Protein AF-A0AAX3S815-F1 (afdb_monomer_lite)

Sequence (435 aa):
MSDKLKFLGLLLFIGPMVVFYQNEAEGVAQRPIFDQINQVRQPDPAPSVGRYVDDTFSCLNTYKGPITDLSGYHGYDNFNLYDAGSNRVPVESRFDARDGVWHQRKFPDAPNSLPVKISSGSVNGGSLPTPVCFAGGTFIGTNDPEMNWREAKQRPRGRAILLVSDRSIIDGARIDNVGEDGVGLFVPRRHQAVTSYNRHTVRNTWFSNIFDDAIEETQMQTMLVEDTLFDGVMQAVATDPARGSSDAYRTNVVTLNEVLIRTTPVPHPDQTRAPDGVYHGFGLKMRSATPHGWSIQKSVFAYDDREKPHGRGFASRFRDALSTTESCSNNVIAWMGDSAWPADVLVERGAIIEIENLNKKFPGCFTILEGQEARQFWAGARMNWINCHPQVGRIPENVSPRLPNGDPSSDISRCDTDAYGGGGTNISATILLAP

Foldseek 3Di:
DDDDDDDDDDDDDDDDDDDDDDDDDPDDDDDPPVVVVPPDDDDDPDPPPPDDPDCLFVLQVVFDWDEDEQADEQEQAADEAEPDDPRAQTARYEYECLRHEYEFEQPDPTSHQEREEHAHDDPVPDDAFHEYEYEAYEYFYQYDPQDFLVRLVVDPRREDYEYAGQAYEYTQYEFEQTSAEHYEYHYPPPDAADQDDARYEYALYEYANHSYEPYDYQLLAAHEYELYEYYAHQAYYANEHDPPHDPRNLRHEYEYYLYEHEYHWGQYPDCQQPVVRTAGAQRAFYDLVRRYAYAYYLYEGEYEQPDDHRHLHRLLRLLSRLQRYPYAAQYEYQYQYPDDDPCVSNVVNCVVVSVVVNCVVYPHRYDYHHHPRSVVLSVLLVLLLQQLNQSRDWFPAPRHPNCNRTDDHHNVVSRDLVGRSNPSPVPPPPPPPDD

Secondary structure (DSSP, 8-state):
-------------------------------TTGGGT-S-PPPPPPP----------THHHH--SPEEE--EEEET--EEEESSTT----TTEEEEEEEEEEEEB-SSS-SBS-SEEEE-S-TTSSS----EEEEEEEEEE---TT--HHHHHSSS--EEEEEESSSEEEES-EEE--SSEEEEEE--TTPPP--SS-SEEEES-EEES-SSEEEE-TT---EEEES-EEEEESEEEE-PPPTT--GGGTT-EEEEES-EEEE--EE-S-TTT-TTSEE---SEE--TT---EEEEES-EEEE-SS-----HHHHHHHHHHHHTEEEEESEEEEE--SS---HHHHHHTTHHHHHHHHHHHSTTSEEEEEHHHHHHHHHHHHHHHHHH-TTS--PPTTTBTTBTT-PPPP-GGG--SSSTT-TT-----------

Radius of gyration: 24.14 Å; chains: 1; bounding box: 98×57×72 Å

Structure (mmCIF, N/CA/C/O backbone):
data_AF-A0AAX3S815-F1
#
_entry.id   AF-A0AAX3S815-F1
#
loop_
_atom_site.group_PDB
_atom_site.id
_atom_site.type_symbol
_atom_site.label_atom_id
_atom_site.label_alt_id
_atom_site.label_comp_id
_atom_site.label_asym_id
_atom_site.label_entity_id
_atom_site.label_seq_id
_atom_site.pdbx_PDB_ins_code
_atom_site.Cartn_x
_atom_site.Cartn_y
_atom_site.Cartn_z
_atom_site.occupancy
_atom_site.B_iso_or_equiv
_atom_site.auth_seq_id
_atom_site.auth_comp_id
_atom_site.auth_asym_id
_atom_site.auth_atom_id
_atom_site.pdbx_PDB_model_num
ATOM 1 N N . MET A 1 1 ? 72.892 25.404 40.599 1.00 34.41 1 MET A N 1
ATOM 2 C CA . MET A 1 1 ? 73.673 24.250 40.103 1.00 34.41 1 MET A CA 1
ATOM 3 C C . MET A 1 1 ? 72.657 23.222 39.635 1.00 34.41 1 MET A C 1
ATOM 5 O O . MET A 1 1 ? 71.945 22.693 40.468 1.00 34.41 1 MET A O 1
ATOM 9 N N . SER A 1 2 ? 72.255 23.306 38.364 1.00 32.00 2 SER A N 1
ATOM 10 C CA . SER A 1 2 ? 72.784 22.505 37.240 1.00 32.00 2 SER A CA 1
ATOM 11 C C . SER A 1 2 ? 72.345 21.039 37.328 1.00 32.00 2 SER A C 1
ATOM 13 O O . SER A 1 2 ? 72.564 20.419 38.356 1.00 32.00 2 SER A O 1
ATOM 15 N N . ASP A 1 3 ? 71.865 20.353 36.305 1.00 37.62 3 ASP A N 1
ATOM 16 C CA . ASP A 1 3 ? 71.345 20.673 34.978 1.00 37.62 3 ASP A CA 1
ATOM 17 C C . ASP A 1 3 ? 70.999 19.305 34.348 1.00 37.62 3 ASP A C 1
ATOM 19 O O . ASP A 1 3 ? 71.614 18.305 34.720 1.00 37.62 3 ASP A O 1
ATOM 23 N N . LYS A 1 4 ? 70.143 19.313 33.316 1.00 34.91 4 LYS A N 1
ATOM 24 C CA . LYS A 1 4 ? 69.938 18.280 32.264 1.00 34.91 4 LYS A CA 1
ATOM 25 C C . LYS A 1 4 ? 69.037 17.074 32.601 1.00 34.91 4 LYS A C 1
ATOM 27 O O . LYS A 1 4 ? 69.317 16.332 33.526 1.00 34.91 4 LYS A O 1
ATOM 32 N N . LEU A 1 5 ? 67.903 16.799 31.934 1.00 35.50 5 LEU A N 1
ATOM 33 C CA . LEU A 1 5 ? 67.443 16.776 30.517 1.00 35.50 5 LEU A CA 1
ATOM 34 C C . LEU A 1 5 ? 67.126 15.307 30.132 1.00 35.50 5 LEU A C 1
ATOM 36 O O . LEU A 1 5 ? 68.055 14.516 30.001 1.00 35.50 5 LEU A O 1
ATOM 40 N N . LYS A 1 6 ? 65.860 14.960 29.837 1.00 31.11 6 LYS A N 1
ATOM 41 C CA . LYS A 1 6 ? 65.381 14.697 28.457 1.00 31.11 6 LYS A CA 1
ATOM 42 C C . LYS A 1 6 ? 63.913 14.237 28.377 1.00 31.11 6 LYS A C 1
ATOM 44 O O . LYS A 1 6 ? 63.432 13.417 29.145 1.00 31.11 6 LYS A O 1
ATOM 49 N N . PHE A 1 7 ? 63.275 14.830 27.373 1.00 33.50 7 PHE A N 1
ATOM 50 C CA . PHE A 1 7 ? 61.945 14.675 26.786 1.00 33.50 7 PHE A CA 1
ATOM 51 C C . PHE A 1 7 ? 61.686 13.311 26.117 1.00 33.50 7 PHE A C 1
ATOM 53 O O . PHE A 1 7 ? 62.604 12.762 25.514 1.00 33.50 7 PHE A O 1
ATOM 60 N N . LEU A 1 8 ? 60.418 12.874 26.112 1.00 28.58 8 LEU A N 1
ATOM 61 C CA . LEU A 1 8 ? 59.518 12.607 24.958 1.00 28.58 8 LEU A CA 1
ATOM 62 C C . LEU A 1 8 ? 58.215 12.017 25.566 1.00 28.58 8 LEU A C 1
ATOM 64 O O . LEU A 1 8 ? 58.299 11.082 26.346 1.00 28.58 8 LEU A O 1
ATOM 68 N N . GLY A 1 9 ? 56.983 12.494 25.373 1.00 29.27 9 GLY A N 1
ATOM 69 C CA . GLY A 1 9 ? 56.376 13.167 24.230 1.00 29.27 9 GLY A CA 1
ATOM 70 C C . GLY A 1 9 ? 55.495 12.171 23.463 1.00 29.27 9 GLY A C 1
ATOM 71 O O . GLY A 1 9 ? 55.938 11.674 22.436 1.00 29.27 9 GLY A O 1
ATOM 72 N N . LEU A 1 10 ? 54.278 11.865 23.942 1.00 27.36 10 LEU A N 1
ATOM 73 C CA . LEU A 1 10 ? 53.290 11.107 23.161 1.00 27.36 10 LEU A CA 1
ATOM 74 C C . LEU A 1 10 ? 51.929 11.818 23.166 1.00 27.36 10 LEU A C 1
ATOM 76 O O . LEU A 1 10 ? 51.272 11.948 24.197 1.00 27.36 10 LEU A O 1
ATOM 80 N N . LEU A 1 11 ? 51.565 12.313 21.982 1.00 29.47 11 LEU A N 1
ATOM 81 C CA . LEU A 1 11 ? 50.295 12.945 21.645 1.00 29.47 11 LEU A CA 1
ATOM 82 C C . LEU A 1 11 ? 49.145 11.927 21.668 1.00 29.47 11 LEU A C 1
ATOM 84 O O . LEU A 1 11 ? 49.244 10.865 21.055 1.00 29.47 11 LEU A O 1
ATOM 88 N N . LEU A 1 12 ? 48.025 12.302 22.293 1.00 29.75 12 LEU A N 1
ATOM 89 C CA . LEU A 1 12 ? 46.721 11.684 22.057 1.00 29.75 12 LEU A CA 1
ATOM 90 C C . LEU A 1 12 ? 46.212 12.087 20.664 1.00 29.75 12 LEU A C 1
ATOM 92 O O . LEU A 1 12 ? 45.944 13.262 20.420 1.00 29.75 12 LEU A O 1
ATOM 96 N N . PHE A 1 13 ? 46.016 11.104 19.786 1.00 29.16 13 PHE A N 1
ATOM 97 C CA . PHE A 1 13 ? 45.152 11.223 18.613 1.00 29.16 13 PHE A CA 1
ATOM 98 C C . PHE A 1 13 ? 43.855 10.453 18.872 1.00 29.16 13 PHE A C 1
ATOM 100 O O . PHE A 1 13 ? 43.870 9.257 19.155 1.00 29.16 13 PHE A O 1
ATOM 107 N N . ILE A 1 14 ? 42.732 11.162 18.770 1.00 37.19 14 ILE A N 1
ATOM 108 C CA . ILE A 1 14 ? 41.377 10.612 18.754 1.00 37.19 14 ILE A CA 1
ATOM 109 C C . ILE A 1 14 ? 41.103 10.155 17.314 1.00 37.19 14 ILE A C 1
ATOM 111 O O . ILE A 1 14 ? 41.129 10.972 16.395 1.00 37.19 14 ILE A O 1
ATOM 115 N N . GLY A 1 15 ? 40.871 8.855 17.119 1.00 25.55 15 GLY A N 1
ATOM 116 C CA . GLY A 1 15 ? 40.464 8.244 15.848 1.00 25.55 15 GLY A CA 1
ATOM 117 C C . GLY A 1 15 ? 39.114 7.521 15.985 1.00 25.55 15 GLY A C 1
ATOM 118 O O . GLY A 1 15 ? 38.750 7.133 17.097 1.00 25.55 15 GLY A O 1
ATOM 119 N N . PRO A 1 16 ? 38.339 7.373 14.895 1.00 31.33 16 PRO A N 1
ATOM 120 C CA . PRO A 1 16 ? 36.926 7.013 14.954 1.00 31.33 16 PRO A CA 1
ATOM 121 C C . PRO A 1 16 ? 36.715 5.520 15.237 1.00 31.33 16 PRO A C 1
ATOM 123 O O . PRO A 1 16 ? 37.414 4.664 14.696 1.00 31.33 16 PRO A O 1
ATOM 126 N N . MET A 1 17 ? 35.706 5.215 16.058 1.00 25.53 17 MET A N 1
ATOM 127 C CA . MET A 1 17 ? 35.227 3.853 16.291 1.00 25.53 17 MET A CA 1
ATOM 128 C C . MET A 1 17 ? 34.716 3.228 14.988 1.00 25.53 17 MET A C 1
ATOM 130 O O . MET A 1 17 ? 33.682 3.624 14.448 1.00 25.53 17 MET A O 1
ATOM 134 N N . VAL A 1 18 ? 35.428 2.206 14.525 1.00 26.14 18 VAL A N 1
ATOM 135 C CA . VAL A 1 18 ? 34.928 1.199 13.591 1.00 26.14 18 VAL A CA 1
ATOM 136 C C . VAL A 1 18 ? 34.088 0.213 14.404 1.00 26.14 18 VAL A C 1
ATOM 138 O O . VAL A 1 18 ? 34.607 -0.472 15.282 1.00 26.14 18 VAL A O 1
ATOM 141 N N . VAL A 1 19 ? 32.783 0.159 14.139 1.00 28.48 19 VAL A N 1
ATOM 142 C CA . VAL A 1 19 ? 31.903 -0.887 14.677 1.00 28.48 19 VAL A CA 1
ATOM 143 C C . VAL A 1 19 ? 32.138 -2.154 13.858 1.00 28.48 19 VAL A C 1
ATOM 145 O O . VAL A 1 19 ? 31.776 -2.216 12.685 1.00 28.48 19 VAL A O 1
ATOM 148 N N . PHE A 1 20 ? 32.763 -3.154 14.476 1.00 26.42 20 PHE A N 1
ATOM 149 C CA . PHE A 1 20 ? 32.862 -4.507 13.940 1.00 26.42 20 PHE A CA 1
ATOM 150 C C . PHE A 1 20 ? 31.504 -5.212 14.078 1.00 26.42 20 PHE A C 1
ATOM 152 O O . PHE A 1 20 ? 31.016 -5.407 15.188 1.00 26.42 20 PHE A O 1
ATOM 159 N N . TYR A 1 21 ? 30.906 -5.612 12.954 1.00 26.34 21 TYR A N 1
ATOM 160 C CA . TYR A 1 21 ? 29.935 -6.707 12.918 1.00 26.34 21 TYR A CA 1
ATOM 161 C C . TYR A 1 21 ? 30.735 -8.007 12.779 1.00 26.34 21 TYR A C 1
ATOM 163 O O . TYR A 1 21 ? 31.315 -8.262 11.723 1.00 26.34 21 TYR A O 1
ATOM 171 N N . GLN A 1 22 ? 30.814 -8.804 13.845 1.00 26.53 22 GLN A N 1
ATOM 172 C CA . GLN A 1 22 ? 31.290 -10.184 13.762 1.00 26.53 22 GLN A CA 1
ATOM 173 C C . GLN A 1 22 ? 30.127 -11.083 13.333 1.00 26.53 22 GLN A C 1
ATOM 175 O O . GLN A 1 22 ? 29.090 -11.140 13.989 1.00 26.53 22 GLN A O 1
ATOM 180 N N . ASN A 1 23 ? 30.321 -11.743 12.192 1.00 30.81 23 ASN A N 1
ATOM 181 C CA . ASN A 1 23 ? 29.517 -12.860 11.719 1.00 30.81 23 ASN A CA 1
ATOM 182 C C . ASN A 1 23 ? 29.860 -14.098 12.551 1.00 30.81 23 ASN A C 1
ATOM 184 O O . ASN A 1 23 ? 30.987 -14.580 12.473 1.00 30.81 23 ASN A O 1
ATOM 188 N N . GLU A 1 24 ? 28.877 -14.652 13.249 1.00 28.88 24 GLU A N 1
ATOM 189 C CA . GLU A 1 24 ? 28.885 -16.055 13.658 1.00 28.88 24 GLU A CA 1
ATOM 190 C C . GLU A 1 24 ? 27.637 -16.707 13.061 1.00 28.88 24 GLU A C 1
ATOM 192 O O . GLU A 1 24 ? 26.521 -16.560 13.554 1.00 28.88 24 GLU A O 1
ATOM 197 N N . ALA A 1 25 ? 27.834 -17.361 11.918 1.00 32.44 25 ALA A N 1
ATOM 198 C CA . ALA A 1 25 ? 26.877 -18.277 11.325 1.00 32.44 25 ALA A CA 1
ATOM 199 C C . ALA A 1 25 ? 27.488 -19.677 11.419 1.00 32.44 25 ALA A C 1
ATOM 201 O O . ALA A 1 25 ? 28.142 -20.139 10.487 1.00 32.44 25 ALA A O 1
ATOM 202 N N . GLU A 1 26 ? 27.299 -20.338 12.558 1.00 27.53 26 GLU A N 1
ATOM 203 C CA . GLU A 1 26 ? 27.543 -21.771 12.697 1.00 27.53 26 GLU A CA 1
ATOM 204 C C . GLU A 1 26 ? 26.218 -22.476 13.004 1.00 27.53 26 GLU A C 1
ATOM 206 O O . GLU A 1 26 ? 25.507 -22.116 13.940 1.00 27.53 26 GLU A O 1
ATOM 211 N N . GLY A 1 27 ? 25.889 -23.487 12.194 1.00 32.56 27 GLY A N 1
ATOM 212 C CA . GLY A 1 27 ? 24.869 -24.481 12.529 1.00 32.56 27 GLY A CA 1
ATOM 213 C C . GLY A 1 27 ? 23.513 -24.358 11.828 1.00 32.56 27 GLY A C 1
ATOM 214 O O . GLY A 1 27 ? 22.487 -24.418 12.496 1.00 32.56 27 GLY A O 1
ATOM 215 N N . VAL A 1 28 ? 23.465 -24.281 10.492 1.00 33.31 28 VAL A N 1
ATOM 216 C CA . VAL A 1 28 ? 22.250 -24.677 9.751 1.00 33.31 28 VAL A CA 1
ATOM 217 C C . VAL A 1 28 ? 22.477 -26.073 9.180 1.00 33.31 28 VAL A C 1
ATOM 219 O O . VAL A 1 28 ? 23.176 -26.253 8.185 1.00 33.31 28 VAL A O 1
ATOM 222 N N . ALA A 1 29 ? 21.916 -27.076 9.855 1.00 32.22 29 ALA A N 1
ATOM 223 C CA . ALA A 1 29 ? 21.858 -28.442 9.357 1.00 32.22 29 ALA A CA 1
ATOM 224 C C . ALA A 1 29 ? 21.122 -28.474 8.005 1.00 32.22 29 ALA A C 1
ATOM 226 O O . ALA A 1 29 ? 20.030 -27.917 7.873 1.00 32.22 29 ALA A O 1
ATOM 227 N N . GLN A 1 30 ? 21.723 -29.128 7.007 1.00 33.78 30 GLN A N 1
ATOM 228 C CA . GLN A 1 30 ? 21.116 -29.354 5.696 1.00 33.78 30 GLN A CA 1
ATOM 229 C C . GLN A 1 30 ? 19.779 -30.094 5.862 1.00 33.78 30 GLN A C 1
ATOM 231 O O . GLN A 1 30 ? 19.744 -31.233 6.329 1.00 33.78 30 GLN A O 1
ATOM 236 N N . ARG A 1 31 ? 18.667 -29.439 5.504 1.00 33.50 31 ARG A N 1
ATOM 237 C CA . ARG A 1 31 ? 17.339 -30.068 5.467 1.00 33.50 31 ARG A CA 1
ATOM 238 C C . ARG A 1 31 ? 17.145 -30.775 4.112 1.00 33.50 31 ARG A C 1
ATOM 240 O O . ARG A 1 31 ? 17.257 -30.100 3.091 1.00 33.50 31 ARG A O 1
ATOM 247 N N . PRO A 1 32 ? 16.770 -32.070 4.072 1.00 31.23 32 PRO A N 1
ATOM 248 C CA . PRO A 1 32 ? 16.618 -32.848 2.828 1.00 31.23 32 PRO A CA 1
ATOM 249 C C . PRO A 1 32 ? 15.452 -32.437 1.908 1.00 31.23 32 PRO A C 1
ATOM 251 O O . PRO A 1 32 ? 15.263 -33.040 0.858 1.00 31.23 32 PRO A O 1
ATOM 254 N N . ILE A 1 33 ? 14.637 -31.446 2.288 1.00 33.38 33 ILE A N 1
ATOM 255 C CA . ILE A 1 33 ? 13.444 -31.032 1.522 1.00 33.38 33 ILE A CA 1
ATOM 256 C C . ILE A 1 33 ? 13.808 -30.180 0.289 1.00 33.38 33 ILE A C 1
ATOM 258 O O . ILE A 1 33 ? 13.057 -30.154 -0.684 1.00 33.38 33 ILE A O 1
ATOM 262 N N . PHE A 1 34 ? 14.977 -29.532 0.279 1.00 30.09 34 PHE A N 1
ATOM 263 C CA . PHE A 1 34 ? 15.361 -28.601 -0.790 1.00 30.09 34 PHE A CA 1
ATOM 264 C C . PHE A 1 34 ? 15.747 -29.275 -2.118 1.00 30.09 34 PHE A C 1
ATOM 266 O O . PHE A 1 34 ? 15.656 -28.638 -3.168 1.00 30.09 34 PHE A O 1
ATOM 273 N N . ASP A 1 35 ? 16.078 -30.569 -2.110 1.00 30.55 35 ASP A N 1
ATOM 274 C CA . ASP A 1 35 ? 16.445 -31.299 -3.332 1.00 30.55 35 ASP A CA 1
ATOM 275 C C . ASP A 1 35 ? 15.231 -31.746 -4.167 1.00 30.55 35 ASP A C 1
ATOM 277 O O . ASP A 1 35 ? 15.389 -32.122 -5.329 1.00 30.55 35 ASP A O 1
ATOM 281 N N . GLN A 1 36 ? 14.001 -31.651 -3.640 1.00 31.53 36 GLN A N 1
ATOM 282 C CA . GLN A 1 36 ? 12.790 -31.957 -4.417 1.00 31.53 36 GLN A CA 1
ATOM 283 C C . GLN A 1 36 ? 12.270 -30.774 -5.251 1.00 31.53 36 GLN A C 1
ATOM 285 O O . GLN A 1 36 ? 11.531 -30.997 -6.206 1.00 31.53 36 GLN A O 1
ATOM 290 N N . ILE A 1 37 ? 12.684 -29.536 -4.956 1.00 37.03 37 ILE A N 1
ATOM 291 C CA . ILE A 1 37 ? 12.229 -28.333 -5.685 1.00 37.03 37 ILE A CA 1
ATOM 292 C C . ILE A 1 37 ? 13.103 -28.055 -6.926 1.00 37.03 37 ILE A C 1
ATOM 294 O O . ILE A 1 37 ? 12.660 -27.400 -7.864 1.00 37.03 37 ILE A O 1
ATOM 298 N N . ASN A 1 38 ? 14.316 -28.616 -6.984 1.00 29.89 38 ASN A N 1
ATOM 299 C CA . ASN A 1 38 ? 15.266 -28.410 -8.085 1.00 29.89 38 ASN A CA 1
ATOM 300 C C . ASN A 1 38 ? 15.231 -29.496 -9.176 1.00 29.89 38 ASN A C 1
ATOM 302 O O . ASN A 1 38 ? 16.108 -29.520 -10.044 1.00 29.89 38 ASN A O 1
ATOM 306 N N . GLN A 1 39 ? 14.234 -30.389 -9.186 1.00 29.34 39 GLN A N 1
ATOM 307 C CA . GLN A 1 39 ? 14.014 -31.208 -10.376 1.00 29.34 39 GLN A CA 1
ATOM 308 C C . GLN A 1 39 ? 13.493 -30.310 -11.494 1.00 29.34 39 GLN A C 1
ATOM 310 O O . GLN A 1 39 ? 12.422 -29.720 -11.383 1.00 29.34 39 GLN A O 1
ATOM 315 N N . VAL A 1 40 ? 14.294 -30.205 -12.554 1.00 31.89 40 VAL A N 1
ATOM 316 C CA . VAL A 1 40 ? 14.032 -29.469 -13.793 1.00 31.89 40 VAL A CA 1
ATOM 317 C C . VAL A 1 40 ? 12.652 -29.852 -14.337 1.00 31.89 40 VAL A C 1
ATOM 319 O O . VAL A 1 40 ? 12.514 -30.805 -15.105 1.00 31.89 40 VAL A O 1
ATOM 322 N N . ARG A 1 41 ? 11.611 -29.114 -13.935 1.00 30.81 41 ARG A N 1
ATOM 323 C CA . ARG A 1 41 ? 10.354 -29.076 -14.676 1.00 30.81 41 ARG A CA 1
ATOM 324 C C . ARG A 1 41 ? 10.660 -28.382 -15.993 1.00 30.81 41 ARG A C 1
ATOM 326 O O . ARG A 1 41 ? 11.198 -27.277 -16.016 1.00 30.81 41 ARG A O 1
ATOM 333 N N . GLN A 1 42 ? 10.339 -29.069 -17.083 1.00 27.45 42 GLN A N 1
ATOM 334 C CA . GLN A 1 42 ? 10.170 -28.442 -18.389 1.00 27.45 42 GLN A CA 1
ATOM 335 C C . GLN A 1 42 ? 9.296 -27.189 -18.199 1.00 27.45 42 GLN A C 1
ATOM 337 O O . GLN A 1 42 ? 8.319 -27.279 -17.452 1.00 27.45 42 GLN A O 1
ATOM 342 N N . PRO A 1 43 ? 9.645 -26.033 -18.791 1.00 29.81 43 PRO A N 1
ATOM 343 C CA . PRO A 1 43 ? 8.819 -24.844 -18.667 1.00 29.81 43 PRO A CA 1
ATOM 344 C C . PRO A 1 43 ? 7.430 -25.167 -19.217 1.00 29.81 43 PRO A C 1
ATOM 346 O O . PRO A 1 43 ? 7.293 -25.520 -20.391 1.00 29.81 43 PRO A O 1
ATOM 349 N N . ASP A 1 44 ? 6.415 -25.075 -18.359 1.00 31.89 44 ASP A N 1
ATOM 350 C CA . ASP A 1 44 ? 5.034 -25.041 -18.818 1.00 31.89 44 ASP A CA 1
ATOM 351 C C . ASP A 1 44 ? 4.909 -23.891 -19.835 1.00 31.89 44 ASP A C 1
ATOM 353 O O . ASP A 1 44 ? 5.557 -22.847 -19.668 1.00 31.89 44 ASP A O 1
ATOM 357 N N . PRO A 1 45 ? 4.133 -24.056 -20.920 1.00 29.73 45 PRO A N 1
ATOM 358 C CA . PRO A 1 45 ? 3.884 -22.960 -21.843 1.00 29.73 45 PRO A CA 1
ATOM 359 C C . PRO A 1 45 ? 3.338 -21.771 -21.050 1.00 29.73 45 PRO A C 1
ATOM 361 O O . PRO A 1 45 ? 2.392 -21.925 -20.276 1.00 29.73 45 PRO A O 1
ATOM 364 N N . ALA A 1 46 ? 3.966 -20.603 -21.227 1.00 35.12 46 ALA A N 1
ATOM 365 C CA . ALA A 1 46 ? 3.545 -19.369 -20.580 1.00 35.12 46 ALA A CA 1
ATOM 366 C C . ALA A 1 46 ? 2.024 -19.210 -20.757 1.00 35.12 46 ALA A C 1
ATOM 368 O O . ALA A 1 46 ? 1.550 -19.308 -21.897 1.00 35.12 46 ALA A O 1
ATOM 369 N N . PRO A 1 47 ? 1.248 -19.014 -19.674 1.00 31.30 47 PRO A N 1
ATOM 370 C CA . PRO A 1 47 ? -0.179 -18.782 -19.810 1.00 31.30 47 PRO A CA 1
ATOM 371 C C . PRO A 1 47 ? -0.375 -17.596 -20.753 1.00 31.30 47 PRO A C 1
ATOM 373 O O . PRO A 1 47 ? 0.290 -16.569 -20.617 1.00 31.30 47 PRO A O 1
ATOM 376 N N . SER A 1 48 ? -1.243 -17.754 -21.754 1.00 27.55 48 SER A N 1
ATOM 377 C CA . SER A 1 48 ? -1.563 -16.678 -22.686 1.00 27.55 48 SER A CA 1
ATOM 378 C C . SER A 1 48 ? -2.308 -15.584 -21.923 1.00 27.55 48 SER A C 1
ATOM 380 O O . SER A 1 48 ? -3.527 -15.648 -21.762 1.00 27.55 48 SER A O 1
ATOM 382 N N . VAL A 1 49 ? -1.574 -14.599 -21.417 1.00 38.31 49 VAL A N 1
ATOM 383 C CA . VAL A 1 49 ? -2.162 -13.396 -20.837 1.00 38.31 49 VAL A CA 1
ATOM 384 C C . VAL A 1 49 ? -2.627 -12.550 -22.018 1.00 38.31 49 VAL A C 1
ATOM 386 O O . VAL A 1 49 ? -1.816 -12.027 -22.782 1.00 38.31 49 VAL A O 1
ATOM 389 N N . GLY A 1 50 ? -3.938 -12.529 -22.262 1.00 29.16 50 GLY A N 1
ATOM 390 C CA . GLY A 1 50 ? -4.524 -11.642 -23.260 1.00 29.16 50 GLY A CA 1
ATOM 391 C C . GLY A 1 50 ? -4.173 -10.195 -22.921 1.00 29.16 50 GLY A C 1
ATOM 392 O O . GLY A 1 50 ? -4.245 -9.808 -21.761 1.00 29.16 50 GLY A O 1
ATOM 393 N N . ARG A 1 51 ? -3.779 -9.412 -23.930 1.00 33.78 51 ARG A N 1
ATOM 394 C CA . ARG A 1 51 ? -3.411 -8.002 -23.768 1.00 33.78 51 ARG A CA 1
ATOM 395 C C . ARG A 1 51 ? -4.630 -7.216 -23.279 1.00 33.78 51 ARG A C 1
ATOM 397 O O . ARG A 1 51 ? -5.600 -7.093 -24.032 1.00 33.78 51 ARG A O 1
ATOM 404 N N . TYR A 1 52 ? -4.603 -6.694 -22.055 1.00 38.41 52 TYR A N 1
ATOM 405 C CA . TYR A 1 52 ? -5.683 -5.838 -21.557 1.00 38.41 52 TYR A CA 1
ATOM 406 C C . TYR A 1 52 ? -5.666 -4.497 -22.305 1.00 38.41 52 TYR A C 1
ATOM 408 O O . TYR A 1 52 ? -4.758 -3.681 -22.148 1.00 38.41 52 TYR A O 1
ATOM 416 N N . VAL A 1 53 ? -6.678 -4.260 -23.143 1.00 37.88 53 VAL A N 1
ATOM 417 C CA . VAL A 1 53 ? -6.912 -2.965 -23.798 1.00 37.88 53 VAL A CA 1
ATOM 418 C C . VAL A 1 53 ? -7.988 -2.228 -23.004 1.00 37.88 53 VAL A C 1
ATOM 420 O O . VAL A 1 53 ? -9.157 -2.266 -23.367 1.00 37.88 53 VAL A O 1
ATOM 423 N N . ASP A 1 54 ? -7.607 -1.605 -21.891 1.00 51.47 54 ASP A N 1
ATOM 424 C CA . ASP A 1 54 ? -8.510 -0.732 -21.129 1.00 51.47 54 ASP A CA 1
ATOM 425 C C . ASP A 1 54 ? -7.751 0.458 -20.510 1.00 51.47 54 ASP A C 1
ATOM 427 O O . ASP A 1 54 ? -6.601 0.330 -20.093 1.00 51.47 54 ASP A O 1
ATOM 431 N N . ASP A 1 55 ? -8.392 1.624 -20.456 1.00 54.47 55 ASP A N 1
ATOM 432 C CA . ASP A 1 55 ? -7.892 2.878 -19.872 1.00 54.47 55 ASP A CA 1
ATOM 433 C C . ASP A 1 55 ? -7.954 2.877 -18.327 1.00 54.47 55 ASP A C 1
ATOM 435 O O . ASP A 1 55 ? -7.858 3.929 -17.687 1.00 54.47 55 ASP A O 1
ATOM 439 N N . THR A 1 56 ? -8.092 1.698 -17.708 1.00 66.19 56 THR A N 1
ATOM 440 C CA . THR A 1 56 ? -8.362 1.505 -16.274 1.00 66.19 56 THR A CA 1
ATOM 441 C C . THR A 1 56 ? -7.303 2.127 -15.364 1.00 66.19 56 THR A C 1
ATOM 443 O O . THR A 1 56 ? -7.618 2.576 -14.264 1.00 66.19 56 THR A O 1
ATOM 446 N N . PHE A 1 57 ? -6.050 2.207 -15.822 1.00 81.88 57 PHE A N 1
ATOM 447 C CA . PHE A 1 57 ? -4.961 2.860 -15.091 1.00 81.88 57 PHE A CA 1
ATOM 448 C C . PHE A 1 57 ? -4.675 4.235 -15.682 1.00 81.88 57 PHE A C 1
ATOM 450 O O . PHE A 1 57 ? -3.848 4.419 -16.583 1.00 81.88 57 PHE A O 1
ATOM 457 N N . SER A 1 58 ? -5.365 5.240 -15.141 1.00 81.31 58 SER A N 1
ATOM 458 C CA . SER A 1 58 ? -5.341 6.603 -15.677 1.00 81.31 58 SER A CA 1
ATOM 459 C C . SER A 1 58 ? -3.973 7.294 -15.576 1.00 81.31 58 SER A C 1
ATOM 461 O O . SER A 1 58 ? -3.779 8.355 -16.184 1.00 81.31 58 SER A O 1
ATOM 463 N N . CYS A 1 59 ? -2.979 6.708 -14.889 1.00 88.31 59 CYS A N 1
ATOM 464 C CA . CYS A 1 59 ? -1.631 7.282 -14.878 1.00 88.31 59 CYS A CA 1
ATOM 465 C C . CYS A 1 59 ? -0.991 7.293 -16.277 1.00 88.31 59 CYS A C 1
ATOM 467 O O . CYS A 1 59 ? -0.286 8.251 -16.609 1.00 88.31 59 CYS A O 1
ATOM 469 N N . LEU A 1 60 ? -1.306 6.315 -17.143 1.00 89.06 60 LEU A N 1
ATOM 470 C CA . LEU A 1 60 ? -0.803 6.273 -18.526 1.00 89.06 60 LEU A CA 1
ATOM 471 C C . LEU A 1 60 ? -1.310 7.455 -19.366 1.00 89.06 60 LEU A C 1
ATOM 473 O O . LEU A 1 60 ? -0.634 7.892 -20.299 1.00 89.06 60 LEU A O 1
ATOM 477 N N . ASN A 1 61 ? -2.462 8.016 -18.996 1.00 86.69 61 ASN A N 1
ATOM 478 C CA . ASN A 1 61 ? -3.069 9.176 -19.648 1.00 86.69 61 ASN A CA 1
ATOM 479 C C . ASN A 1 61 ? -2.656 10.514 -19.005 1.00 86.69 61 ASN A C 1
ATOM 481 O O . ASN A 1 61 ? -2.748 11.569 -19.649 1.00 86.69 61 ASN A O 1
ATOM 485 N N . THR A 1 62 ? -2.154 10.463 -17.765 1.00 82.81 62 THR A N 1
ATOM 486 C CA . THR A 1 62 ? -1.732 11.628 -16.970 1.00 82.81 62 THR A CA 1
ATOM 487 C C . THR A 1 62 ? -0.480 12.292 -17.544 1.00 82.81 62 THR A C 1
ATOM 489 O O . THR A 1 62 ? -0.414 13.516 -17.626 1.00 82.81 62 THR A O 1
ATOM 492 N N . TYR A 1 63 ? 0.497 11.495 -17.977 1.00 85.94 63 TYR A N 1
ATOM 493 C CA . TYR A 1 63 ? 1.781 11.974 -18.496 1.00 85.94 63 TYR A CA 1
ATOM 494 C C . TYR A 1 63 ? 1.870 11.879 -20.021 1.00 85.94 63 TYR A C 1
ATOM 496 O O . TYR A 1 63 ? 1.178 11.070 -20.643 1.00 85.94 63 TYR A O 1
ATOM 504 N N . LYS A 1 64 ? 2.712 12.716 -20.644 1.00 87.50 64 LYS A N 1
ATOM 505 C CA . LYS A 1 64 ? 2.859 12.779 -22.112 1.00 87.50 64 LYS A CA 1
ATOM 506 C C . LYS A 1 64 ? 4.185 12.224 -22.636 1.00 87.50 64 LYS A C 1
ATOM 508 O O . LYS A 1 64 ? 4.355 12.141 -23.852 1.00 87.50 64 LYS A O 1
ATOM 513 N N . GLY A 1 65 ? 5.096 11.810 -21.754 1.00 86.88 65 GLY A N 1
ATOM 514 C CA . GLY A 1 65 ? 6.375 11.202 -22.127 1.00 86.88 65 GLY A CA 1
ATOM 515 C C . GLY A 1 65 ? 6.236 9.841 -22.822 1.00 86.88 65 GLY A C 1
ATOM 516 O O . GLY A 1 65 ? 5.128 9.327 -22.983 1.00 86.88 65 GLY A O 1
ATOM 517 N N . PRO A 1 66 ? 7.339 9.227 -23.276 1.00 90.00 66 PRO A N 1
ATOM 518 C CA . PRO A 1 66 ? 7.291 7.941 -23.970 1.00 90.00 66 PRO A CA 1
ATOM 519 C C . PRO A 1 66 ? 6.736 6.823 -23.078 1.00 90.00 66 PRO A C 1
ATOM 521 O O . PRO A 1 66 ? 6.915 6.844 -21.858 1.00 90.00 66 PRO A O 1
ATOM 524 N N . ILE A 1 67 ? 6.080 5.846 -23.710 1.00 93.19 67 ILE A N 1
ATOM 525 C CA . ILE A 1 67 ? 5.648 4.601 -23.066 1.00 93.19 67 ILE A CA 1
ATOM 526 C C . ILE A 1 67 ? 6.718 3.539 -23.306 1.00 93.19 67 ILE A C 1
ATOM 528 O O . ILE A 1 67 ? 7.098 3.288 -24.448 1.00 93.19 67 ILE A O 1
ATOM 532 N N . THR A 1 68 ? 7.182 2.919 -22.227 1.00 94.31 68 THR A N 1
ATOM 533 C CA . THR A 1 68 ? 7.971 1.687 -22.259 1.00 94.31 68 THR A CA 1
ATOM 534 C C . THR A 1 68 ? 7.037 0.521 -21.958 1.00 94.31 68 THR A C 1
ATOM 536 O O . THR A 1 68 ? 6.430 0.492 -20.889 1.00 94.31 68 THR A O 1
ATOM 539 N N . ASP A 1 69 ? 6.916 -0.411 -22.900 1.00 95.06 69 ASP A N 1
ATOM 540 C CA . ASP A 1 69 ? 6.159 -1.654 -22.726 1.00 95.06 69 ASP A CA 1
ATOM 541 C C . ASP A 1 69 ? 6.997 -2.642 -21.899 1.00 95.06 69 ASP A C 1
ATOM 543 O O . ASP A 1 69 ? 8.131 -2.960 -22.264 1.00 95.06 69 ASP A O 1
ATOM 547 N N . LEU A 1 70 ? 6.454 -3.072 -20.761 1.00 96.31 70 LEU A N 1
ATOM 548 C CA . LEU A 1 70 ? 7.035 -4.049 -19.840 1.00 96.31 70 LEU A CA 1
ATOM 549 C C . LEU A 1 70 ? 6.150 -5.303 -19.729 1.00 96.31 70 LEU A C 1
ATOM 551 O O . LEU A 1 70 ? 6.188 -5.998 -18.713 1.00 96.31 70 LEU A O 1
ATOM 555 N N . SER A 1 71 ? 5.339 -5.595 -20.745 1.00 94.12 71 SER A N 1
ATOM 556 C CA . SER A 1 71 ? 4.518 -6.808 -20.801 1.00 94.12 71 SER A CA 1
ATOM 557 C C . SER A 1 71 ? 5.349 -8.095 -20.857 1.00 94.12 71 SER A C 1
ATOM 559 O O . SER A 1 71 ? 6.515 -8.106 -21.260 1.00 94.12 71 SER A O 1
ATOM 561 N N . GLY A 1 72 ? 4.723 -9.204 -20.458 1.00 94.88 72 GLY A N 1
ATOM 562 C CA . GLY A 1 72 ? 5.296 -10.541 -20.546 1.00 94.88 72 GLY A CA 1
ATOM 563 C C . GLY A 1 72 ? 5.869 -11.066 -19.232 1.00 94.88 72 GLY A C 1
ATOM 564 O O . GLY A 1 72 ? 5.860 -10.413 -18.188 1.00 94.88 72 GLY A O 1
ATOM 565 N N . TYR A 1 73 ? 6.350 -12.306 -19.285 1.00 96.62 73 TYR A N 1
ATOM 566 C CA . TYR A 1 73 ? 6.952 -12.976 -18.141 1.00 96.62 73 TYR A CA 1
ATOM 567 C C . TYR A 1 73 ? 8.445 -12.648 -18.056 1.00 96.62 73 TYR A C 1
ATOM 569 O O . TYR A 1 73 ? 9.222 -13.056 -18.917 1.00 96.62 73 TYR A O 1
ATOM 577 N N . HIS A 1 74 ? 8.835 -11.941 -16.997 1.00 96.56 74 HIS A N 1
ATOM 578 C CA . HIS A 1 74 ? 10.218 -11.542 -16.723 1.00 96.56 74 HIS A CA 1
ATOM 579 C C . HIS A 1 74 ? 10.925 -12.502 -15.761 1.00 96.56 74 HIS A C 1
ATOM 581 O O . HIS A 1 74 ? 12.140 -12.439 -15.610 1.00 96.56 74 HIS A O 1
ATOM 587 N N . GLY A 1 75 ? 10.197 -13.395 -15.079 1.00 95.06 75 GLY A N 1
ATOM 588 C CA . GLY A 1 75 ? 10.787 -14.277 -14.069 1.00 95.06 75 GLY A CA 1
ATOM 589 C C 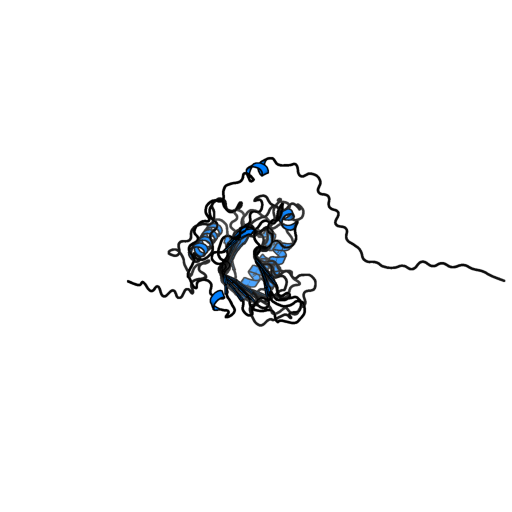. GLY A 1 75 ? 11.612 -13.477 -13.055 1.00 95.06 75 GLY A C 1
ATOM 590 O O . GLY A 1 75 ? 11.142 -12.473 -12.532 1.00 95.06 75 GLY A O 1
ATOM 591 N N . TYR A 1 76 ? 12.855 -13.883 -12.794 1.00 94.69 76 TYR A N 1
ATOM 592 C CA . TYR A 1 76 ? 13.757 -13.154 -11.893 1.00 94.69 76 TYR A CA 1
ATOM 593 C C . TYR A 1 76 ? 14.557 -12.029 -12.577 1.00 94.69 76 TYR A C 1
ATOM 595 O O . TYR A 1 76 ? 15.483 -11.499 -11.965 1.00 94.69 76 TYR A O 1
ATOM 603 N N . ASP A 1 77 ? 14.231 -11.625 -13.804 1.00 94.88 77 ASP A N 1
ATOM 604 C CA . ASP A 1 77 ? 14.946 -10.536 -14.470 1.00 94.88 77 ASP A CA 1
ATOM 605 C C . ASP A 1 77 ? 14.692 -9.181 -13.798 1.00 94.88 77 ASP A C 1
ATOM 607 O O . ASP A 1 77 ? 13.661 -8.931 -13.167 1.00 94.88 77 ASP A O 1
ATOM 611 N N . ASN A 1 78 ? 15.670 -8.286 -13.939 1.00 92.00 78 ASN A N 1
ATOM 612 C CA . ASN A 1 78 ? 15.599 -6.932 -13.407 1.00 92.00 78 ASN A CA 1
ATOM 613 C C . ASN A 1 78 ? 15.359 -5.922 -14.526 1.00 92.00 78 ASN A C 1
ATOM 615 O O . ASN A 1 78 ? 16.160 -5.825 -15.458 1.00 92.00 78 ASN A O 1
ATOM 619 N N . PHE A 1 79 ? 14.354 -5.070 -14.358 1.00 93.69 79 PHE A N 1
ATOM 620 C CA . PHE A 1 79 ? 14.211 -3.838 -15.117 1.00 93.69 79 PHE A CA 1
ATOM 621 C C . PHE A 1 79 ? 14.768 -2.661 -14.311 1.00 93.69 79 PHE A C 1
ATOM 623 O O . PHE A 1 79 ? 14.157 -2.167 -13.361 1.00 93.69 79 PHE A O 1
ATOM 630 N N . ASN A 1 80 ? 15.952 -2.198 -14.704 1.00 89.75 80 ASN A N 1
ATOM 631 C CA . ASN A 1 80 ? 16.652 -1.111 -14.035 1.00 89.75 80 ASN A CA 1
ATOM 632 C C . ASN A 1 80 ? 16.916 0.047 -15.005 1.00 89.75 80 ASN A C 1
ATOM 634 O O . ASN A 1 80 ? 17.679 -0.112 -15.958 1.00 89.75 80 ASN A O 1
ATOM 638 N N . LEU A 1 81 ? 16.370 1.228 -14.716 1.00 86.19 81 LEU A N 1
ATOM 639 C CA . LEU A 1 81 ? 16.601 2.449 -15.487 1.00 86.19 81 LEU A CA 1
ATOM 640 C C . LEU A 1 81 ? 17.159 3.561 -14.589 1.00 86.19 81 LEU A C 1
ATOM 642 O O . LEU A 1 81 ? 16.617 3.850 -13.520 1.00 86.19 81 LEU A O 1
ATOM 646 N N . TYR A 1 82 ? 18.258 4.183 -15.019 1.00 80.88 82 TYR A N 1
ATOM 647 C CA . TYR A 1 82 ? 19.031 5.130 -14.216 1.00 80.88 82 TYR A CA 1
ATOM 648 C C . TYR A 1 82 ? 19.505 6.324 -15.028 1.00 80.88 82 TYR A C 1
ATOM 650 O O . TYR A 1 82 ? 20.187 6.133 -16.028 1.00 80.88 82 TYR A O 1
ATOM 658 N N . ASP A 1 83 ? 19.350 7.529 -14.483 1.00 64.19 83 ASP A N 1
ATOM 659 C CA . ASP A 1 83 ? 19.990 8.746 -14.996 1.00 64.19 83 ASP A CA 1
ATOM 660 C C . ASP A 1 83 ? 21.523 8.762 -14.796 1.00 64.19 83 ASP A C 1
ATOM 662 O O . ASP A 1 83 ? 22.085 9.547 -14.025 1.00 64.19 83 ASP A O 1
ATOM 666 N N . ALA A 1 84 ? 22.230 7.898 -15.527 1.00 56.03 84 ALA A N 1
ATOM 667 C CA . ALA A 1 84 ? 23.679 7.902 -15.681 1.00 56.03 84 ALA A CA 1
ATOM 668 C C . ALA A 1 84 ? 24.052 7.789 -17.171 1.00 56.03 84 ALA A C 1
ATOM 670 O O . ALA A 1 84 ? 23.686 6.834 -17.855 1.00 56.03 84 ALA A O 1
ATOM 671 N N . GLY A 1 85 ? 24.801 8.771 -17.683 1.00 57.47 85 GLY A N 1
ATOM 672 C CA . GLY A 1 85 ? 25.258 8.779 -19.078 1.00 57.47 85 GLY A CA 1
ATOM 673 C C . GLY A 1 85 ? 24.118 8.946 -20.092 1.00 57.47 85 GLY A C 1
ATOM 674 O O . GLY A 1 85 ? 23.334 9.893 -19.993 1.00 57.47 85 GLY A O 1
ATOM 675 N N . SER A 1 86 ? 24.060 8.054 -21.085 1.00 52.88 86 SER A N 1
ATOM 676 C CA . SER A 1 86 ? 23.056 8.037 -22.163 1.00 52.88 86 SER A CA 1
ATOM 677 C C . SER A 1 86 ? 21.715 7.408 -21.768 1.00 52.88 86 SER A C 1
ATOM 679 O O . SER A 1 86 ? 20.746 7.570 -22.502 1.00 52.88 86 SER A O 1
ATOM 681 N N . ASN A 1 87 ? 21.628 6.723 -20.624 1.00 60.81 87 ASN A N 1
ATOM 682 C CA . ASN A 1 87 ? 20.446 5.947 -20.221 1.00 60.81 87 ASN A CA 1
ATOM 683 C C . ASN A 1 87 ? 19.442 6.779 -19.413 1.00 60.81 87 ASN A C 1
ATOM 685 O O . ASN A 1 87 ? 18.946 6.337 -18.385 1.00 60.81 87 ASN A O 1
ATOM 689 N N . ARG A 1 88 ? 19.166 8.010 -19.848 1.00 72.31 88 ARG A N 1
ATOM 690 C CA . ARG A 1 88 ? 18.278 8.910 -19.103 1.00 72.31 88 ARG A CA 1
ATOM 691 C C . ARG A 1 88 ? 16.839 8.410 -19.127 1.00 72.31 88 ARG A C 1
ATOM 693 O O . ARG A 1 88 ? 16.347 8.057 -20.194 1.00 72.31 88 ARG A O 1
ATOM 700 N N . VAL A 1 89 ? 16.167 8.462 -17.981 1.00 76.56 89 VAL A N 1
ATOM 701 C CA . VAL A 1 89 ? 14.712 8.386 -17.862 1.00 76.56 89 VAL A CA 1
ATOM 702 C C . VAL A 1 89 ? 14.136 9.589 -18.613 1.00 76.56 89 VAL A C 1
ATOM 704 O O . VAL A 1 89 ? 14.397 10.732 -18.225 1.00 76.56 89 VAL A O 1
ATOM 707 N N . PRO A 1 90 ? 13.383 9.376 -19.703 1.00 79.12 90 PRO A N 1
ATOM 708 C CA . PRO A 1 90 ? 12.750 10.479 -20.410 1.00 79.12 90 PRO A CA 1
ATOM 709 C C . PRO A 1 90 ? 11.807 11.287 -19.509 1.00 79.12 90 PRO A C 1
ATOM 711 O O . PRO A 1 90 ? 11.240 10.766 -18.544 1.00 79.12 90 PRO A O 1
ATOM 714 N N . VAL A 1 91 ? 11.605 12.560 -19.850 1.00 82.12 91 VAL A N 1
ATOM 715 C CA . VAL A 1 91 ? 10.631 13.409 -19.153 1.00 82.12 91 VAL A CA 1
ATOM 716 C C . VAL A 1 91 ? 9.244 12.778 -19.245 1.00 82.12 91 VAL A C 1
ATOM 718 O O . VAL A 1 91 ? 8.841 12.336 -20.319 1.00 82.12 91 VAL A O 1
ATOM 721 N N . GLU A 1 92 ? 8.532 12.749 -18.119 1.00 84.81 92 GLU A N 1
ATOM 722 C CA . GLU A 1 92 ? 7.178 12.219 -17.981 1.00 84.81 92 GLU A CA 1
ATOM 723 C C . GLU A 1 92 ? 7.043 10.757 -18.445 1.00 84.81 92 GLU A C 1
ATOM 725 O O . GLU A 1 92 ? 6.053 10.373 -19.069 1.00 84.81 92 GLU A O 1
ATOM 730 N N . SER A 1 93 ? 8.064 9.938 -18.171 1.00 89.31 93 SER A N 1
ATOM 731 C CA . SER A 1 93 ? 8.099 8.533 -18.588 1.00 89.31 93 SER A CA 1
ATOM 732 C C . SER A 1 93 ? 6.918 7.729 -18.058 1.00 89.31 93 SER A C 1
ATOM 734 O O . SER A 1 93 ? 6.539 7.821 -16.885 1.00 89.31 93 SER A O 1
ATOM 736 N N . ARG A 1 94 ? 6.385 6.883 -18.935 1.00 93.62 94 ARG A N 1
ATOM 737 C CA . ARG A 1 94 ? 5.295 5.956 -18.651 1.00 93.62 94 ARG A CA 1
ATOM 738 C C . ARG A 1 94 ? 5.795 4.532 -18.845 1.00 93.62 94 ARG A C 1
ATOM 740 O O . ARG A 1 94 ? 6.421 4.232 -19.859 1.00 93.62 94 ARG A O 1
ATOM 747 N N . PHE A 1 95 ? 5.518 3.665 -17.887 1.00 95.50 95 PHE A N 1
ATOM 748 C CA . PHE A 1 95 ? 5.876 2.252 -17.923 1.00 95.50 95 PHE A CA 1
ATOM 749 C C . PHE A 1 95 ? 4.584 1.447 -17.863 1.00 95.50 95 PHE A C 1
ATOM 751 O O . PHE A 1 95 ? 3.866 1.507 -16.864 1.00 95.50 95 PHE A O 1
ATOM 758 N N . ASP A 1 96 ? 4.270 0.756 -18.954 1.00 95.62 96 ASP A N 1
ATOM 759 C CA . ASP A 1 96 ? 3.083 -0.085 -19.063 1.00 95.62 96 ASP A CA 1
ATOM 760 C C . ASP A 1 96 ? 3.469 -1.527 -18.736 1.00 95.62 96 ASP A C 1
ATOM 762 O O . ASP A 1 96 ? 4.074 -2.224 -19.546 1.00 95.62 96 ASP A O 1
ATOM 766 N N . ALA A 1 97 ? 3.178 -1.937 -17.508 1.00 96.75 97 ALA A N 1
ATOM 767 C CA . ALA A 1 97 ? 3.498 -3.239 -16.945 1.00 96.75 97 ALA A CA 1
ATOM 768 C C . ALA A 1 97 ? 2.239 -4.080 -16.695 1.00 96.75 97 ALA A C 1
ATOM 770 O O . ALA A 1 97 ? 2.317 -5.069 -15.974 1.00 96.75 97 ALA A O 1
ATOM 771 N N . ARG A 1 98 ? 1.079 -3.715 -17.261 1.00 94.62 98 ARG A N 1
ATOM 772 C CA . ARG A 1 98 ? -0.214 -4.379 -16.993 1.00 94.62 98 ARG A CA 1
ATOM 773 C C . ARG A 1 98 ? -0.165 -5.894 -17.141 1.00 94.62 98 ARG A C 1
ATOM 775 O O . ARG A 1 98 ? -0.622 -6.600 -16.249 1.00 94.62 98 ARG A O 1
ATOM 782 N N . ASP A 1 99 ? 0.501 -6.362 -18.189 1.00 93.75 99 ASP A N 1
ATOM 783 C CA . ASP A 1 99 ? 0.680 -7.788 -18.480 1.00 93.75 99 ASP A CA 1
ATOM 784 C C . ASP A 1 99 ? 2.061 -8.320 -18.036 1.00 93.75 99 ASP A C 1
ATOM 786 O O . ASP A 1 99 ? 2.483 -9.406 -18.435 1.00 93.75 99 ASP A O 1
ATOM 790 N N . GLY A 1 100 ? 2.816 -7.527 -17.274 1.00 97.06 100 GLY A N 1
ATOM 791 C CA . GLY A 1 100 ? 4.152 -7.858 -16.794 1.00 97.06 100 GLY A CA 1
ATOM 792 C C . GLY A 1 100 ? 4.111 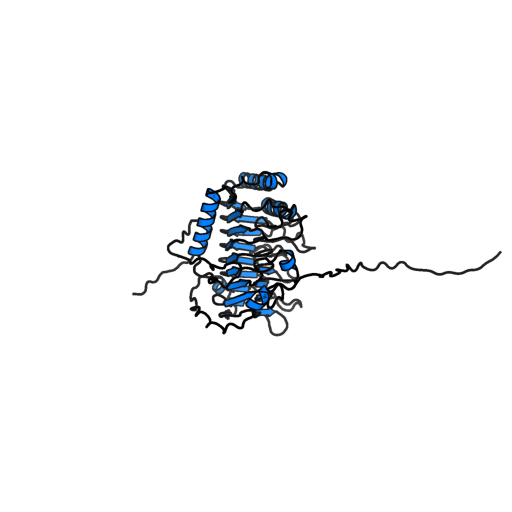-8.723 -15.536 1.00 97.06 100 GLY A C 1
ATOM 793 O O . GLY A 1 100 ? 3.382 -8.420 -14.587 1.00 97.06 100 GLY A O 1
ATOM 794 N N . VAL A 1 101 ? 4.918 -9.785 -15.503 1.00 97.88 101 VAL A N 1
ATOM 795 C CA . VAL A 1 101 ? 5.027 -10.693 -14.351 1.00 97.88 101 VAL A CA 1
ATOM 796 C C . VAL A 1 101 ? 6.483 -10.849 -13.921 1.00 97.88 101 VAL A C 1
ATOM 798 O O . VAL A 1 101 ? 7.320 -11.282 -14.711 1.00 97.88 101 VAL A O 1
ATOM 801 N N . TRP A 1 102 ? 6.770 -10.557 -12.653 1.00 97.62 102 TRP A N 1
ATOM 802 C CA . TRP A 1 102 ? 8.091 -10.690 -12.037 1.00 97.62 102 TRP A CA 1
ATOM 803 C C . TRP A 1 102 ? 8.057 -11.652 -10.859 1.00 97.62 102 TRP A C 1
ATOM 805 O O . TRP A 1 102 ? 7.111 -11.668 -10.074 1.00 97.62 102 TRP A O 1
ATOM 815 N N . HIS A 1 103 ? 9.141 -12.395 -10.689 1.00 95.31 103 HIS A N 1
ATOM 816 C CA . HIS A 1 103 ? 9.448 -13.151 -9.490 1.00 95.31 103 HIS A CA 1
ATOM 817 C C . HIS A 1 103 ? 10.483 -12.406 -8.651 1.00 95.31 103 HIS A C 1
ATOM 819 O O . HIS A 1 103 ? 11.472 -11.872 -9.152 1.00 95.31 103 HIS A O 1
ATOM 825 N N . GLN A 1 104 ? 10.273 -12.419 -7.341 1.00 92.31 104 GLN A N 1
ATOM 826 C CA . GLN A 1 104 ? 11.180 -11.838 -6.362 1.00 92.31 104 GLN A CA 1
ATOM 827 C C . GLN A 1 104 ? 11.588 -12.921 -5.369 1.00 92.31 104 GLN A C 1
ATOM 829 O O . GLN A 1 104 ? 10.769 -13.728 -4.930 1.00 92.31 104 GLN A O 1
ATOM 834 N N . ARG A 1 105 ? 12.865 -12.959 -5.004 1.00 89.75 105 ARG A N 1
ATOM 835 C CA . ARG A 1 105 ? 13.329 -13.731 -3.851 1.00 89.75 105 ARG A CA 1
ATOM 836 C C . ARG A 1 105 ? 14.475 -12.984 -3.216 1.00 89.75 105 ARG A C 1
ATOM 838 O O . ARG A 1 105 ? 15.407 -12.575 -3.900 1.00 89.75 105 ARG A O 1
ATOM 845 N N . LYS A 1 106 ? 14.407 -12.815 -1.903 1.00 83.25 106 LYS A N 1
ATOM 846 C CA . LYS A 1 106 ? 15.420 -12.137 -1.096 1.00 83.25 106 LYS A CA 1
ATOM 847 C C . LYS A 1 106 ? 16.259 -13.110 -0.271 1.00 83.25 106 LYS A C 1
ATOM 849 O O . LYS A 1 106 ? 17.419 -12.826 0.013 1.00 83.25 106 LYS A O 1
ATOM 854 N N . PHE A 1 107 ? 15.690 -14.250 0.092 1.00 81.62 107 PHE A N 1
ATOM 855 C CA . PHE A 1 107 ? 16.342 -15.272 0.900 1.00 81.62 107 PHE A CA 1
ATOM 856 C C . PHE A 1 107 ? 16.009 -16.668 0.340 1.00 81.62 107 PHE A C 1
ATOM 858 O O . PHE A 1 107 ? 14.883 -16.853 -0.127 1.00 81.62 107 PHE A O 1
ATOM 865 N N . PRO A 1 108 ? 16.948 -17.640 0.348 1.00 77.06 108 PRO A N 1
ATOM 866 C CA . PRO A 1 108 ? 18.324 -17.570 0.875 1.00 77.06 108 PRO A CA 1
ATOM 867 C C . PRO A 1 108 ? 19.381 -16.973 -0.078 1.00 77.06 108 PRO A C 1
ATOM 869 O O . PRO A 1 108 ? 20.382 -16.404 0.364 1.00 77.06 108 PRO A O 1
ATOM 872 N N . ASP A 1 109 ? 19.177 -17.064 -1.388 1.00 76.62 109 ASP A N 1
ATOM 873 C CA . ASP A 1 109 ? 20.182 -16.789 -2.430 1.00 76.62 109 ASP A CA 1
ATOM 874 C C . ASP A 1 109 ? 19.977 -15.459 -3.179 1.00 76.62 109 ASP A C 1
ATOM 876 O O . ASP A 1 109 ? 20.918 -14.931 -3.770 1.00 76.62 109 ASP A O 1
ATOM 880 N N . ALA A 1 110 ? 18.796 -14.861 -3.044 1.00 79.88 110 ALA A N 1
ATOM 881 C CA . ALA A 1 110 ? 18.394 -13.570 -3.599 1.00 79.88 110 ALA A CA 1
ATOM 882 C C . ALA A 1 110 ? 18.635 -13.376 -5.115 1.00 79.88 110 ALA A C 1
ATOM 884 O O . ALA A 1 110 ? 19.298 -12.407 -5.494 1.00 79.88 110 ALA A O 1
ATOM 885 N N . PRO A 1 111 ? 18.117 -14.259 -5.993 1.00 80.75 111 PRO A N 1
ATOM 886 C CA . PRO A 1 111 ? 18.277 -14.131 -7.447 1.00 80.75 111 PRO A CA 1
ATOM 887 C C . PRO A 1 111 ? 17.784 -12.778 -7.970 1.00 80.75 111 PRO A C 1
ATOM 889 O O . PRO A 1 111 ? 18.352 -12.231 -8.912 1.00 80.75 111 PRO A O 1
ATOM 892 N N . ASN A 1 112 ? 16.766 -12.215 -7.316 1.00 84.75 112 ASN A N 1
ATOM 893 C CA . ASN A 1 112 ? 16.264 -10.883 -7.580 1.00 84.75 112 ASN A CA 1
ATOM 894 C C . ASN A 1 112 ? 15.604 -10.314 -6.323 1.00 84.75 112 ASN A C 1
ATOM 896 O O . ASN A 1 112 ? 14.504 -10.724 -5.945 1.00 84.75 112 ASN A O 1
ATOM 900 N N . SER A 1 113 ? 16.269 -9.351 -5.686 1.00 85.94 113 SER A N 1
ATOM 901 C CA . SER A 1 113 ? 15.705 -8.626 -4.550 1.00 85.94 113 SER A CA 1
ATOM 902 C C . SER A 1 113 ? 15.021 -7.317 -4.948 1.00 85.94 113 SER A C 1
ATOM 904 O O . SER A 1 113 ? 14.394 -6.712 -4.085 1.00 85.94 113 SER A O 1
ATOM 906 N N . LEU A 1 114 ? 15.166 -6.857 -6.195 1.00 90.94 114 LEU A N 1
ATOM 907 C CA . LEU A 1 114 ? 14.643 -5.576 -6.665 1.00 90.94 114 LEU A CA 1
ATOM 908 C C . LEU A 1 114 ? 14.286 -5.622 -8.163 1.00 90.94 114 LEU A C 1
ATOM 910 O O . LEU A 1 114 ? 15.052 -5.091 -8.971 1.00 90.94 114 LEU A O 1
ATOM 914 N N . PRO A 1 115 ? 13.138 -6.231 -8.528 1.00 94.44 115 PRO A N 1
ATOM 915 C CA . PRO A 1 115 ? 12.790 -6.480 -9.922 1.00 94.44 115 PRO A CA 1
ATOM 916 C C . PRO A 1 115 ? 12.660 -5.211 -10.747 1.00 94.44 115 PRO A C 1
ATOM 918 O O . PRO A 1 115 ? 13.139 -5.168 -11.876 1.00 94.44 115 PRO A O 1
ATOM 921 N N . VAL A 1 116 ? 12.057 -4.162 -10.186 1.00 96.00 116 VAL A N 1
ATOM 922 C CA . VAL A 1 116 ? 11.917 -2.876 -10.867 1.00 96.00 116 VAL A CA 1
ATOM 923 C C . VAL A 1 116 ? 12.604 -1.781 -10.074 1.00 96.00 116 VAL A C 1
ATOM 925 O O . VAL A 1 116 ? 12.302 -1.534 -8.902 1.00 96.00 116 VAL A O 1
ATOM 928 N N . LYS A 1 117 ? 13.482 -1.046 -10.753 1.00 93.56 117 LYS A N 1
ATOM 929 C CA . LYS A 1 117 ? 14.035 0.202 -10.243 1.00 93.56 117 LYS A CA 1
ATOM 930 C C . LYS A 1 117 ? 14.118 1.257 -11.326 1.00 93.56 117 LYS A C 1
ATOM 932 O O . LYS A 1 117 ? 14.823 1.095 -12.319 1.00 93.56 117 LYS A O 1
ATOM 937 N N . ILE A 1 118 ? 13.483 2.391 -11.074 1.00 91.50 118 ILE A N 1
ATOM 938 C CA . ILE A 1 118 ? 13.529 3.557 -11.951 1.00 91.50 118 ILE A CA 1
ATOM 939 C C . ILE A 1 118 ? 14.034 4.735 -11.129 1.00 91.50 118 ILE A C 1
ATOM 941 O O . ILE A 1 118 ? 13.460 5.088 -10.103 1.00 91.50 118 ILE A O 1
ATOM 945 N N . SER A 1 119 ? 15.134 5.336 -11.570 1.00 87.25 119 SER A N 1
ATOM 946 C CA . SER A 1 119 ? 15.741 6.491 -10.916 1.00 87.25 119 SER A CA 1
ATOM 947 C C . SER A 1 119 ? 15.898 7.636 -11.903 1.00 87.25 119 SER A C 1
ATOM 949 O O . SER A 1 119 ? 16.871 7.678 -12.658 1.00 87.25 119 SER A O 1
ATOM 951 N N . SER A 1 120 ? 14.960 8.577 -11.850 1.00 77.31 120 SER A N 1
ATOM 952 C CA . SER A 1 120 ? 15.013 9.842 -12.580 1.00 77.31 120 SER A CA 1
ATOM 953 C C . SER A 1 120 ? 15.694 10.937 -11.752 1.00 77.31 120 SER A C 1
ATOM 955 O O . SER A 1 120 ? 15.520 11.033 -10.537 1.00 77.31 120 SER A O 1
ATOM 957 N N . GLY A 1 121 ? 16.480 11.778 -12.414 1.00 65.50 121 GLY A N 1
ATOM 958 C CA . GLY A 1 121 ? 17.319 12.817 -11.829 1.00 65.50 121 GLY A CA 1
ATOM 959 C C . GLY A 1 121 ? 18.795 12.420 -11.748 1.00 65.50 121 GLY A C 1
ATOM 960 O O . GLY A 1 121 ? 19.169 11.389 -11.184 1.00 65.50 121 GLY A O 1
ATOM 961 N N . SER A 1 122 ? 19.670 13.293 -12.253 1.00 54.59 122 SER A N 1
ATOM 962 C CA . SER A 1 122 ? 21.118 13.110 -12.132 1.00 54.59 122 SER A CA 1
ATOM 963 C C . SER A 1 122 ? 21.601 13.466 -10.723 1.00 54.59 122 SER A C 1
ATOM 965 O O . SER A 1 122 ? 21.479 14.610 -10.283 1.00 54.59 122 SER A O 1
ATOM 967 N N . VAL A 1 123 ? 22.293 12.535 -10.056 1.00 48.97 123 VAL A N 1
ATOM 968 C CA . VAL A 1 123 ? 23.093 12.824 -8.843 1.00 48.97 123 VAL A CA 1
ATOM 969 C C . VAL A 1 123 ? 24.188 13.879 -9.084 1.00 48.97 123 VAL A C 1
ATOM 971 O O . VAL A 1 123 ? 24.668 14.489 -8.127 1.00 48.97 123 VAL A O 1
ATOM 974 N N . ASN A 1 124 ? 24.537 14.146 -10.349 1.00 47.06 124 ASN A N 1
ATOM 975 C CA . ASN A 1 124 ? 25.625 15.033 -10.761 1.00 47.06 124 ASN A CA 1
ATOM 976 C C . ASN A 1 124 ? 25.158 16.365 -11.389 1.00 47.06 124 ASN A C 1
ATOM 978 O O . ASN A 1 124 ? 25.982 17.091 -11.933 1.00 47.06 124 ASN A O 1
ATOM 982 N N . GLY A 1 125 ? 23.877 16.738 -11.259 1.00 45.78 125 GLY A N 1
ATOM 983 C CA . GLY A 1 125 ? 23.435 18.134 -11.433 1.00 45.78 125 GLY A CA 1
ATOM 984 C C . GLY A 1 125 ? 23.105 18.608 -12.856 1.00 45.78 125 GLY A C 1
ATOM 985 O O . GLY A 1 125 ? 23.013 19.812 -13.064 1.00 45.78 125 GLY A O 1
ATOM 986 N N . GLY A 1 126 ? 22.912 17.707 -13.826 1.00 48.97 126 GLY A N 1
ATOM 987 C CA . GLY A 1 126 ? 22.616 18.088 -15.220 1.00 48.97 126 GLY A CA 1
ATOM 988 C C . GLY A 1 126 ? 21.163 17.921 -15.690 1.00 48.97 126 GLY A C 1
ATOM 989 O O . GLY A 1 126 ? 20.840 18.331 -16.802 1.00 48.97 126 GLY A O 1
ATOM 990 N N . SER A 1 127 ? 20.280 17.274 -14.925 1.00 54.84 127 SER A N 1
ATOM 991 C CA . SER A 1 127 ? 18.886 17.035 -15.340 1.00 54.84 127 SER A CA 1
ATOM 992 C C . SER A 1 127 ? 17.967 17.028 -14.128 1.00 54.84 127 SER A C 1
ATOM 994 O O . SER A 1 127 ? 18.285 16.379 -13.127 1.00 54.84 127 SER A O 1
ATOM 996 N N . LEU A 1 128 ? 16.864 17.776 -14.221 1.00 59.84 128 LEU A N 1
ATOM 997 C CA . LEU A 1 128 ? 15.814 17.778 -13.208 1.00 59.84 128 LEU A CA 1
ATOM 998 C C . LEU A 1 128 ? 15.163 16.386 -13.177 1.00 59.84 128 LEU A C 1
ATOM 1000 O O . LEU A 1 128 ? 14.921 15.822 -14.247 1.00 59.84 128 LEU A O 1
ATOM 1004 N N . PRO A 1 129 ? 14.904 15.811 -11.991 1.00 67.50 129 PRO A N 1
ATOM 1005 C CA . PRO A 1 129 ? 14.094 14.612 -11.886 1.00 67.50 129 PRO A CA 1
ATOM 1006 C C . PRO A 1 129 ? 12.729 14.839 -12.514 1.00 67.50 129 PRO A C 1
ATOM 1008 O O . PRO A 1 129 ? 12.201 15.950 -12.520 1.00 67.50 129 PRO A O 1
ATOM 1011 N N . THR A 1 130 ? 12.181 13.765 -13.060 1.00 78.25 130 THR A N 1
ATOM 1012 C CA . THR A 1 130 ? 10.990 13.816 -13.897 1.00 78.25 130 THR A CA 1
ATOM 1013 C C . THR A 1 130 ? 9.867 13.001 -13.261 1.00 78.25 130 THR A C 1
ATOM 1015 O O . THR A 1 130 ? 10.153 12.015 -12.579 1.00 78.25 130 THR A O 1
ATOM 1018 N N . PRO A 1 131 ? 8.595 13.373 -13.485 1.00 86.94 131 PRO A N 1
ATOM 1019 C CA . PRO A 1 131 ? 7.467 12.522 -13.145 1.00 86.94 131 PRO A CA 1
ATOM 1020 C C . PRO A 1 131 ? 7.560 11.136 -13.804 1.00 86.94 131 PRO A C 1
ATOM 1022 O O . PRO A 1 131 ? 8.036 11.016 -14.937 1.00 86.94 131 PRO A O 1
ATOM 1025 N N . VAL A 1 132 ? 7.096 10.103 -13.100 1.00 91.00 132 VAL A N 1
ATOM 1026 C CA . VAL A 1 132 ? 7.052 8.711 -13.575 1.00 91.00 132 VAL A CA 1
ATOM 1027 C C . VAL A 1 132 ? 5.674 8.100 -13.312 1.00 91.00 132 VAL A C 1
ATOM 1029 O O . VAL A 1 132 ? 5.170 8.177 -12.196 1.00 91.00 132 VAL A O 1
ATOM 1032 N N . CYS A 1 133 ? 5.076 7.455 -14.315 1.00 94.38 133 CYS A N 1
ATOM 1033 C CA . CYS A 1 133 ? 3.911 6.575 -14.141 1.00 94.38 133 CYS A CA 1
ATOM 1034 C C . CYS A 1 133 ? 4.339 5.125 -14.346 1.00 94.38 133 CYS A C 1
ATOM 1036 O O . CYS A 1 133 ? 4.963 4.808 -15.359 1.00 94.38 133 CYS A O 1
ATOM 1038 N N . PHE A 1 134 ? 3.974 4.261 -13.406 1.00 96.62 134 PHE A N 1
ATOM 1039 C CA . PHE A 1 134 ? 4.124 2.816 -13.495 1.00 96.62 134 PHE A CA 1
ATOM 1040 C C . PHE A 1 134 ? 2.739 2.175 -13.364 1.00 96.62 134 PHE A C 1
ATOM 1042 O O . PHE A 1 134 ? 2.125 2.243 -12.299 1.00 96.62 134 PHE A O 1
ATOM 1049 N N . ALA A 1 135 ? 2.235 1.602 -14.456 1.00 96.75 135 ALA A N 1
ATOM 1050 C CA . ALA A 1 135 ? 0.890 1.045 -14.528 1.00 96.75 135 ALA A CA 1
ATOM 1051 C C . ALA A 1 135 ? 0.927 -0.487 -14.533 1.00 96.75 135 ALA A C 1
ATOM 1053 O O . ALA A 1 135 ? 1.524 -1.085 -15.424 1.00 96.75 135 ALA A O 1
ATOM 1054 N N . GLY A 1 136 ? 0.248 -1.115 -13.578 1.00 96.00 136 GLY A N 1
ATOM 1055 C CA . GLY A 1 136 ? 0.088 -2.559 -13.476 1.00 96.00 136 GLY A CA 1
ATOM 1056 C C . GLY A 1 136 ? 1.289 -3.301 -12.890 1.00 96.00 136 GLY A C 1
ATOM 1057 O O . GLY A 1 136 ? 2.065 -2.764 -12.099 1.00 96.00 136 GLY A O 1
ATOM 1058 N N . GLY A 1 137 ? 1.423 -4.562 -13.296 1.00 97.44 137 GLY A N 1
ATOM 1059 C CA . GLY A 1 137 ? 2.504 -5.464 -12.914 1.00 97.44 137 GLY A CA 1
ATOM 1060 C C . GLY A 1 137 ? 2.112 -6.427 -11.803 1.00 97.44 137 GLY A C 1
ATOM 1061 O O . GLY A 1 137 ? 1.527 -6.032 -10.795 1.00 97.44 137 GLY A O 1
ATOM 1062 N N . THR A 1 138 ? 2.467 -7.698 -11.985 1.00 98.44 138 THR A N 1
ATOM 1063 C CA . THR A 1 138 ? 2.292 -8.758 -10.987 1.00 98.44 138 THR A CA 1
ATOM 1064 C C . THR A 1 138 ? 3.656 -9.190 -10.459 1.00 98.44 138 THR A C 1
ATOM 1066 O O . THR A 1 138 ? 4.472 -9.741 -11.193 1.00 98.44 138 THR A O 1
ATOM 1069 N N . PHE A 1 139 ? 3.915 -8.936 -9.182 1.00 98.19 139 PHE A N 1
ATOM 1070 C CA . PHE A 1 139 ? 5.176 -9.215 -8.505 1.00 98.19 139 PHE A CA 1
ATOM 1071 C C . PHE A 1 139 ? 4.963 -10.327 -7.489 1.00 98.19 139 PHE A C 1
ATOM 1073 O O . PHE A 1 139 ? 4.292 -10.138 -6.475 1.00 98.19 139 PHE A O 1
ATOM 1080 N N . ILE A 1 140 ? 5.543 -11.488 -7.769 1.00 97.12 140 ILE A N 1
ATOM 1081 C CA . ILE A 1 140 ? 5.333 -12.713 -7.010 1.00 97.12 140 ILE A CA 1
ATOM 1082 C C . ILE A 1 140 ? 6.601 -13.042 -6.239 1.00 97.12 140 ILE A C 1
ATOM 1084 O O . ILE A 1 140 ? 7.633 -13.429 -6.790 1.00 97.12 140 ILE A O 1
ATOM 1088 N N . GLY A 1 141 ? 6.523 -12.909 -4.927 1.00 94.12 141 GLY A N 1
ATOM 1089 C CA . GLY A 1 141 ? 7.547 -13.398 -4.037 1.00 94.12 141 GLY A CA 1
ATOM 1090 C C . GLY A 1 141 ? 7.587 -14.921 -4.001 1.00 94.12 141 GLY A C 1
ATOM 1091 O O . GLY A 1 141 ? 6.577 -15.602 -3.852 1.00 94.12 141 GLY A O 1
ATOM 1092 N N . THR A 1 142 ? 8.794 -15.460 -4.054 1.00 93.12 142 THR A N 1
ATOM 1093 C CA . THR A 1 142 ? 9.103 -16.892 -3.917 1.00 93.12 142 THR A CA 1
ATOM 1094 C C . THR A 1 142 ? 9.973 -17.134 -2.681 1.00 93.12 142 THR A C 1
ATOM 1096 O O . THR A 1 142 ? 10.772 -18.069 -2.630 1.00 93.12 142 THR A O 1
ATOM 1099 N N . ASN A 1 143 ? 9.850 -16.240 -1.694 1.00 90.75 143 ASN A N 1
ATOM 1100 C CA . ASN A 1 143 ? 10.480 -16.389 -0.389 1.00 90.75 143 ASN A CA 1
ATOM 1101 C C . ASN A 1 143 ? 9.844 -17.562 0.366 1.00 90.75 143 ASN A C 1
ATOM 1103 O O . ASN A 1 143 ? 8.668 -17.872 0.157 1.00 90.75 143 ASN A O 1
ATOM 1107 N N . ASP A 1 144 ? 10.637 -18.191 1.236 1.00 88.81 144 ASP A N 1
ATOM 1108 C CA . ASP A 1 144 ? 10.197 -19.303 2.079 1.00 88.81 144 ASP A CA 1
ATOM 1109 C C . ASP A 1 144 ? 8.957 -18.885 2.900 1.00 88.81 144 ASP A C 1
ATOM 1111 O O . ASP A 1 144 ? 8.982 -17.829 3.546 1.00 88.81 144 ASP A O 1
ATOM 1115 N N . PRO A 1 145 ? 7.854 -19.660 2.878 1.00 85.56 145 PRO A N 1
ATOM 1116 C CA . PRO A 1 145 ? 6.678 -19.354 3.683 1.00 85.56 145 PRO A CA 1
ATOM 1117 C C . PRO A 1 145 ? 6.974 -19.332 5.188 1.00 85.56 145 PRO A C 1
ATOM 1119 O O . PRO A 1 145 ? 6.281 -18.625 5.906 1.00 85.56 145 PRO A O 1
ATOM 1122 N N . GLU A 1 146 ? 8.032 -19.985 5.665 1.00 87.12 146 GLU A N 1
ATOM 1123 C CA . GLU A 1 146 ? 8.460 -19.965 7.071 1.00 87.12 146 GLU A CA 1
ATOM 1124 C C . GLU A 1 146 ? 9.560 -18.929 7.355 1.00 87.12 146 GLU A C 1
ATOM 1126 O O . GLU A 1 146 ? 10.097 -18.881 8.464 1.00 87.12 146 GLU A O 1
ATOM 1131 N N . MET A 1 147 ? 9.899 -18.084 6.371 1.00 89.38 147 MET A N 1
ATOM 1132 C CA . MET A 1 147 ? 10.881 -17.017 6.548 1.00 89.38 147 MET A CA 1
ATOM 1133 C C . MET A 1 147 ? 10.509 -16.150 7.757 1.00 89.38 147 MET A C 1
ATOM 1135 O O . MET A 1 147 ? 9.354 -15.758 7.936 1.00 89.38 147 MET A O 1
ATOM 1139 N N . ASN A 1 148 ? 11.496 -15.822 8.585 1.00 88.94 148 ASN A N 1
ATOM 1140 C CA . ASN A 1 148 ? 11.328 -14.898 9.702 1.00 88.94 148 ASN A CA 1
ATOM 1141 C C . ASN A 1 148 ? 11.821 -13.484 9.357 1.00 88.94 148 ASN A C 1
ATOM 1143 O O . ASN A 1 148 ? 12.546 -13.256 8.387 1.00 88.94 148 ASN A O 1
ATOM 1147 N N . TRP A 1 149 ? 11.475 -12.512 10.201 1.00 86.88 149 TRP A N 1
ATOM 1148 C CA . TRP A 1 149 ? 11.846 -11.110 10.013 1.00 86.88 149 TRP A CA 1
ATOM 1149 C C . TRP A 1 149 ? 13.363 -10.898 9.884 1.00 86.88 149 TRP A C 1
ATOM 1151 O O . TRP A 1 149 ? 13.813 -10.058 9.110 1.00 86.88 149 TRP A O 1
ATOM 1161 N N . ARG A 1 150 ? 14.200 -11.658 10.604 1.00 86.31 150 ARG A N 1
ATOM 1162 C CA . ARG A 1 150 ? 15.659 -11.487 10.504 1.00 86.31 150 ARG A CA 1
ATOM 1163 C C . ARG A 1 150 ? 16.169 -11.935 9.142 1.00 86.31 150 ARG A C 1
ATOM 1165 O O . ARG A 1 150 ? 16.992 -11.228 8.574 1.00 86.31 150 ARG A O 1
ATOM 1172 N N . GLU A 1 151 ? 15.686 -13.061 8.627 1.00 89.44 151 GLU A N 1
ATOM 1173 C CA . GLU A 1 151 ? 16.011 -13.569 7.286 1.00 89.44 151 GLU A CA 1
ATOM 1174 C C . GLU A 1 151 ? 15.578 -12.586 6.199 1.00 89.44 151 GLU A C 1
ATOM 1176 O O . GLU A 1 151 ? 16.393 -12.207 5.355 1.00 89.44 151 GLU A O 1
ATOM 1181 N N . ALA A 1 152 ? 14.359 -12.054 6.316 1.00 87.19 152 ALA A N 1
ATOM 1182 C CA . ALA A 1 152 ? 13.867 -10.947 5.502 1.00 87.19 152 ALA A CA 1
ATOM 1183 C C . ALA A 1 152 ? 14.828 -9.736 5.517 1.00 87.19 152 ALA A C 1
ATOM 1185 O O . ALA A 1 152 ? 15.032 -9.082 4.497 1.00 87.19 152 ALA A O 1
ATOM 1186 N N . LYS A 1 153 ? 15.521 -9.448 6.627 1.00 84.88 153 LYS A N 1
ATOM 1187 C CA . LYS A 1 153 ? 16.472 -8.321 6.739 1.00 84.88 153 LYS A CA 1
ATOM 1188 C C . LYS A 1 153 ? 17.941 -8.658 6.450 1.00 84.88 153 LYS A C 1
ATOM 1190 O O . LYS A 1 153 ? 18.760 -7.740 6.451 1.00 84.88 153 LYS A O 1
ATOM 1195 N N . GLN A 1 154 ? 18.309 -9.913 6.168 1.00 80.12 154 GLN A N 1
ATOM 1196 C CA . GLN A 1 154 ? 19.722 -10.312 6.012 1.00 80.12 154 GLN A CA 1
ATOM 1197 C C . GLN A 1 154 ? 20.440 -9.649 4.829 1.00 80.12 154 GLN A C 1
ATOM 1199 O O . GLN A 1 154 ? 21.665 -9.522 4.844 1.00 80.12 154 GLN A O 1
ATOM 1204 N N . ARG A 1 155 ? 19.706 -9.208 3.802 1.00 71.19 155 ARG A N 1
ATOM 1205 C CA . ARG A 1 155 ? 20.275 -8.498 2.648 1.00 71.19 155 ARG A CA 1
ATOM 1206 C C . ARG A 1 155 ? 19.665 -7.103 2.511 1.00 71.19 155 ARG A C 1
ATOM 1208 O O . ARG A 1 155 ? 18.471 -6.936 2.754 1.00 71.19 155 ARG A O 1
ATOM 1215 N N . PRO A 1 156 ? 20.446 -6.086 2.120 1.00 67.38 156 PRO A N 1
ATOM 1216 C CA . PRO A 1 156 ? 19.909 -4.746 1.939 1.00 67.38 156 PRO A CA 1
ATOM 1217 C C . PRO A 1 156 ? 19.023 -4.667 0.683 1.00 67.38 156 PRO A C 1
ATOM 1219 O O . PRO A 1 156 ? 19.383 -5.217 -0.354 1.00 67.38 156 PRO A O 1
ATOM 1222 N N . ARG A 1 157 ? 17.940 -3.877 0.748 1.00 73.06 157 ARG A N 1
ATOM 1223 C CA . ARG A 1 157 ? 17.150 -3.383 -0.402 1.00 73.06 157 ARG A CA 1
ATOM 1224 C C . ARG A 1 157 ? 16.285 -4.422 -1.131 1.00 73.06 157 ARG A C 1
ATOM 1226 O O . ARG A 1 157 ? 16.318 -4.495 -2.358 1.00 73.06 157 ARG A O 1
ATOM 1233 N N . GLY A 1 158 ? 15.484 -5.179 -0.392 1.00 85.62 158 GLY A N 1
ATOM 1234 C CA . GLY A 1 158 ? 14.444 -6.031 -0.962 1.00 85.62 158 GLY A CA 1
ATOM 1235 C C . GLY A 1 158 ? 13.159 -5.253 -1.238 1.00 85.62 158 GLY A C 1
ATOM 1236 O O . GLY A 1 158 ? 12.473 -4.944 -0.275 1.00 85.62 158 GLY A O 1
ATOM 1237 N N . ARG A 1 159 ? 12.831 -4.936 -2.498 1.00 92.50 159 ARG A N 1
ATOM 1238 C CA . ARG A 1 159 ? 11.529 -4.335 -2.864 1.00 92.50 159 ARG A CA 1
ATOM 1239 C C . ARG A 1 159 ? 10.978 -4.905 -4.161 1.00 92.50 159 ARG A C 1
ATOM 1241 O O . ARG A 1 159 ? 11.764 -5.390 -4.963 1.00 92.50 159 ARG A O 1
ATOM 1248 N N . ALA A 1 160 ? 9.671 -4.829 -4.404 1.00 96.06 160 ALA A N 1
ATOM 1249 C CA . ALA A 1 160 ? 9.134 -5.133 -5.734 1.00 96.06 160 ALA A CA 1
ATOM 1250 C C . ALA A 1 160 ? 9.423 -3.988 -6.715 1.00 96.06 160 ALA A C 1
ATOM 1252 O O . ALA A 1 160 ? 9.953 -4.213 -7.804 1.00 96.06 160 ALA A O 1
ATOM 1253 N N . ILE A 1 161 ? 9.135 -2.753 -6.292 1.00 97.06 161 ILE A N 1
ATOM 1254 C CA . ILE A 1 161 ? 9.306 -1.545 -7.106 1.00 97.06 161 ILE A CA 1
ATOM 1255 C C . ILE A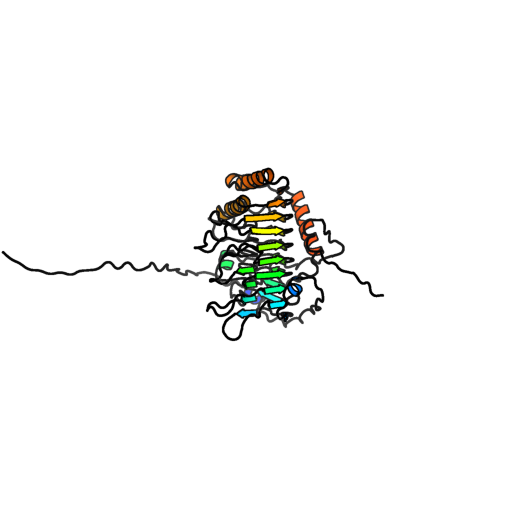 1 161 ? 10.060 -0.487 -6.300 1.00 97.06 161 ILE A C 1
ATOM 1257 O O . ILE A 1 161 ? 9.713 -0.187 -5.160 1.00 97.06 161 ILE A O 1
ATOM 1261 N N . LEU A 1 162 ? 11.082 0.121 -6.898 1.00 94.25 162 LEU A N 1
ATOM 1262 C CA . LEU A 1 162 ? 11.754 1.302 -6.362 1.00 94.25 162 LEU A CA 1
ATOM 1263 C C . LEU A 1 162 ? 11.676 2.454 -7.362 1.00 94.25 162 LEU A C 1
ATOM 1265 O O . LEU A 1 162 ? 12.297 2.392 -8.425 1.00 94.25 162 LEU A O 1
ATOM 1269 N N . LEU A 1 163 ? 10.977 3.525 -6.991 1.00 92.56 163 LEU A N 1
ATOM 1270 C CA . LEU A 1 163 ? 10.895 4.750 -7.781 1.00 92.56 163 LEU A CA 1
ATOM 1271 C C . LEU A 1 163 ? 11.639 5.879 -7.069 1.00 92.56 163 LEU A C 1
ATOM 1273 O O . LEU A 1 163 ? 11.304 6.257 -5.948 1.00 92.56 163 LEU A O 1
ATOM 1277 N N . VAL A 1 164 ? 12.650 6.426 -7.743 1.00 87.81 164 VAL A N 1
ATOM 1278 C CA . VAL A 1 164 ? 13.322 7.666 -7.349 1.00 87.81 164 VAL A CA 1
ATOM 1279 C C . VAL A 1 164 ? 12.977 8.733 -8.386 1.00 87.81 164 VAL A C 1
ATOM 1281 O O . VAL A 1 164 ? 13.433 8.667 -9.528 1.00 87.81 164 VAL A O 1
ATOM 1284 N N . SER A 1 165 ? 12.135 9.695 -8.023 1.00 83.88 165 SER A N 1
ATOM 1285 C CA . SER A 1 165 ? 11.579 10.680 -8.961 1.00 83.88 165 SER A CA 1
ATOM 1286 C C . SER A 1 165 ? 11.067 11.931 -8.262 1.00 83.88 165 SER A C 1
ATOM 1288 O O . SER A 1 165 ? 10.844 11.919 -7.059 1.00 83.88 165 SER A O 1
ATOM 1290 N N . ASP A 1 166 ? 10.849 13.011 -9.016 1.00 79.12 166 ASP A N 1
ATOM 1291 C CA . ASP A 1 166 ? 10.237 14.236 -8.471 1.00 79.12 166 ASP A CA 1
ATOM 1292 C C . ASP A 1 166 ? 8.769 14.006 -8.093 1.00 79.12 166 ASP A C 1
ATOM 1294 O O . ASP A 1 166 ? 8.287 14.492 -7.066 1.00 79.12 166 ASP A O 1
ATOM 1298 N N . ARG A 1 167 ? 8.093 13.213 -8.933 1.00 86.12 167 ARG A N 1
ATOM 1299 C CA . ARG A 1 167 ? 6.740 12.716 -8.734 1.00 86.12 167 ARG A CA 1
ATOM 1300 C C . ARG A 1 167 ? 6.615 11.289 -9.265 1.00 86.12 167 ARG A C 1
ATOM 1302 O O . ARG A 1 167 ? 7.174 10.990 -10.317 1.00 86.12 167 ARG A O 1
ATOM 1309 N N . SER A 1 168 ? 5.868 10.426 -8.586 1.00 91.19 168 SER A N 1
ATOM 1310 C CA . SER A 1 168 ? 5.539 9.097 -9.109 1.00 91.19 168 SER A CA 1
ATOM 1311 C C . SER A 1 168 ? 4.089 8.701 -8.885 1.00 91.19 168 SER A C 1
ATOM 1313 O O . SER A 1 168 ? 3.474 9.087 -7.893 1.00 91.19 168 SER A O 1
ATOM 1315 N N . ILE A 1 169 ? 3.567 7.898 -9.809 1.00 94.62 169 ILE A N 1
ATOM 1316 C CA . ILE A 1 169 ? 2.282 7.216 -9.686 1.00 94.62 169 ILE A CA 1
ATOM 1317 C C . ILE A 1 169 ? 2.517 5.721 -9.910 1.00 94.62 169 ILE A C 1
ATOM 1319 O O . ILE A 1 169 ? 3.075 5.344 -10.940 1.00 94.62 169 ILE A O 1
ATOM 1323 N N . ILE A 1 170 ? 2.091 4.895 -8.956 1.00 97.31 170 ILE A N 1
ATOM 1324 C CA . ILE A 1 170 ? 1.908 3.450 -9.111 1.00 97.31 170 ILE A CA 1
ATOM 1325 C C . ILE A 1 170 ? 0.403 3.199 -9.163 1.00 97.31 170 ILE A C 1
ATOM 1327 O O . ILE A 1 170 ? -0.325 3.630 -8.270 1.00 97.31 170 ILE A O 1
ATOM 1331 N N . ASP A 1 171 ? -0.057 2.551 -10.226 1.00 96.19 171 ASP A N 1
ATOM 1332 C CA . ASP A 1 171 ? -1.480 2.395 -10.528 1.00 96.19 171 ASP A CA 1
ATOM 1333 C C . ASP A 1 171 ? -1.743 0.960 -10.979 1.00 96.19 171 ASP A C 1
ATOM 1335 O O . ASP A 1 171 ? -1.286 0.585 -12.055 1.00 96.19 171 ASP A O 1
ATOM 1339 N N . GLY A 1 172 ? -2.422 0.140 -10.173 1.00 95.94 172 GLY A N 1
ATOM 1340 C CA . GLY A 1 172 ? -2.836 -1.193 -10.626 1.00 95.94 172 GLY A CA 1
ATOM 1341 C C . GLY A 1 172 ? -1.927 -2.377 -10.300 1.00 95.94 172 GLY A C 1
ATOM 1342 O O . GLY A 1 172 ? -2.096 -3.440 -10.900 1.00 95.94 172 GLY A O 1
ATOM 1343 N N . ALA A 1 173 ? -0.926 -2.224 -9.430 1.00 98.12 173 ALA A N 1
ATOM 1344 C CA . ALA A 1 173 ? 0.042 -3.295 -9.188 1.00 98.12 173 ALA A CA 1
ATOM 1345 C C . ALA A 1 173 ? -0.524 -4.403 -8.278 1.00 98.12 173 ALA A C 1
ATOM 1347 O O . ALA A 1 173 ? -1.278 -4.146 -7.340 1.00 98.12 173 ALA A O 1
ATOM 1348 N N . ARG A 1 174 ? -0.107 -5.649 -8.510 1.00 98.31 174 ARG A N 1
ATOM 1349 C CA . ARG A 1 174 ? -0.333 -6.797 -7.623 1.00 98.31 174 ARG A CA 1
ATOM 1350 C C . ARG A 1 174 ? 1.009 -7.244 -7.057 1.00 98.31 174 ARG A C 1
ATOM 1352 O O . ARG A 1 174 ? 1.873 -7.668 -7.814 1.00 98.31 174 ARG A O 1
ATOM 1359 N N . ILE A 1 175 ? 1.209 -7.142 -5.747 1.00 98.69 175 ILE A N 1
ATOM 1360 C CA . ILE A 1 175 ? 2.504 -7.392 -5.098 1.00 98.69 175 ILE A CA 1
ATOM 1361 C C . ILE A 1 175 ? 2.320 -8.363 -3.931 1.00 98.69 175 ILE A C 1
ATOM 1363 O O . ILE A 1 175 ? 1.608 -8.059 -2.977 1.00 98.69 175 ILE A O 1
ATOM 1367 N N . ASP A 1 176 ? 2.973 -9.522 -3.990 1.00 97.75 176 ASP A N 1
ATOM 1368 C CA . ASP A 1 176 ? 2.865 -10.576 -2.980 1.00 97.75 176 ASP A CA 1
ATOM 1369 C C . ASP A 1 176 ? 4.226 -11.065 -2.476 1.00 97.75 176 ASP A C 1
ATOM 1371 O O . ASP A 1 176 ? 5.193 -11.134 -3.233 1.00 97.75 176 ASP A O 1
ATOM 1375 N N . ASN A 1 177 ? 4.273 -11.480 -1.208 1.00 94.88 177 ASN A N 1
ATOM 1376 C CA . ASN A 1 177 ? 5.356 -12.272 -0.612 1.00 94.88 177 ASN A CA 1
ATOM 1377 C C . ASN A 1 177 ? 6.755 -11.637 -0.752 1.00 94.88 177 ASN A C 1
ATOM 1379 O O . ASN A 1 177 ? 7.760 -12.324 -0.947 1.00 94.88 177 ASN A O 1
ATOM 1383 N N . VAL A 1 178 ? 6.852 -10.310 -0.670 1.00 92.62 178 VAL A N 1
ATOM 1384 C CA . VAL A 1 178 ? 8.128 -9.595 -0.815 1.00 92.62 178 VAL A CA 1
ATOM 1385 C C . VAL A 1 178 ? 8.881 -9.578 0.511 1.00 92.62 178 VAL A C 1
ATOM 1387 O O . VAL A 1 178 ? 8.363 -9.133 1.532 1.00 92.62 178 VAL A O 1
ATOM 1390 N N . GLY A 1 179 ? 10.140 -10.020 0.488 1.00 86.25 179 GLY A N 1
ATOM 1391 C CA . GLY A 1 179 ? 10.947 -10.220 1.696 1.00 86.25 179 GLY A CA 1
ATOM 1392 C C . GLY A 1 179 ? 11.450 -8.964 2.419 1.00 86.25 179 GLY A C 1
ATOM 1393 O O . GLY A 1 179 ? 12.287 -9.100 3.297 1.00 86.25 179 GLY A O 1
ATOM 1394 N N . GLU A 1 180 ? 11.034 -7.754 2.052 1.00 90.56 180 GLU A N 1
ATOM 1395 C CA . GLU A 1 180 ? 11.218 -6.541 2.870 1.00 90.56 180 GLU A CA 1
ATOM 1396 C C . GLU A 1 180 ? 10.090 -5.561 2.537 1.00 90.56 180 GLU A C 1
ATOM 1398 O O . GLU A 1 180 ? 8.994 -5.768 3.052 1.00 90.56 180 GLU A O 1
ATOM 1403 N N . ASP A 1 181 ? 10.288 -4.588 1.645 1.00 93.62 181 ASP A N 1
ATOM 1404 C CA . ASP A 1 181 ? 9.270 -3.565 1.379 1.00 93.62 181 ASP A CA 1
ATOM 1405 C C . ASP A 1 181 ? 8.502 -3.870 0.089 1.00 93.62 181 ASP A C 1
ATOM 1407 O O . ASP A 1 181 ? 9.062 -4.417 -0.856 1.00 93.62 181 ASP A O 1
ATOM 1411 N N . GLY A 1 182 ? 7.227 -3.505 -0.009 1.00 96.44 182 GLY A N 1
ATOM 1412 C CA . GLY A 1 182 ? 6.478 -3.665 -1.261 1.00 96.44 182 GLY A CA 1
ATOM 1413 C C . GLY A 1 182 ? 7.007 -2.697 -2.319 1.00 96.44 182 GLY A C 1
ATOM 1414 O O . GLY A 1 182 ? 7.596 -3.100 -3.328 1.00 96.44 182 GLY A O 1
ATOM 1415 N N . VAL A 1 183 ? 6.865 -1.402 -2.045 1.00 97.38 183 VAL A N 1
ATOM 1416 C CA . VAL A 1 183 ? 7.371 -0.317 -2.888 1.00 97.38 183 VAL A CA 1
ATOM 1417 C C . VAL A 1 183 ? 8.192 0.684 -2.084 1.00 97.38 183 VAL A C 1
ATOM 1419 O O . VAL A 1 183 ? 7.871 0.998 -0.942 1.00 97.38 183 VAL A O 1
ATOM 1422 N N . GLY A 1 184 ? 9.253 1.201 -2.701 1.00 94.38 184 GLY A N 1
ATOM 1423 C CA . GLY A 1 184 ? 10.047 2.311 -2.178 1.00 94.38 184 GLY A CA 1
ATOM 1424 C C . GLY A 1 184 ? 9.842 3.557 -3.028 1.00 94.38 184 GLY A C 1
ATOM 1425 O O . GLY A 1 184 ? 10.069 3.518 -4.241 1.00 94.38 184 GLY A O 1
ATOM 1426 N N . LEU A 1 185 ? 9.435 4.653 -2.396 1.00 91.44 185 LEU A N 1
ATOM 1427 C CA . LEU A 1 185 ? 9.134 5.924 -3.045 1.00 91.44 185 LEU A CA 1
ATOM 1428 C C . LEU A 1 185 ? 10.063 7.002 -2.499 1.00 91.44 185 LEU A C 1
ATOM 1430 O O . LEU A 1 185 ? 10.099 7.260 -1.300 1.00 91.44 185 LEU A O 1
ATOM 1434 N N . PHE A 1 186 ? 10.855 7.599 -3.385 1.00 86.00 186 PHE A N 1
ATOM 1435 C CA . PHE A 1 186 ? 11.915 8.514 -2.989 1.00 86.00 186 PHE A CA 1
ATOM 1436 C C . PHE A 1 186 ? 12.069 9.676 -3.970 1.00 86.00 186 PHE A C 1
ATOM 1438 O O . PHE A 1 186 ? 11.796 9.565 -5.164 1.00 86.00 186 PHE A O 1
ATOM 1445 N N . VAL A 1 187 ? 12.619 10.778 -3.473 1.00 78.31 187 VAL A N 1
ATOM 1446 C CA . VAL A 1 187 ? 13.098 11.927 -4.246 1.00 78.31 187 VAL A CA 1
ATOM 1447 C C . VAL A 1 187 ? 14.634 11.945 -4.276 1.00 78.31 187 VAL A C 1
ATOM 1449 O O . VAL A 1 187 ? 15.292 11.542 -3.307 1.00 78.31 187 VAL A O 1
ATOM 1452 N N . PRO A 1 188 ? 15.279 12.441 -5.347 1.00 73.81 188 PRO A N 1
ATOM 1453 C CA . PRO A 1 188 ? 16.737 12.550 -5.383 1.00 73.81 188 PRO A CA 1
ATOM 1454 C C . PRO A 1 188 ? 17.303 13.410 -4.242 1.00 73.81 188 PRO A C 1
ATOM 1456 O O . PRO A 1 188 ? 16.774 14.469 -3.919 1.00 73.81 188 PRO A O 1
ATOM 1459 N N . ARG A 1 189 ? 18.452 13.006 -3.677 1.00 61.00 189 ARG A N 1
ATOM 1460 C CA . ARG A 1 189 ? 19.066 13.588 -2.456 1.00 61.00 189 ARG A CA 1
ATOM 1461 C C . ARG A 1 189 ? 19.343 15.103 -2.465 1.00 61.00 189 ARG A C 1
ATOM 1463 O O . ARG A 1 189 ? 19.658 15.648 -1.414 1.00 61.00 189 ARG A O 1
ATOM 1470 N N . ARG A 1 190 ? 19.302 15.774 -3.621 1.00 58.91 190 ARG A N 1
ATOM 1471 C CA . ARG A 1 190 ? 19.528 17.229 -3.753 1.00 58.91 190 ARG A CA 1
ATOM 1472 C C . ARG A 1 190 ? 18.238 18.037 -3.942 1.00 58.91 190 ARG A C 1
ATOM 1474 O O . ARG A 1 190 ? 18.323 19.251 -4.095 1.00 58.91 190 ARG A O 1
ATOM 1481 N N . HIS A 1 191 ? 17.072 17.392 -3.944 1.00 57.31 191 HIS A N 1
ATOM 1482 C CA . HIS A 1 191 ? 15.791 18.084 -4.057 1.00 57.31 191 HIS A CA 1
ATOM 1483 C C . HIS A 1 191 ? 15.303 18.577 -2.696 1.00 57.31 191 HIS A C 1
ATOM 1485 O O . HIS A 1 191 ? 15.385 17.871 -1.693 1.00 57.31 191 HIS A O 1
ATOM 1491 N N . GLN A 1 192 ? 14.828 19.822 -2.676 1.00 56.25 192 GLN A N 1
ATOM 1492 C CA . GLN A 1 192 ? 14.222 20.438 -1.501 1.00 56.25 192 GLN A CA 1
ATOM 1493 C C . GLN A 1 192 ? 12.814 19.872 -1.264 1.00 56.25 192 GLN A C 1
ATOM 1495 O O . GLN A 1 192 ? 12.151 19.398 -2.193 1.00 56.25 192 GLN A O 1
ATOM 1500 N N . ALA A 1 193 ? 12.355 19.957 -0.014 1.00 52.94 193 ALA A N 1
ATOM 1501 C CA . ALA A 1 193 ? 10.963 19.728 0.351 1.00 52.94 193 ALA A CA 1
ATOM 1502 C C . ALA A 1 193 ? 10.043 20.550 -0.558 1.00 52.94 193 ALA A C 1
ATOM 1504 O O . ALA A 1 193 ? 10.245 21.754 -0.705 1.00 52.94 193 ALA A O 1
ATOM 1505 N N . VAL A 1 194 ? 9.046 19.911 -1.168 1.00 55.12 194 VAL A N 1
ATOM 1506 C CA . VAL A 1 194 ? 7.953 20.629 -1.834 1.00 55.12 194 VAL A CA 1
ATOM 1507 C C . VAL A 1 194 ? 6.667 20.195 -1.165 1.00 55.12 194 VAL A C 1
ATOM 1509 O O . VAL A 1 194 ? 6.433 19.003 -0.989 1.00 55.12 194 VAL A O 1
ATOM 1512 N N . THR A 1 195 ? 5.884 21.191 -0.769 1.00 51.62 195 THR A N 1
ATOM 1513 C CA . THR A 1 195 ? 4.744 21.057 0.140 1.00 51.62 195 THR A CA 1
ATOM 1514 C C . THR A 1 195 ? 3.402 21.237 -0.573 1.00 51.62 195 THR A C 1
ATOM 1516 O O . THR A 1 195 ? 2.351 21.079 0.033 1.00 51.62 195 THR A O 1
ATOM 1519 N N . SER A 1 196 ? 3.414 21.576 -1.869 1.00 49.03 196 SER A N 1
ATOM 1520 C CA . SER A 1 196 ? 2.234 22.067 -2.592 1.00 49.03 196 SER A CA 1
ATOM 1521 C C . SER A 1 196 ? 1.485 21.024 -3.428 1.00 49.03 196 SER A C 1
ATOM 1523 O O . SER A 1 196 ? 0.452 21.358 -4.005 1.00 49.03 196 SER A O 1
ATOM 1525 N N . TYR A 1 197 ? 1.965 19.780 -3.526 1.00 55.03 197 TYR A N 1
ATOM 1526 C CA . TYR A 1 197 ? 1.290 18.727 -4.292 1.00 55.03 197 TYR A CA 1
ATOM 1527 C C . TYR A 1 197 ? 1.664 17.312 -3.832 1.00 55.03 197 TYR A C 1
ATOM 1529 O O . TYR A 1 197 ? 2.765 17.097 -3.329 1.00 55.03 197 TYR A O 1
ATOM 1537 N N . ASN A 1 198 ? 0.780 16.331 -4.079 1.00 57.94 198 ASN A N 1
ATOM 1538 C CA . ASN A 1 198 ? 1.095 14.907 -3.902 1.00 57.94 198 ASN A CA 1
ATOM 1539 C C . ASN A 1 198 ? 2.275 14.550 -4.810 1.00 57.94 198 ASN A C 1
ATOM 1541 O O . ASN A 1 198 ? 2.155 14.593 -6.046 1.00 57.94 198 ASN A O 1
ATOM 1545 N N . ARG A 1 199 ? 3.424 14.257 -4.202 1.00 79.06 199 ARG A N 1
ATOM 1546 C CA . ARG A 1 199 ? 4.618 13.808 -4.916 1.00 79.06 199 ARG A CA 1
ATOM 1547 C C . ARG A 1 199 ? 4.503 12.350 -5.293 1.00 79.06 199 ARG A C 1
ATOM 1549 O O . ARG A 1 199 ? 4.905 11.981 -6.386 1.00 79.06 199 ARG A O 1
ATOM 1556 N N . HIS A 1 200 ? 3.936 11.534 -4.423 1.00 90.25 200 HIS A N 1
ATOM 1557 C CA . HIS A 1 200 ? 3.774 10.122 -4.709 1.00 90.25 200 HIS A CA 1
ATOM 1558 C C . HIS A 1 200 ? 2.303 9.735 -4.636 1.00 90.25 200 HIS A C 1
ATOM 1560 O O . HIS A 1 200 ? 1.554 10.241 -3.799 1.00 90.25 200 HIS A O 1
ATOM 1566 N N . THR A 1 201 ? 1.877 8.872 -5.548 1.00 94.06 201 THR A N 1
ATOM 1567 C CA . THR A 1 201 ? 0.540 8.288 -5.552 1.00 94.06 201 THR A CA 1
ATOM 1568 C C . THR A 1 201 ? 0.650 6.784 -5.724 1.00 94.06 201 THR A C 1
ATOM 1570 O O . THR A 1 201 ? 1.329 6.321 -6.638 1.00 94.06 201 THR A O 1
ATOM 1573 N N . VAL A 1 202 ? -0.009 6.029 -4.853 1.00 97.19 202 VAL A N 1
ATOM 1574 C CA . VAL A 1 202 ? -0.217 4.586 -5.005 1.00 97.19 202 VAL A CA 1
ATOM 1575 C C . VAL A 1 202 ? -1.715 4.357 -5.014 1.00 97.19 202 VAL A C 1
ATOM 1577 O O . VAL A 1 202 ? -2.393 4.781 -4.080 1.00 97.19 202 VAL A O 1
ATOM 1580 N N . ARG A 1 203 ? -2.236 3.741 -6.074 1.00 95.75 203 ARG A N 1
ATOM 1581 C CA . ARG A 1 203 ? -3.668 3.466 -6.178 1.00 95.75 203 ARG A CA 1
ATOM 1582 C C . ARG A 1 203 ? -4.002 2.198 -6.933 1.00 95.75 203 ARG A C 1
ATOM 1584 O O . ARG A 1 203 ? -3.141 1.670 -7.644 1.00 95.75 203 ARG A O 1
ATOM 1591 N N . ASN A 1 204 ? -5.233 1.715 -6.771 1.00 95.94 204 ASN A N 1
ATOM 1592 C CA . ASN A 1 204 ? -5.736 0.502 -7.418 1.00 95.94 204 ASN A CA 1
ATOM 1593 C C . ASN A 1 204 ? -4.784 -0.690 -7.212 1.00 95.94 204 ASN A C 1
ATOM 1595 O O . ASN A 1 204 ? -4.588 -1.505 -8.106 1.00 95.94 204 ASN A O 1
ATOM 1599 N N . THR A 1 205 ? -4.074 -0.736 -6.084 1.00 98.19 205 THR A N 1
ATOM 1600 C CA . THR A 1 205 ? -2.943 -1.650 -5.881 1.00 98.19 205 THR A CA 1
ATOM 1601 C C . THR A 1 205 ? -3.287 -2.674 -4.808 1.00 98.19 205 THR A C 1
ATOM 1603 O O . THR A 1 205 ? -3.965 -2.361 -3.832 1.00 98.19 205 THR A O 1
ATOM 1606 N N . TRP A 1 206 ? -2.803 -3.903 -4.973 1.00 98.50 206 TRP A N 1
ATOM 1607 C CA . TRP A 1 206 ? -3.000 -4.987 -4.019 1.00 98.50 206 TRP A CA 1
ATOM 1608 C C . TRP A 1 206 ? -1.674 -5.534 -3.497 1.00 98.50 206 TRP A C 1
ATOM 1610 O O . TRP A 1 206 ? -0.942 -6.229 -4.205 1.00 98.50 206 TRP A O 1
ATOM 1620 N N . PHE A 1 207 ? -1.409 -5.272 -2.221 1.00 98.69 207 PHE A N 1
ATOM 1621 C CA . PHE A 1 207 ? -0.308 -5.838 -1.455 1.00 98.69 207 PHE A CA 1
ATOM 1622 C C . PHE A 1 207 ? -0.759 -7.028 -0.609 1.00 98.69 207 PHE A C 1
ATOM 1624 O O . PHE A 1 207 ? -1.770 -6.948 0.087 1.00 98.69 207 PHE A O 1
ATOM 1631 N N . SER A 1 208 ? 0.037 -8.094 -0.579 1.00 97.12 208 SER A N 1
ATOM 1632 C CA . SER A 1 208 ? -0.131 -9.189 0.378 1.00 97.12 208 SER A CA 1
ATOM 1633 C C . SER A 1 208 ? 1.203 -9.758 0.842 1.00 97.12 208 SER A C 1
ATOM 1635 O O . SER A 1 208 ? 2.198 -9.713 0.121 1.00 97.12 208 SER A O 1
ATOM 1637 N N . ASN A 1 209 ? 1.235 -10.300 2.060 1.00 93.88 209 ASN A N 1
ATOM 1638 C CA . ASN A 1 209 ? 2.396 -11.014 2.603 1.00 93.88 209 ASN A CA 1
ATOM 1639 C C . ASN A 1 209 ? 3.718 -10.216 2.538 1.00 93.88 209 ASN A C 1
ATOM 1641 O O . ASN A 1 209 ? 4.766 -10.759 2.190 1.00 93.88 209 ASN A O 1
ATOM 1645 N N . ILE A 1 210 ? 3.676 -8.916 2.843 1.00 93.44 210 ILE A N 1
ATOM 1646 C CA . ILE A 1 210 ? 4.871 -8.058 2.860 1.00 93.44 210 ILE A CA 1
ATOM 1647 C C . ILE A 1 210 ? 5.541 -8.108 4.237 1.00 93.44 210 ILE A C 1
ATOM 1649 O O . ILE A 1 210 ? 4.866 -7.954 5.256 1.00 93.44 210 ILE A O 1
ATOM 1653 N N . PHE A 1 211 ? 6.860 -8.315 4.261 1.00 90.56 211 PHE A N 1
ATOM 1654 C CA . PHE A 1 211 ? 7.621 -8.641 5.474 1.00 90.56 211 PHE A CA 1
ATOM 1655 C C . PHE A 1 211 ? 8.140 -7.452 6.295 1.00 90.56 211 PHE A C 1
ATOM 1657 O O . PHE A 1 211 ? 8.581 -7.664 7.423 1.00 90.56 211 PHE A O 1
ATOM 1664 N N . ASP A 1 212 ? 8.143 -6.237 5.751 1.00 89.75 212 ASP A N 1
ATOM 1665 C CA . ASP A 1 212 ? 8.411 -4.988 6.476 1.00 89.75 212 ASP A CA 1
ATOM 1666 C C . ASP A 1 212 ? 7.350 -3.958 6.050 1.00 89.75 212 ASP A C 1
ATOM 1668 O O . ASP A 1 212 ? 6.176 -4.147 6.379 1.00 89.75 212 ASP A O 1
ATOM 1672 N N . ASP A 1 213 ? 7.700 -2.926 5.277 1.00 93.12 213 ASP A N 1
ATOM 1673 C CA . ASP A 1 213 ? 6.774 -1.852 4.914 1.00 93.12 213 ASP A CA 1
ATOM 1674 C C . ASP A 1 213 ? 6.186 -2.060 3.499 1.00 93.12 213 ASP A C 1
ATOM 1676 O O . ASP A 1 213 ? 6.906 -2.071 2.506 1.00 93.12 213 ASP A O 1
ATOM 1680 N N . ALA A 1 214 ? 4.865 -2.193 3.337 1.00 97.06 214 ALA A N 1
ATOM 1681 C CA . ALA A 1 214 ? 4.259 -2.317 2.003 1.00 97.06 214 ALA A CA 1
ATOM 1682 C C . ALA A 1 214 ? 4.521 -1.081 1.129 1.00 97.06 214 ALA A C 1
ATOM 1684 O O . ALA A 1 214 ? 4.852 -1.220 -0.048 1.00 97.06 214 ALA A O 1
ATOM 1685 N N . ILE A 1 215 ? 4.469 0.108 1.726 1.00 97.25 215 ILE A N 1
ATOM 1686 C CA . ILE A 1 215 ? 4.947 1.362 1.153 1.00 97.25 215 ILE A CA 1
ATOM 1687 C C . ILE A 1 215 ? 5.980 1.967 2.102 1.00 97.25 215 ILE A C 1
ATOM 1689 O O . ILE A 1 215 ? 5.655 2.335 3.234 1.00 97.25 215 ILE A O 1
ATOM 1693 N N . GLU A 1 216 ? 7.202 2.137 1.610 1.00 93.38 216 GLU A N 1
ATOM 1694 C CA . GLU A 1 216 ? 8.267 2.872 2.283 1.00 93.38 216 GLU A CA 1
ATOM 1695 C C . GLU A 1 216 ? 8.491 4.234 1.603 1.00 93.38 216 GLU A C 1
ATOM 1697 O O . GLU A 1 216 ? 8.895 4.312 0.441 1.00 93.38 216 GLU A O 1
ATOM 1702 N N . GLU A 1 217 ? 8.284 5.315 2.356 1.00 88.62 217 GLU A N 1
ATOM 1703 C CA . GLU A 1 217 ? 8.575 6.692 1.951 1.00 88.62 217 GLU A CA 1
ATOM 1704 C C . GLU A 1 217 ? 9.276 7.412 3.118 1.00 88.62 217 GLU A C 1
ATOM 1706 O O . GLU A 1 217 ? 8.676 8.119 3.917 1.00 88.62 217 GLU A O 1
ATOM 1711 N N . THR A 1 218 ? 10.584 7.207 3.285 1.00 79.75 218 THR A N 1
ATOM 1712 C CA . THR A 1 218 ? 11.319 7.765 4.441 1.00 79.75 218 THR A CA 1
ATOM 1713 C C . THR A 1 218 ? 11.839 9.190 4.220 1.00 79.75 218 THR A C 1
ATOM 1715 O O . THR A 1 218 ? 12.730 9.637 4.954 1.00 79.75 218 THR A O 1
ATOM 1718 N N . GLN A 1 219 ? 11.394 9.890 3.171 1.00 79.81 219 GLN A N 1
ATOM 1719 C CA . GLN A 1 219 ? 11.767 11.283 2.896 1.00 79.81 219 GLN A CA 1
ATOM 1720 C C . GLN A 1 219 ? 10.644 12.271 3.227 1.00 79.81 219 GLN A C 1
ATOM 1722 O O . GLN A 1 219 ? 10.852 13.472 3.050 1.00 79.81 219 GLN A O 1
ATOM 1727 N N . MET A 1 220 ? 9.531 11.791 3.791 1.00 80.12 220 MET A N 1
ATOM 1728 C CA . MET A 1 220 ? 8.414 12.570 4.333 1.00 80.12 220 MET A CA 1
ATOM 1729 C C . MET A 1 220 ? 7.791 13.513 3.302 1.00 80.12 220 MET A C 1
ATOM 1731 O O . MET A 1 220 ? 7.557 14.690 3.578 1.00 80.12 220 MET A O 1
ATOM 1735 N N . GLN A 1 221 ? 7.589 13.036 2.084 1.00 81.88 221 GLN A N 1
ATOM 1736 C CA . GLN A 1 221 ? 6.915 13.770 1.024 1.00 81.88 221 GLN A CA 1
ATOM 1737 C C . GLN A 1 221 ? 5.394 13.678 1.170 1.00 81.88 221 GLN A C 1
ATOM 1739 O O . GLN A 1 221 ? 4.859 12.721 1.724 1.00 81.88 221 GLN A O 1
ATOM 1744 N N . THR A 1 222 ? 4.680 14.659 0.620 1.00 86.06 222 THR A N 1
ATOM 1745 C CA . THR A 1 222 ? 3.225 14.551 0.465 1.00 86.06 222 THR A CA 1
ATOM 1746 C C . THR A 1 222 ? 2.897 13.358 -0.435 1.00 86.06 222 THR A C 1
ATOM 1748 O O . THR A 1 222 ? 3.432 13.246 -1.546 1.00 86.06 222 THR A O 1
ATOM 1751 N N . MET A 1 223 ? 2.009 12.478 0.024 1.00 90.25 223 MET A N 1
ATOM 1752 C CA . MET A 1 223 ? 1.662 11.230 -0.657 1.00 90.25 223 MET A CA 1
ATOM 1753 C C . MET A 1 223 ? 0.154 10.982 -0.615 1.00 90.25 223 MET A C 1
ATOM 1755 O O . MET A 1 223 ? -0.500 11.288 0.376 1.00 90.25 223 MET A O 1
ATOM 1759 N N . LEU A 1 224 ? -0.378 10.395 -1.684 1.00 93.44 224 LEU A N 1
ATOM 1760 C CA . LEU A 1 224 ? -1.733 9.855 -1.746 1.00 93.44 224 LEU A CA 1
ATOM 1761 C C . LEU A 1 224 ? -1.660 8.334 -1.872 1.00 93.44 224 LEU A C 1
ATOM 1763 O O . LEU A 1 224 ? -1.047 7.820 -2.804 1.00 93.44 224 LEU A O 1
ATOM 1767 N N . VAL A 1 225 ? -2.298 7.626 -0.955 1.00 96.69 225 VAL A N 1
ATOM 1768 C CA . VAL A 1 225 ? -2.620 6.211 -1.104 1.00 96.69 225 VAL A CA 1
ATOM 1769 C C . VAL A 1 225 ? -4.129 6.133 -1.212 1.00 96.69 225 VAL A C 1
ATOM 1771 O O . VAL A 1 225 ? -4.843 6.550 -0.301 1.00 96.69 225 VAL A O 1
ATOM 1774 N N . GLU A 1 226 ? -4.609 5.664 -2.349 1.00 94.88 226 GLU A N 1
ATOM 1775 C CA . GLU A 1 226 ? -6.031 5.649 -2.658 1.00 94.88 226 GLU A CA 1
ATOM 1776 C C . GLU A 1 226 ? -6.441 4.258 -3.103 1.00 94.88 226 GLU A C 1
ATOM 1778 O O . GLU A 1 226 ? -5.686 3.611 -3.820 1.00 94.88 226 GLU A O 1
ATOM 1783 N N . ASP A 1 227 ? -7.602 3.785 -2.667 1.00 95.25 227 ASP A N 1
ATOM 1784 C CA . ASP A 1 227 ? -8.239 2.602 -3.243 1.00 95.25 227 ASP A CA 1
ATOM 1785 C C . ASP A 1 227 ? -7.285 1.401 -3.394 1.00 95.25 227 ASP A C 1
ATOM 1787 O O . ASP A 1 227 ? -6.987 0.878 -4.470 1.00 95.25 227 ASP A O 1
ATOM 1791 N N . THR A 1 228 ? -6.653 1.062 -2.276 1.00 98.12 228 THR A N 1
ATOM 1792 C CA . THR A 1 228 ? -5.551 0.103 -2.219 1.00 98.12 228 THR A CA 1
ATOM 1793 C C . THR A 1 228 ? -5.861 -0.935 -1.156 1.00 98.12 228 THR A C 1
ATOM 1795 O O . THR A 1 228 ? -6.226 -0.599 -0.026 1.00 98.12 228 THR A O 1
ATOM 1798 N N . LEU A 1 229 ? -5.677 -2.203 -1.516 1.00 98.69 229 LEU A N 1
ATOM 1799 C CA . LEU A 1 229 ? -5.850 -3.342 -0.629 1.00 98.69 229 LEU A CA 1
ATOM 1800 C C . LEU A 1 229 ? -4.493 -3.805 -0.095 1.00 98.69 229 LEU A C 1
ATOM 1802 O O . LEU A 1 229 ? -3.636 -4.276 -0.839 1.00 98.69 229 LEU A O 1
ATOM 1806 N N . PHE A 1 230 ? -4.315 -3.730 1.217 1.00 98.56 230 PHE A N 1
ATOM 1807 C CA . PHE A 1 230 ? -3.228 -4.365 1.949 1.00 98.56 230 PHE A CA 1
ATOM 1808 C C . PHE A 1 230 ? -3.805 -5.549 2.724 1.00 98.56 230 PHE A C 1
ATOM 1810 O O . PHE A 1 230 ? -4.498 -5.359 3.719 1.00 98.56 230 PHE A O 1
ATOM 1817 N N . ASP A 1 231 ? -3.531 -6.773 2.283 1.00 96.19 231 ASP A N 1
ATOM 1818 C CA . ASP A 1 231 ? -4.063 -7.996 2.887 1.00 96.19 231 ASP A CA 1
ATOM 1819 C C . ASP A 1 231 ? -2.933 -8.888 3.403 1.00 96.19 231 ASP A C 1
ATOM 1821 O O . ASP A 1 231 ? -2.290 -9.625 2.655 1.00 96.19 231 ASP A O 1
ATOM 1825 N N . GLY A 1 232 ? -2.680 -8.802 4.706 1.00 90.69 232 GLY A N 1
ATOM 1826 C CA . GLY A 1 232 ? -1.661 -9.599 5.377 1.00 90.69 232 GLY A CA 1
ATOM 1827 C C . GLY A 1 232 ? -0.257 -9.021 5.256 1.00 90.69 232 GLY A C 1
ATOM 1828 O O . GLY A 1 232 ? 0.704 -9.744 5.009 1.00 90.69 232 GLY A O 1
ATOM 1829 N N . VAL A 1 233 ? -0.132 -7.704 5.406 1.00 93.50 233 VAL A N 1
ATOM 1830 C CA . VAL A 1 233 ? 1.166 -7.013 5.441 1.00 93.50 233 VAL A CA 1
ATOM 1831 C C . VAL A 1 233 ? 1.651 -6.847 6.881 1.00 93.50 233 VAL A C 1
ATOM 1833 O O . VAL A 1 233 ? 0.843 -6.669 7.789 1.00 93.50 233 VAL A O 1
ATOM 1836 N N . MET A 1 234 ? 2.960 -6.849 7.126 1.00 89.50 234 MET A N 1
ATOM 1837 C CA . MET A 1 234 ? 3.477 -6.533 8.462 1.00 89.50 234 MET A CA 1
ATOM 1838 C C . MET A 1 234 ? 3.174 -5.070 8.831 1.00 89.50 234 MET A C 1
ATOM 1840 O O . MET A 1 234 ? 2.730 -4.774 9.943 1.00 89.50 234 MET A O 1
ATOM 1844 N N . GLN A 1 235 ? 3.395 -4.156 7.887 1.00 90.62 235 GLN A N 1
ATOM 1845 C CA . GLN A 1 235 ? 3.183 -2.720 8.018 1.00 90.62 235 GLN A CA 1
ATOM 1846 C C . GLN A 1 235 ? 2.716 -2.168 6.662 1.00 90.62 235 GLN A C 1
ATOM 1848 O O . GLN A 1 235 ? 3.275 -2.533 5.634 1.00 90.62 235 GLN A O 1
ATOM 1853 N N . ALA A 1 236 ? 1.692 -1.307 6.623 1.00 95.62 236 ALA A N 1
ATOM 1854 C CA . ALA A 1 236 ? 1.166 -0.813 5.345 1.00 95.62 236 ALA A CA 1
ATOM 1855 C C . ALA A 1 236 ? 1.951 0.401 4.836 1.00 95.62 236 ALA A C 1
ATOM 1857 O O . ALA A 1 236 ? 2.578 0.328 3.787 1.00 95.62 236 ALA A O 1
ATOM 1858 N N . VAL A 1 237 ? 1.963 1.501 5.591 1.00 95.38 237 VAL A N 1
ATOM 1859 C CA . VAL A 1 237 ? 2.613 2.752 5.178 1.00 95.38 237 VAL A CA 1
ATOM 1860 C C . VAL A 1 237 ? 3.630 3.197 6.219 1.00 95.38 237 VAL A C 1
ATOM 1862 O O . VAL A 1 237 ? 3.315 3.318 7.409 1.00 95.38 237 VAL A O 1
ATOM 1865 N N . ALA A 1 238 ? 4.852 3.455 5.761 1.00 92.06 238 ALA A N 1
ATOM 1866 C CA . ALA A 1 238 ? 5.966 3.898 6.576 1.00 92.06 238 ALA A CA 1
ATOM 1867 C C . ALA A 1 238 ? 6.536 5.225 6.088 1.00 92.06 238 ALA A C 1
ATOM 1869 O O . ALA A 1 238 ? 7.005 5.338 4.959 1.00 92.06 238 ALA A O 1
ATOM 1870 N N . THR A 1 239 ? 6.546 6.205 6.990 1.00 87.69 239 THR A N 1
ATOM 1871 C CA . THR A 1 239 ? 7.041 7.568 6.747 1.00 87.69 239 THR A CA 1
ATOM 1872 C C . THR A 1 239 ? 8.123 7.977 7.750 1.00 87.69 239 THR A C 1
ATOM 1874 O O . THR A 1 239 ? 8.420 9.156 7.955 1.00 87.69 239 THR A O 1
ATOM 1877 N N . ASP A 1 240 ? 8.708 6.982 8.423 1.00 78.12 240 ASP A N 1
ATOM 1878 C CA . ASP A 1 240 ? 9.745 7.151 9.437 1.00 78.12 240 ASP A CA 1
ATOM 1879 C C . ASP A 1 240 ? 11.032 7.694 8.789 1.00 78.12 240 ASP A C 1
ATOM 1881 O O . ASP A 1 240 ? 11.621 7.012 7.946 1.00 78.12 240 ASP A O 1
ATOM 1885 N N . PRO A 1 241 ? 11.499 8.900 9.146 1.00 71.31 241 PRO A N 1
ATOM 1886 C CA . PRO A 1 241 ? 12.605 9.516 8.447 1.00 71.31 241 PRO A CA 1
ATOM 1887 C C . PRO A 1 241 ? 13.920 8.767 8.650 1.00 71.31 241 PRO A C 1
ATOM 1889 O O . PRO A 1 241 ? 14.283 8.330 9.751 1.00 71.31 241 PRO A O 1
ATOM 1892 N N . ALA A 1 242 ? 14.729 8.743 7.592 1.00 62.94 242 ALA A N 1
ATOM 1893 C CA . ALA A 1 242 ? 16.150 8.471 7.745 1.00 62.94 242 ALA A CA 1
ATOM 1894 C C . ALA A 1 242 ? 16.802 9.541 8.652 1.00 62.94 242 ALA A C 1
ATOM 1896 O O . ALA A 1 242 ? 16.388 10.701 8.677 1.00 62.94 242 ALA A O 1
ATOM 1897 N N . ARG A 1 243 ? 17.843 9.165 9.411 1.00 56.47 243 ARG A N 1
ATOM 1898 C CA . ARG A 1 243 ? 18.559 10.091 10.316 1.00 56.47 243 ARG A CA 1
ATOM 1899 C C . ARG A 1 243 ? 18.943 11.391 9.587 1.00 56.47 243 ARG A C 1
ATOM 1901 O O . ARG A 1 243 ? 19.605 11.327 8.555 1.00 56.47 243 ARG A O 1
ATOM 1908 N N . GLY A 1 244 ? 18.604 12.546 10.170 1.00 52.16 244 GLY A N 1
ATOM 1909 C CA . GLY A 1 244 ? 18.972 13.873 9.647 1.00 52.16 244 GLY A CA 1
ATOM 1910 C C . GLY A 1 244 ? 17.885 14.587 8.836 1.00 52.16 244 GLY A C 1
ATOM 1911 O O . GLY A 1 244 ? 18.178 15.570 8.161 1.00 52.16 244 GLY A O 1
ATOM 1912 N N . SER A 1 245 ? 16.644 14.111 8.892 1.00 55.50 245 SER A N 1
ATOM 1913 C CA . SER A 1 245 ? 15.496 14.779 8.290 1.00 55.50 245 SER A CA 1
ATOM 1914 C C . SER A 1 245 ? 15.185 16.128 8.956 1.00 55.50 245 SER A C 1
ATOM 1916 O O . SER A 1 245 ? 15.122 16.212 10.182 1.00 55.50 245 SER A O 1
ATOM 1918 N N . SER A 1 246 ? 15.001 17.183 8.159 1.00 54.69 246 SER A N 1
ATOM 1919 C CA . SER A 1 246 ? 14.787 18.552 8.649 1.00 54.69 246 SER A CA 1
ATOM 1920 C C . SER A 1 246 ? 13.322 18.851 8.990 1.00 54.69 246 SER A C 1
ATOM 1922 O O . SER A 1 246 ? 12.411 18.162 8.543 1.00 54.69 246 SER A O 1
ATOM 1924 N N . ASP A 1 247 ? 13.082 19.950 9.708 1.00 58.47 247 ASP A N 1
ATOM 1925 C CA . ASP A 1 247 ? 11.740 20.508 9.934 1.00 58.47 247 ASP A CA 1
ATOM 1926 C C . ASP A 1 247 ? 11.039 20.985 8.645 1.00 58.47 247 ASP A C 1
ATOM 1928 O O . ASP A 1 247 ? 9.868 21.342 8.676 1.00 58.47 247 ASP A O 1
ATOM 1932 N N . ALA A 1 248 ? 11.708 20.993 7.488 1.00 58.94 248 ALA A N 1
ATOM 1933 C CA . ALA A 1 248 ? 11.154 21.543 6.245 1.00 58.94 248 ALA A CA 1
ATOM 1934 C C . ALA A 1 248 ? 9.909 20.800 5.718 1.00 58.94 248 ALA A C 1
ATOM 1936 O O . ALA A 1 248 ? 9.241 21.293 4.815 1.00 58.94 248 ALA A O 1
ATOM 1937 N N . TYR A 1 249 ? 9.589 19.636 6.282 1.00 69.88 249 TYR A N 1
ATOM 1938 C CA . TYR A 1 249 ? 8.505 18.761 5.837 1.00 69.88 249 TYR A CA 1
ATOM 1939 C C . TYR A 1 249 ? 7.279 18.811 6.767 1.00 69.88 249 TYR A C 1
ATOM 1941 O O . TYR A 1 249 ? 6.387 17.979 6.636 1.00 69.88 249 TYR A O 1
ATOM 1949 N N . ARG A 1 250 ? 7.209 19.791 7.694 1.00 70.88 250 ARG A N 1
ATOM 1950 C CA . ARG A 1 250 ? 6.110 19.912 8.681 1.00 70.88 250 ARG A CA 1
ATOM 1951 C C . ARG A 1 250 ? 4.708 20.082 8.078 1.00 70.88 250 ARG A C 1
ATOM 1953 O O . ARG A 1 250 ? 3.716 19.927 8.768 1.00 70.88 250 ARG A O 1
ATOM 1960 N N . THR A 1 251 ? 4.636 20.520 6.827 1.00 76.94 251 THR A N 1
ATOM 1961 C CA . THR A 1 251 ? 3.374 20.849 6.140 1.00 76.94 251 THR A CA 1
ATOM 1962 C C . THR A 1 251 ? 2.978 19.798 5.113 1.00 76.94 251 THR A C 1
ATOM 1964 O O . THR A 1 251 ? 1.968 19.954 4.433 1.00 76.94 251 THR A O 1
ATOM 1967 N N . ASN A 1 252 ? 3.776 18.738 4.974 1.00 84.62 252 ASN A N 1
ATOM 1968 C CA . ASN A 1 252 ? 3.437 17.641 4.085 1.00 84.62 252 ASN A CA 1
ATOM 1969 C C . ASN A 1 252 ? 2.334 16.801 4.713 1.00 84.62 252 ASN A C 1
ATOM 1971 O O . ASN A 1 252 ? 2.251 16.694 5.935 1.00 84.62 252 ASN A O 1
ATOM 1975 N N . VAL A 1 253 ? 1.505 16.198 3.867 1.00 87.56 253 VAL A N 1
ATOM 1976 C CA . VAL A 1 253 ? 0.385 15.369 4.308 1.00 87.56 253 VAL A CA 1
ATOM 1977 C C . VAL A 1 253 ? 0.426 14.033 3.586 1.00 87.56 253 VAL A C 1
ATOM 1979 O O . VAL A 1 253 ? 0.587 13.978 2.365 1.00 87.56 253 VAL A O 1
ATOM 1982 N N . VAL A 1 254 ? 0.260 12.951 4.341 1.00 91.50 254 VAL A N 1
ATOM 1983 C CA . VAL A 1 254 ? -0.013 11.627 3.784 1.00 91.50 254 VAL A CA 1
ATOM 1984 C C . VAL A 1 254 ? -1.512 11.384 3.839 1.00 91.50 254 VAL A C 1
ATOM 1986 O O . VAL A 1 254 ? -2.123 11.408 4.906 1.00 91.50 254 VAL A O 1
ATOM 1989 N N . THR A 1 255 ? -2.106 11.195 2.667 1.00 94.38 255 THR A N 1
ATOM 1990 C CA . THR A 1 255 ? -3.541 10.978 2.499 1.00 94.38 255 THR A CA 1
ATOM 1991 C C . THR A 1 255 ? -3.811 9.506 2.253 1.00 94.38 255 THR A C 1
ATOM 1993 O O . THR A 1 255 ? -3.234 8.929 1.335 1.00 94.38 255 THR A O 1
ATOM 1996 N N . LEU A 1 256 ? -4.696 8.923 3.054 1.00 96.44 256 LEU A N 1
ATOM 1997 C CA . LEU A 1 256 ? -5.282 7.607 2.849 1.00 96.44 256 LEU A CA 1
ATOM 1998 C C . LEU A 1 256 ? -6.758 7.798 2.510 1.00 96.44 256 LEU A C 1
ATOM 2000 O O . LEU A 1 256 ? -7.506 8.319 3.337 1.00 96.44 256 LEU A O 1
ATOM 2004 N N . ASN A 1 257 ? -7.169 7.387 1.316 1.00 95.06 257 ASN A N 1
ATOM 2005 C CA . ASN A 1 257 ? -8.558 7.462 0.873 1.00 95.06 257 ASN A CA 1
ATOM 2006 C C . ASN A 1 257 ? -9.026 6.087 0.391 1.00 95.06 257 ASN A C 1
ATOM 2008 O O . ASN A 1 257 ? -8.407 5.515 -0.497 1.00 95.06 257 ASN A O 1
ATOM 2012 N N . GLU A 1 258 ? -10.096 5.542 0.968 1.00 95.81 258 GLU A N 1
ATOM 2013 C CA . GLU A 1 258 ? -10.645 4.237 0.550 1.00 95.81 258 GLU A CA 1
ATOM 2014 C C . GLU A 1 258 ? -9.634 3.079 0.638 1.00 95.81 258 GLU A C 1
ATOM 2016 O O . GLU A 1 258 ? -9.650 2.137 -0.149 1.00 95.81 258 GLU A O 1
ATOM 2021 N N . VAL A 1 259 ? -8.730 3.134 1.617 1.00 98.12 259 VAL A N 1
ATOM 2022 C CA . VAL A 1 259 ? -7.681 2.126 1.787 1.00 98.12 259 VAL A CA 1
ATOM 2023 C C . VAL A 1 259 ? -8.154 1.017 2.722 1.00 98.12 259 VAL A C 1
ATOM 2025 O O . VAL A 1 259 ? -8.644 1.286 3.819 1.00 98.12 259 VAL A O 1
ATOM 2028 N N . LEU A 1 260 ? -7.960 -0.241 2.327 1.00 98.69 260 LEU A N 1
ATOM 2029 C CA . LEU A 1 260 ? -8.241 -1.410 3.159 1.00 98.69 260 LEU A CA 1
ATOM 2030 C C . LEU A 1 260 ? -6.931 -1.990 3.684 1.00 98.69 260 LEU A C 1
ATOM 2032 O O . LEU A 1 260 ? -6.117 -2.477 2.907 1.00 98.69 260 LEU A O 1
ATOM 2036 N N . ILE A 1 261 ? -6.719 -1.958 4.997 1.00 98.00 261 ILE A N 1
ATOM 2037 C CA . ILE A 1 261 ? -5.492 -2.437 5.632 1.00 98.00 261 ILE A CA 1
ATOM 2038 C C . ILE A 1 261 ? -5.816 -3.574 6.580 1.00 98.00 261 ILE A C 1
ATOM 2040 O O . ILE A 1 261 ? -6.448 -3.349 7.601 1.00 98.00 261 ILE A O 1
ATOM 2044 N N . ARG A 1 262 ? -5.294 -4.766 6.307 1.00 95.44 262 ARG A N 1
ATOM 2045 C CA . ARG A 1 262 ? -5.178 -5.854 7.273 1.00 95.44 262 ARG A CA 1
ATOM 2046 C C . ARG A 1 262 ? -3.717 -6.172 7.500 1.00 95.44 262 ARG A C 1
ATOM 2048 O O . ARG A 1 262 ? -3.009 -6.569 6.568 1.00 95.44 262 ARG A O 1
ATOM 2055 N N . THR A 1 263 ? -3.276 -6.024 8.744 1.00 90.81 263 THR A N 1
ATOM 2056 C CA . THR A 1 263 ? -1.940 -6.473 9.119 1.00 90.81 263 THR A CA 1
ATOM 2057 C C . THR A 1 263 ? -1.944 -7.940 9.516 1.00 90.81 263 THR A C 1
ATOM 2059 O O . THR A 1 263 ? -2.967 -8.500 9.913 1.00 90.81 263 THR A O 1
ATOM 2062 N N . THR A 1 264 ? -0.807 -8.607 9.347 1.00 86.00 264 THR A N 1
ATOM 2063 C CA . THR A 1 264 ? -0.635 -9.986 9.801 1.00 86.00 264 THR A CA 1
ATOM 2064 C C . THR A 1 264 ? 0.728 -10.153 10.471 1.00 86.00 264 THR A C 1
ATOM 2066 O O . THR A 1 264 ? 1.721 -9.600 9.990 1.00 86.00 264 THR A O 1
ATOM 2069 N N . PRO A 1 265 ? 0.769 -10.914 11.573 1.00 83.62 265 PRO A N 1
ATOM 2070 C CA . PRO A 1 265 ? 1.978 -11.454 12.180 1.00 83.62 265 PRO A CA 1
ATOM 2071 C C . PRO A 1 265 ? 3.061 -11.933 11.217 1.00 83.62 265 PRO A C 1
ATOM 2073 O O . PRO A 1 265 ? 2.787 -12.728 10.314 1.00 83.62 265 PRO A O 1
ATOM 2076 N N . VAL A 1 266 ? 4.317 -11.568 11.478 1.00 84.06 266 VAL A N 1
ATOM 2077 C CA . VAL A 1 266 ? 5.476 -12.260 10.895 1.00 84.06 266 VAL A CA 1
ATOM 2078 C C . VAL A 1 266 ? 6.314 -12.933 11.985 1.00 84.06 266 VAL A C 1
ATOM 2080 O O . VAL A 1 266 ? 6.512 -12.335 13.045 1.00 84.06 266 VAL A O 1
ATOM 2083 N N . PRO A 1 267 ? 6.852 -14.150 11.759 1.00 88.12 267 PRO A N 1
ATOM 2084 C CA . PRO A 1 267 ? 7.762 -14.785 12.709 1.00 88.12 267 PRO A CA 1
ATOM 2085 C C . PRO A 1 267 ? 8.960 -13.884 13.009 1.00 88.12 267 PRO A C 1
ATOM 2087 O O . PRO A 1 267 ? 9.590 -13.345 12.096 1.00 88.12 267 PRO A O 1
ATOM 2090 N N . HIS A 1 268 ? 9.303 -13.721 14.283 1.00 86.56 268 HIS A N 1
ATOM 2091 C CA . HIS A 1 268 ? 10.350 -12.801 14.708 1.00 86.56 268 HIS A CA 1
ATOM 2092 C C . HIS A 1 268 ? 11.265 -13.463 15.754 1.00 86.56 268 HIS A C 1
ATOM 2094 O O . HIS A 1 268 ? 10.813 -13.820 16.838 1.00 86.56 268 HIS A O 1
ATOM 2100 N N . PRO A 1 269 ? 12.577 -13.608 15.479 1.00 86.31 269 PRO A N 1
ATOM 2101 C CA . PRO A 1 269 ? 13.467 -14.403 16.333 1.00 86.31 269 PRO A CA 1
ATOM 2102 C C . PRO A 1 269 ? 13.907 -13.694 17.623 1.00 86.31 269 PRO A C 1
ATOM 2104 O O . PRO A 1 269 ? 14.508 -14.311 18.498 1.00 86.31 269 PRO A O 1
ATOM 2107 N N . ASP A 1 270 ? 13.685 -12.383 17.738 1.00 83.94 270 ASP A N 1
ATOM 2108 C CA . ASP A 1 270 ? 14.014 -11.620 18.948 1.00 83.94 270 ASP A CA 1
ATOM 2109 C C . ASP A 1 270 ? 12.866 -11.687 19.962 1.00 83.94 270 ASP A C 1
ATOM 2111 O O . ASP A 1 270 ? 11.890 -10.948 19.839 1.00 83.94 270 ASP A O 1
ATOM 2115 N N . GLN A 1 271 ? 13.022 -12.513 20.996 1.00 81.56 271 GLN A N 1
ATOM 2116 C CA . GLN A 1 271 ? 12.038 -12.672 22.072 1.00 81.56 271 GLN A CA 1
ATOM 2117 C C . GLN A 1 271 ? 11.822 -11.400 22.908 1.00 81.56 271 GLN A C 1
ATOM 2119 O O . GLN A 1 271 ? 10.812 -11.285 23.593 1.00 81.56 271 GLN A O 1
ATOM 2124 N N . THR A 1 272 ? 12.728 -10.416 22.852 1.00 78.50 272 THR A N 1
ATOM 2125 C CA . THR A 1 272 ? 12.514 -9.130 23.541 1.00 78.50 272 THR A CA 1
ATOM 2126 C C . THR A 1 272 ? 11.533 -8.233 22.790 1.00 78.50 272 THR A C 1
ATOM 2128 O O . THR A 1 272 ? 10.828 -7.433 23.406 1.00 78.50 272 THR A O 1
ATOM 2131 N N . ARG A 1 273 ? 11.483 -8.370 21.459 1.00 73.31 273 ARG A N 1
ATOM 2132 C CA . ARG A 1 273 ? 10.559 -7.657 20.562 1.00 73.31 273 ARG A CA 1
ATOM 2133 C C . ARG A 1 273 ? 9.343 -8.486 20.172 1.00 73.31 273 ARG A C 1
ATOM 2135 O O . ARG A 1 273 ? 8.404 -7.937 19.629 1.00 73.31 273 ARG A O 1
ATOM 2142 N N . ALA A 1 274 ? 9.391 -9.791 20.375 1.00 78.44 274 ALA A N 1
ATOM 2143 C CA . ALA A 1 274 ? 8.346 -10.722 19.994 1.00 78.44 274 ALA A CA 1
ATOM 2144 C C . ALA A 1 274 ? 8.326 -11.891 20.990 1.00 78.44 274 ALA A C 1
ATOM 2146 O O . ALA A 1 274 ? 8.787 -12.984 20.659 1.00 78.44 274 ALA A O 1
ATOM 2147 N N . PRO A 1 275 ? 7.860 -11.674 22.235 1.00 73.69 275 PRO A N 1
ATOM 2148 C CA . PRO A 1 275 ? 7.833 -12.713 23.268 1.00 73.69 275 PRO A CA 1
ATOM 2149 C C . PRO A 1 275 ? 7.040 -13.954 22.847 1.00 73.69 275 PRO A C 1
ATOM 2151 O O . PRO A 1 275 ? 7.421 -15.067 23.194 1.00 73.69 275 PRO A O 1
ATOM 2154 N N . ASP A 1 276 ? 5.999 -13.755 22.036 1.00 77.44 276 ASP A N 1
ATOM 2155 C CA . ASP A 1 276 ? 5.152 -14.822 21.493 1.00 77.44 276 ASP A CA 1
ATOM 2156 C C . ASP A 1 276 ? 5.711 -15.420 20.181 1.00 77.44 276 ASP A C 1
ATOM 2158 O O . ASP A 1 276 ? 5.079 -16.266 19.556 1.00 77.44 276 ASP A O 1
ATOM 2162 N N . GLY A 1 277 ? 6.915 -15.006 19.761 1.00 81.62 277 GLY A N 1
ATOM 2163 C CA . GLY A 1 277 ? 7.625 -15.512 18.577 1.00 81.62 277 GLY A CA 1
ATOM 2164 C C . GLY A 1 277 ? 7.257 -14.834 17.255 1.00 81.62 277 GLY A C 1
ATOM 2165 O O . GLY A 1 277 ? 7.791 -15.194 16.205 1.00 81.62 277 GLY A O 1
ATOM 2166 N N . VAL A 1 278 ? 6.373 -13.844 17.296 1.00 82.81 278 VAL A N 1
ATOM 2167 C CA . VAL A 1 278 ? 5.771 -13.183 16.136 1.00 82.81 278 VAL A CA 1
ATOM 2168 C C . VAL A 1 278 ? 5.587 -11.680 16.391 1.00 82.81 278 VAL A C 1
ATOM 2170 O O . VAL A 1 278 ? 5.600 -11.231 17.542 1.00 82.81 278 VAL A O 1
ATOM 2173 N N . TYR A 1 279 ? 5.546 -10.890 15.316 1.00 78.94 279 TYR A N 1
ATOM 2174 C CA . TYR A 1 279 ? 5.525 -9.430 15.379 1.00 78.94 279 TYR A CA 1
ATOM 2175 C C . TYR A 1 279 ? 4.793 -8.808 14.183 1.00 78.94 279 TYR A C 1
ATOM 2177 O O . TYR A 1 279 ? 5.062 -9.180 13.042 1.00 78.94 279 TYR A O 1
ATOM 2185 N N . HIS A 1 280 ? 3.964 -7.786 14.405 1.00 81.69 280 HIS A N 1
ATOM 2186 C CA . HIS A 1 280 ? 3.402 -6.951 13.336 1.00 81.69 280 HIS A CA 1
ATOM 2187 C C . HIS A 1 280 ? 3.197 -5.488 13.760 1.00 81.69 280 HIS A C 1
ATOM 2189 O O . HIS A 1 280 ? 3.328 -5.113 14.929 1.00 81.69 280 HIS A O 1
ATOM 2195 N N . GLY A 1 281 ? 2.899 -4.637 12.777 1.00 80.69 281 GLY A N 1
ATOM 2196 C CA . GLY A 1 281 ? 2.567 -3.229 12.959 1.00 80.69 281 GLY A CA 1
ATOM 2197 C C . GLY A 1 281 ? 1.062 -2.938 12.991 1.00 80.69 281 GLY A C 1
ATOM 2198 O O . GLY A 1 281 ? 0.222 -3.827 12.862 1.00 80.69 281 GLY A O 1
ATOM 2199 N N . PHE A 1 282 ? 0.722 -1.655 13.128 1.00 83.50 282 PHE A N 1
ATOM 2200 C CA . PHE A 1 282 ? -0.658 -1.137 13.170 1.00 83.50 282 PHE A CA 1
ATOM 2201 C C . PHE A 1 282 ? -1.048 -0.399 11.876 1.00 83.50 282 PHE A C 1
ATOM 2203 O O . PHE A 1 282 ? -1.728 0.621 11.883 1.00 83.50 282 PHE A O 1
ATOM 2210 N N . GLY A 1 283 ? -0.515 -0.835 10.736 1.00 89.00 283 GLY A N 1
ATOM 2211 C CA . GLY A 1 283 ? -0.795 -0.215 9.438 1.00 89.00 283 GLY A CA 1
ATOM 2212 C C . GLY A 1 283 ? -0.015 1.077 9.170 1.00 89.00 283 GLY A C 1
ATOM 2213 O O . GLY A 1 283 ? 0.555 1.191 8.087 1.00 89.00 283 GLY A O 1
ATOM 2214 N N . LEU A 1 284 ? 0.142 1.989 10.148 1.00 91.19 284 LEU A N 1
ATOM 2215 C CA . LEU A 1 284 ? 0.910 3.249 9.995 1.00 91.19 284 LEU A CA 1
ATOM 2216 C C . LEU A 1 284 ? 2.168 3.313 10.877 1.00 91.19 284 LEU A C 1
ATOM 2218 O O . LEU A 1 284 ? 2.137 2.947 12.054 1.00 91.19 284 LEU A O 1
ATOM 2222 N N . LYS A 1 285 ? 3.295 3.744 10.298 1.00 88.38 285 LYS A N 1
ATOM 2223 C CA . LYS A 1 285 ? 4.609 3.800 10.956 1.00 88.38 285 LYS A CA 1
ATOM 2224 C C . LYS A 1 285 ? 5.213 5.188 10.784 1.00 88.38 285 LYS A C 1
ATOM 2226 O O . LYS A 1 285 ? 5.783 5.501 9.744 1.00 88.38 285 LYS A O 1
ATOM 2231 N N . MET A 1 286 ? 5.151 5.973 11.855 1.00 85.81 286 MET A N 1
ATOM 2232 C CA . MET A 1 286 ? 5.745 7.307 11.959 1.00 85.81 286 MET A CA 1
ATOM 2233 C C . MET A 1 286 ? 6.434 7.472 13.321 1.00 85.81 286 MET A C 1
ATOM 2235 O O . MET A 1 286 ? 6.026 6.840 14.288 1.00 85.81 286 MET A O 1
ATOM 2239 N N . ARG A 1 287 ? 7.482 8.296 13.435 1.00 78.44 287 ARG A N 1
ATOM 2240 C CA . ARG A 1 287 ? 8.046 8.684 14.747 1.00 78.44 287 ARG A CA 1
ATOM 2241 C C . ARG A 1 287 ? 7.520 10.045 15.189 1.00 78.44 287 ARG A C 1
ATOM 2243 O O . ARG A 1 287 ? 7.417 10.936 14.359 1.00 78.44 287 ARG A O 1
ATOM 2250 N N . SER A 1 288 ? 7.350 10.261 16.489 1.00 69.75 288 SER A N 1
ATOM 2251 C CA . SER A 1 288 ? 6.960 11.555 17.081 1.00 69.75 288 SER A CA 1
ATOM 2252 C C . SER A 1 288 ? 7.828 12.763 16.694 1.00 69.75 288 SER A C 1
ATOM 2254 O O . SER A 1 288 ? 7.352 13.893 16.700 1.00 69.75 288 SER A O 1
ATOM 2256 N N . ALA A 1 289 ? 9.098 12.555 16.333 1.00 61.22 289 ALA A N 1
ATOM 2257 C CA . ALA A 1 289 ? 9.990 13.616 15.851 1.00 61.22 289 ALA A CA 1
ATOM 2258 C C . ALA A 1 289 ? 9.749 14.003 14.376 1.00 61.22 289 ALA A C 1
ATOM 2260 O O . ALA A 1 289 ? 10.500 14.805 13.821 1.00 61.22 289 ALA A O 1
ATOM 2261 N N . THR A 1 290 ? 8.735 13.416 13.737 1.00 67.56 290 THR A N 1
ATOM 2262 C CA . THR A 1 290 ? 8.434 13.567 12.312 1.00 67.56 290 THR A CA 1
ATOM 2263 C C . THR A 1 290 ? 7.232 14.491 12.154 1.00 67.56 290 THR A C 1
ATOM 2265 O O . THR A 1 290 ? 6.165 14.161 12.661 1.00 67.56 290 THR A O 1
ATOM 2268 N N . PRO A 1 291 ? 7.366 15.649 11.496 1.00 61.97 291 PRO A N 1
ATOM 2269 C CA . PRO A 1 291 ? 6.352 16.684 11.631 1.00 61.97 291 PRO A CA 1
ATOM 2270 C C . PRO A 1 291 ? 5.271 16.723 10.538 1.00 61.97 291 PRO A C 1
ATOM 227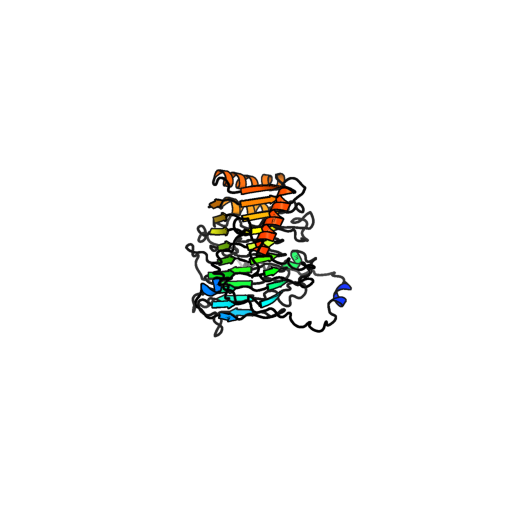2 O O . PRO A 1 291 ? 4.649 17.764 10.410 1.00 61.97 291 PRO A O 1
ATOM 2275 N N . HIS A 1 292 ? 5.046 15.673 9.745 1.00 80.00 292 HIS A N 1
ATOM 2276 C CA . HIS A 1 292 ? 4.020 15.703 8.688 1.00 80.00 292 HIS A CA 1
ATOM 2277 C C . HIS A 1 292 ? 2.635 15.263 9.197 1.00 80.00 292 HIS A C 1
ATOM 2279 O O . HIS A 1 292 ? 2.516 14.520 10.179 1.00 80.00 292 HIS A O 1
ATOM 2285 N N . GLY A 1 293 ? 1.594 15.738 8.519 1.00 88.62 293 GLY A N 1
ATOM 2286 C CA . GLY A 1 293 ? 0.200 15.455 8.827 1.00 88.62 293 GLY A CA 1
ATOM 2287 C C . GLY A 1 293 ? -0.339 14.197 8.159 1.00 88.62 293 GLY A C 1
ATOM 2288 O O . GLY A 1 293 ? 0.216 13.694 7.178 1.00 88.62 293 GLY A O 1
ATOM 2289 N N . TRP A 1 294 ? -1.475 13.724 8.668 1.00 92.25 294 TRP A N 1
ATOM 2290 C CA . TRP A 1 294 ? -2.259 12.652 8.050 1.00 92.25 294 TRP A CA 1
ATOM 2291 C C . TRP A 1 294 ? -3.670 13.120 7.696 1.00 92.25 294 TRP A C 1
ATOM 2293 O O . TRP A 1 294 ? -4.298 13.885 8.432 1.00 92.25 294 TRP A O 1
ATOM 2303 N N . SER A 1 295 ? -4.173 12.627 6.571 1.00 94.12 295 SER A N 1
ATOM 2304 C CA . SER A 1 295 ? -5.558 12.761 6.122 1.00 94.12 295 SER A CA 1
ATOM 2305 C C . SER A 1 295 ? -6.101 11.356 5.900 1.00 94.12 295 SER A C 1
ATOM 2307 O O . SER A 1 295 ? -5.538 10.628 5.090 1.00 94.12 295 SER A O 1
ATOM 2309 N N . ILE A 1 296 ? -7.123 10.934 6.646 1.00 95.94 296 ILE A N 1
ATOM 2310 C CA . ILE A 1 296 ? -7.593 9.539 6.616 1.00 95.94 296 ILE A CA 1
ATOM 2311 C C . ILE A 1 296 ? -9.101 9.503 6.364 1.00 95.94 296 ILE A C 1
ATOM 2313 O O . ILE A 1 296 ? -9.896 9.915 7.212 1.00 95.94 296 ILE A O 1
ATOM 2317 N N . GLN A 1 297 ? -9.514 9.010 5.201 1.00 95.12 297 GLN A N 1
ATOM 2318 C CA . GLN A 1 297 ? -10.908 8.984 4.769 1.00 95.12 297 GLN A CA 1
ATOM 2319 C C . GLN A 1 297 ? -11.326 7.599 4.285 1.00 95.12 297 GLN A C 1
ATOM 2321 O O . GLN A 1 297 ? -10.584 6.939 3.557 1.00 95.12 297 GLN A O 1
ATOM 2326 N N . LYS A 1 298 ? -12.538 7.174 4.672 1.00 95.38 298 LYS A N 1
ATOM 2327 C CA . LYS A 1 298 ? -13.195 5.948 4.177 1.00 95.38 298 LYS A CA 1
ATOM 2328 C C . LYS A 1 298 ? -12.275 4.711 4.210 1.00 95.38 298 LYS A C 1
ATOM 2330 O O . LYS A 1 298 ? -12.386 3.816 3.383 1.00 95.38 298 LYS A O 1
ATOM 2335 N N . SER A 1 299 ? -11.353 4.656 5.169 1.00 97.38 299 SER A N 1
ATOM 2336 C CA . SER A 1 299 ? -10.310 3.632 5.247 1.00 97.38 299 SER A CA 1
ATOM 2337 C C . SER A 1 299 ? -10.578 2.644 6.381 1.00 97.38 299 SER A C 1
ATOM 2339 O O . SER A 1 299 ? -11.183 2.986 7.400 1.00 97.38 299 SER A O 1
ATOM 2341 N N . VAL A 1 300 ? -10.127 1.405 6.207 1.00 97.81 300 VAL A N 1
ATOM 2342 C CA . VAL A 1 300 ? -10.343 0.297 7.142 1.00 97.81 300 VAL A CA 1
ATOM 2343 C C . VAL A 1 300 ? -9.006 -0.188 7.685 1.00 97.81 300 VAL A C 1
ATOM 2345 O O . VAL A 1 300 ? -8.091 -0.471 6.919 1.00 97.81 300 VAL A O 1
ATOM 2348 N N . PHE A 1 301 ? -8.917 -0.337 9.002 1.00 95.25 301 PHE A N 1
ATOM 2349 C CA . PHE A 1 301 ? -7.784 -0.917 9.713 1.00 95.25 301 PHE A CA 1
ATOM 2350 C C . PHE A 1 301 ? -8.245 -2.184 10.431 1.00 95.25 301 PHE A C 1
ATOM 2352 O O . PHE A 1 301 ? -8.931 -2.105 11.447 1.00 95.25 301 PHE A O 1
ATOM 2359 N N . ALA A 1 302 ? -7.896 -3.345 9.894 1.00 93.31 302 ALA A N 1
ATOM 2360 C CA . ALA A 1 302 ? -8.307 -4.651 10.372 1.00 93.31 302 ALA A CA 1
ATOM 2361 C C . ALA A 1 302 ? -7.146 -5.410 11.027 1.00 93.31 302 ALA A C 1
ATOM 2363 O O . ALA A 1 302 ? -6.020 -5.426 10.521 1.00 93.31 302 ALA A O 1
ATOM 2364 N N . TYR A 1 303 ? -7.442 -6.059 12.149 1.00 87.12 303 TYR A N 1
ATOM 2365 C CA . TYR A 1 303 ? -6.460 -6.727 13.002 1.00 87.12 303 TYR A CA 1
ATOM 2366 C C . TYR A 1 303 ? -7.016 -8.058 13.505 1.00 87.12 303 TYR A C 1
ATOM 2368 O O . TYR A 1 303 ? -8.175 -8.116 13.908 1.00 87.12 303 TYR A O 1
ATOM 2376 N N . ASP A 1 304 ? -6.205 -9.112 13.493 1.00 80.50 304 ASP A N 1
ATOM 2377 C CA . ASP A 1 304 ? -6.585 -10.442 13.983 1.00 80.50 304 ASP A CA 1
ATOM 2378 C C . ASP A 1 304 ? -6.175 -10.660 15.456 1.00 80.50 304 ASP A C 1
ATOM 2380 O O . ASP A 1 304 ? -5.284 -9.988 15.966 1.00 80.50 304 ASP A O 1
ATOM 2384 N N . ASP A 1 305 ? -6.794 -11.648 16.126 1.00 64.00 305 ASP A N 1
ATOM 2385 C CA . ASP A 1 305 ? -6.582 -11.987 17.558 1.00 64.00 305 ASP A CA 1
ATOM 2386 C C . ASP A 1 305 ? -5.139 -12.367 17.918 1.00 64.00 305 ASP A C 1
ATOM 2388 O O . ASP A 1 305 ? -4.708 -12.346 19.071 1.00 64.00 305 ASP A O 1
ATOM 2392 N N . ARG A 1 306 ? -4.387 -12.818 16.916 1.00 56.19 306 ARG A N 1
ATOM 2393 C CA . ARG A 1 306 ? -3.045 -13.351 17.109 1.00 56.19 306 ARG A CA 1
ATOM 2394 C C . ARG A 1 306 ? -2.053 -12.209 17.089 1.00 56.19 306 ARG A C 1
ATOM 2396 O O . ARG A 1 306 ? -1.338 -12.069 16.117 1.00 56.19 306 ARG A O 1
ATOM 2403 N N . GLU A 1 307 ? -2.066 -11.400 18.139 1.00 51.25 307 GLU A N 1
ATOM 2404 C CA . GLU A 1 307 ? -0.888 -10.793 18.759 1.00 51.25 307 GLU A CA 1
ATOM 2405 C C . GLU A 1 307 ? -1.300 -9.628 19.635 1.00 51.25 307 GLU A C 1
ATOM 2407 O O . GLU A 1 307 ? -1.859 -8.626 19.195 1.00 51.25 307 GLU A O 1
ATOM 2412 N N . LYS A 1 308 ? -0.893 -9.706 20.899 1.00 51.59 308 LYS A N 1
ATOM 2413 C CA . LYS A 1 308 ? -0.612 -8.491 21.643 1.00 51.59 308 LYS A CA 1
ATOM 2414 C C . LYS A 1 308 ? 0.526 -7.802 20.885 1.00 51.59 308 LYS A C 1
ATOM 2416 O O . LYS A 1 308 ? 1.576 -8.420 20.721 1.00 51.59 308 LYS A O 1
ATOM 2421 N N . PRO A 1 309 ? 0.363 -6.555 20.426 1.00 51.28 309 PRO A N 1
ATOM 2422 C CA . PRO A 1 309 ? 1.413 -5.833 19.726 1.00 51.28 309 PRO A CA 1
ATOM 2423 C C . PRO A 1 309 ? 2.587 -5.621 20.679 1.00 51.28 309 PRO A C 1
ATOM 2425 O O . PRO A 1 309 ? 2.669 -4.641 21.423 1.00 51.28 309 PRO A O 1
ATOM 2428 N N . HIS A 1 310 ? 3.507 -6.576 20.705 1.00 52.31 310 HIS A N 1
ATOM 2429 C CA . HIS A 1 310 ? 4.598 -6.603 21.659 1.00 52.31 310 HIS A CA 1
ATOM 2430 C C . HIS A 1 310 ? 5.787 -5.826 21.131 1.00 52.31 310 HIS A C 1
ATOM 2432 O O . HIS A 1 310 ? 6.913 -6.279 21.089 1.00 52.31 310 HIS A O 1
ATOM 2438 N N . GLY A 1 311 ? 5.553 -4.566 20.806 1.00 50.38 311 GLY A N 1
ATOM 2439 C CA . GLY A 1 311 ? 6.616 -3.615 20.571 1.00 50.38 311 GLY A CA 1
ATOM 2440 C C . GLY A 1 311 ? 6.168 -2.271 21.078 1.00 50.38 311 GLY A C 1
ATOM 2441 O O . GLY A 1 311 ? 5.257 -1.670 20.514 1.00 50.38 311 GLY A O 1
ATOM 2442 N N . ARG A 1 312 ? 6.883 -1.730 22.073 1.00 54.22 312 ARG A N 1
ATOM 2443 C CA . ARG A 1 312 ? 6.753 -0.312 22.463 1.00 54.22 312 ARG A CA 1
ATOM 2444 C C . ARG A 1 312 ? 6.795 0.619 21.239 1.00 54.22 312 ARG A C 1
ATOM 2446 O O . ARG A 1 312 ? 6.236 1.708 21.290 1.00 54.22 312 ARG A O 1
ATOM 2453 N N . GLY A 1 313 ? 7.448 0.181 20.156 1.00 62.84 313 GLY A N 1
ATOM 2454 C CA . GLY A 1 313 ? 7.540 0.863 18.871 1.00 62.84 313 GLY A CA 1
ATOM 2455 C C . GLY A 1 313 ? 6.198 1.047 18.163 1.00 62.84 313 GLY A C 1
ATOM 2456 O O . GLY A 1 313 ? 5.760 2.180 18.047 1.00 62.84 313 GLY A O 1
ATOM 2457 N N . PHE A 1 314 ? 5.546 -0.006 17.662 1.00 71.25 314 PHE A N 1
ATOM 2458 C CA . PHE A 1 314 ? 4.473 0.171 16.670 1.00 71.25 314 PHE A CA 1
ATOM 2459 C C . PHE A 1 314 ? 3.186 0.802 17.201 1.00 71.25 314 PHE A C 1
ATOM 2461 O O . PHE A 1 314 ? 2.657 1.680 16.529 1.00 71.25 314 PHE A O 1
ATOM 2468 N N . ALA A 1 315 ? 2.732 0.454 18.411 1.00 75.06 315 ALA A N 1
ATOM 2469 C CA . ALA A 1 315 ? 1.593 1.145 19.029 1.00 75.06 315 ALA A CA 1
ATOM 2470 C C . ALA A 1 315 ? 1.881 2.647 19.200 1.00 75.06 315 ALA A C 1
ATOM 2472 O O . ALA A 1 315 ? 1.038 3.488 18.897 1.00 75.06 315 ALA A O 1
ATOM 2473 N N . SER A 1 316 ? 3.106 2.989 19.621 1.00 79.69 316 SER A N 1
ATOM 2474 C CA . SER A 1 316 ? 3.538 4.386 19.715 1.00 79.69 316 SER A CA 1
ATOM 2475 C C . SER A 1 316 ? 3.602 5.046 18.342 1.00 79.69 316 SER A C 1
ATOM 2477 O O . SER A 1 316 ? 3.177 6.180 18.216 1.00 79.69 316 SER A O 1
ATOM 2479 N N . ARG A 1 317 ? 4.083 4.348 17.308 1.00 83.94 317 ARG A N 1
ATOM 2480 C CA . ARG A 1 317 ? 4.181 4.894 15.948 1.00 83.94 317 ARG A CA 1
ATOM 2481 C C . ARG A 1 317 ? 2.819 5.134 15.297 1.00 83.94 317 ARG A C 1
ATOM 2483 O O . ARG A 1 317 ? 2.660 6.109 14.571 1.00 83.94 317 ARG A O 1
ATOM 2490 N N . PHE A 1 318 ? 1.850 4.265 15.570 1.00 86.69 318 PHE A N 1
ATOM 2491 C CA . PHE A 1 318 ? 0.470 4.449 15.135 1.00 86.69 318 PHE A CA 1
ATOM 2492 C C . PHE A 1 318 ? -0.191 5.604 15.880 1.00 86.69 318 PHE A C 1
ATOM 2494 O O . PHE A 1 318 ? -0.730 6.498 15.240 1.00 86.69 318 PHE A O 1
ATOM 2501 N N . ARG A 1 319 ? -0.057 5.657 17.214 1.00 87.44 319 ARG A N 1
ATOM 2502 C CA . ARG A 1 319 ? -0.481 6.822 18.006 1.00 87.44 319 ARG A CA 1
ATOM 2503 C C . ARG A 1 319 ? 0.136 8.111 17.466 1.00 87.44 319 ARG A C 1
ATOM 2505 O O . ARG A 1 319 ? -0.576 9.091 17.304 1.00 87.44 319 ARG A O 1
ATOM 2512 N N . ASP A 1 320 ? 1.439 8.112 17.194 1.00 87.50 320 ASP A N 1
ATOM 2513 C CA . ASP A 1 320 ? 2.137 9.288 16.682 1.00 87.50 320 ASP A CA 1
ATOM 2514 C C . ASP A 1 320 ? 1.488 9.739 15.357 1.00 87.50 320 ASP A C 1
ATOM 2516 O O . ASP A 1 320 ? 1.158 10.915 15.229 1.00 87.50 320 ASP A O 1
ATOM 2520 N N . ALA A 1 321 ? 1.208 8.821 14.421 1.00 89.50 321 ALA A N 1
ATOM 2521 C CA . ALA A 1 321 ? 0.487 9.137 13.179 1.00 89.50 321 ALA A CA 1
ATOM 2522 C C . ALA A 1 321 ? -0.933 9.693 13.428 1.00 89.50 321 ALA A C 1
ATOM 2524 O O . ALA A 1 321 ? -1.331 10.692 12.829 1.00 89.50 321 ALA A O 1
ATOM 2525 N N . LEU A 1 322 ? -1.689 9.100 14.359 1.00 91.19 322 LEU A N 1
ATOM 2526 C CA . LEU A 1 322 ? -3.021 9.591 14.728 1.00 91.19 322 LEU A CA 1
ATOM 2527 C C . LEU A 1 322 ? -2.970 11.001 15.335 1.00 91.19 322 LEU A C 1
ATOM 2529 O O . LEU A 1 322 ? -3.782 11.857 14.993 1.00 91.19 322 LEU A O 1
ATOM 2533 N N . SER A 1 323 ? -1.982 11.281 16.185 1.00 91.12 323 SER A N 1
ATOM 2534 C CA . SER A 1 323 ? -1.846 12.580 16.858 1.00 91.12 323 SER A CA 1
ATOM 2535 C C . SER A 1 323 ? -1.544 13.743 15.907 1.00 91.12 323 SER A C 1
ATOM 2537 O O . SER A 1 323 ? -1.840 14.893 16.233 1.00 91.12 323 SER A O 1
ATOM 2539 N N . THR A 1 324 ? -1.000 13.463 14.717 1.00 90.62 324 THR A N 1
ATOM 2540 C CA . THR A 1 324 ? -0.788 14.462 13.656 1.00 90.62 324 THR A CA 1
ATOM 2541 C C . THR A 1 324 ? -1.865 14.410 12.571 1.00 90.62 324 THR A C 1
ATOM 2543 O O . THR A 1 324 ? -1.723 15.035 11.524 1.00 90.62 324 THR A O 1
ATOM 2546 N N . THR A 1 325 ? -2.975 13.700 12.799 1.00 92.56 325 THR A N 1
ATOM 2547 C CA . THR A 1 325 ? -4.084 13.659 11.840 1.00 92.56 325 THR A CA 1
ATOM 2548 C C . THR A 1 325 ? -4.813 15.010 11.787 1.00 92.56 325 THR A C 1
ATOM 2550 O O . THR A 1 325 ? -5.356 15.531 12.774 1.00 92.56 325 THR A O 1
ATOM 2553 N N . GLU A 1 326 ? -4.814 15.597 10.593 1.00 93.19 326 GLU A N 1
ATOM 2554 C CA . GLU A 1 326 ? -5.335 16.933 10.298 1.00 93.19 326 GLU A CA 1
ATOM 2555 C C . GLU A 1 326 ? -6.756 16.894 9.737 1.00 93.19 326 GLU A C 1
ATOM 2557 O O . GLU A 1 326 ? -7.491 17.871 9.875 1.00 93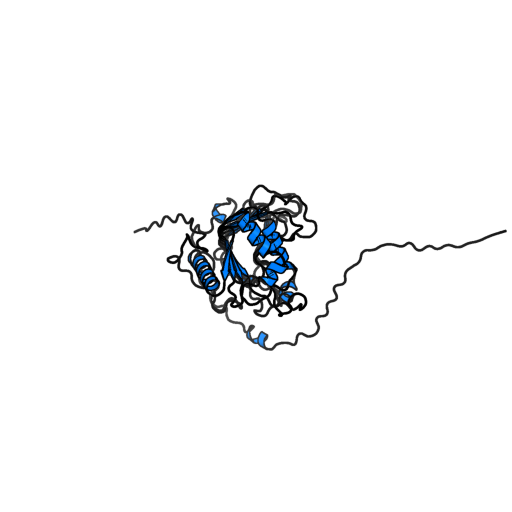.19 326 GLU A O 1
ATOM 2562 N N . SER A 1 327 ? -7.164 15.767 9.150 1.00 92.69 327 SER A N 1
ATOM 2563 C CA . SER A 1 327 ? -8.546 15.514 8.745 1.00 92.69 327 SER A CA 1
ATOM 2564 C C . SER A 1 327 ? -8.864 14.021 8.778 1.00 92.69 327 SER A C 1
ATOM 2566 O O . SER A 1 327 ? -8.003 13.179 8.516 1.00 92.69 327 SER A O 1
ATOM 2568 N N . CYS A 1 328 ? -10.101 13.688 9.144 1.00 94.69 328 CYS A N 1
ATOM 2569 C CA . CYS A 1 328 ? -10.522 12.306 9.302 1.00 94.69 328 CYS A CA 1
ATOM 2570 C C . CYS A 1 328 ? -12.038 12.148 9.154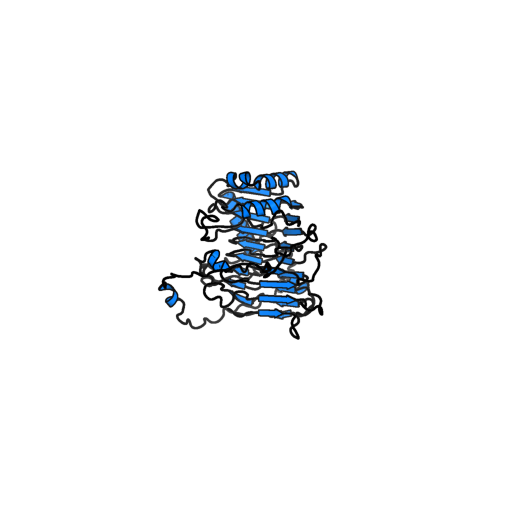 1.00 94.69 328 CYS A C 1
ATOM 2572 O O . CYS A 1 328 ? -12.784 12.943 9.726 1.00 94.69 328 CYS A O 1
ATOM 2574 N N . SER A 1 329 ? -12.498 11.123 8.432 1.00 95.19 329 SER A N 1
ATOM 2575 C CA . SER A 1 329 ? -13.932 10.813 8.321 1.00 95.19 329 SER A CA 1
ATOM 2576 C C . SER A 1 329 ? -14.210 9.392 7.833 1.00 95.19 329 SER A C 1
ATOM 2578 O O . SER A 1 329 ? -13.584 8.939 6.872 1.00 95.19 329 SER A O 1
ATOM 2580 N N . ASN A 1 330 ? -15.240 8.757 8.398 1.00 95.56 330 ASN A N 1
ATOM 2581 C CA . ASN A 1 330 ? -15.798 7.483 7.938 1.00 95.56 330 ASN A CA 1
ATOM 2582 C C . ASN A 1 330 ? -14.774 6.342 7.906 1.00 95.56 330 ASN A C 1
ATOM 2584 O O . ASN A 1 330 ? -14.774 5.537 6.981 1.00 95.56 330 ASN A O 1
ATOM 2588 N N . ASN A 1 331 ? -13.878 6.259 8.882 1.00 97.31 331 ASN A N 1
ATOM 2589 C CA . ASN A 1 331 ? -12.933 5.150 8.961 1.00 97.31 331 ASN A CA 1
ATOM 2590 C C . ASN A 1 331 ? -13.450 4.054 9.888 1.00 97.31 331 ASN A C 1
ATOM 2592 O O . ASN A 1 331 ? -14.235 4.309 10.805 1.00 97.31 331 ASN A O 1
ATOM 2596 N N . VAL A 1 332 ? -12.977 2.833 9.667 1.00 96.62 332 VAL A N 1
ATOM 2597 C CA . VAL A 1 332 ? -13.320 1.673 10.490 1.00 96.62 332 VAL A CA 1
ATOM 2598 C C . VAL A 1 332 ? -12.058 1.056 11.061 1.00 96.62 332 VAL A C 1
ATOM 2600 O O . VAL A 1 332 ? -11.077 0.839 10.357 1.00 96.62 332 VAL A O 1
ATOM 2603 N N . ILE A 1 333 ? -12.101 0.744 12.346 1.00 93.44 333 ILE A N 1
ATOM 2604 C CA . ILE A 1 333 ? -11.145 -0.128 13.008 1.00 93.44 333 ILE A CA 1
ATOM 2605 C C . ILE A 1 333 ? -11.865 -1.455 13.260 1.00 93.44 333 ILE A C 1
ATOM 2607 O O . ILE A 1 333 ? -12.826 -1.500 14.021 1.00 93.44 333 ILE A O 1
ATOM 2611 N N . ALA A 1 334 ? -11.436 -2.521 12.591 1.00 92.75 334 ALA A N 1
ATOM 2612 C CA . ALA A 1 334 ? -12.056 -3.839 12.641 1.00 92.75 334 ALA A CA 1
ATOM 2613 C C . ALA A 1 334 ? -11.184 -4.811 13.448 1.00 92.75 334 ALA A C 1
ATOM 2615 O O . ALA A 1 334 ? -10.183 -5.338 12.960 1.00 92.75 334 ALA A O 1
ATOM 2616 N N . TRP A 1 335 ? -11.576 -5.077 14.689 1.00 89.56 335 TRP A N 1
ATOM 2617 C CA . TRP A 1 335 ? -10.974 -6.125 15.503 1.00 89.56 335 TRP A CA 1
ATOM 2618 C C . TRP A 1 335 ? -11.581 -7.476 15.179 1.00 89.56 335 TRP A C 1
ATOM 2620 O O . TRP A 1 335 ? -12.655 -7.830 15.654 1.00 89.56 335 TRP A O 1
ATOM 2630 N N . MET A 1 336 ? -10.889 -8.255 14.370 1.00 90.00 336 MET A N 1
ATOM 2631 C CA . MET A 1 336 ? -11.352 -9.566 13.939 1.00 90.00 336 MET A CA 1
ATOM 2632 C C . MET A 1 336 ? -11.062 -10.669 14.960 1.00 90.00 336 MET A C 1
ATOM 2634 O O . MET A 1 336 ? -11.439 -11.818 14.718 1.00 90.00 336 MET A O 1
ATOM 2638 N N . GLY A 1 337 ? -10.400 -10.349 16.077 1.00 82.50 337 GLY A N 1
ATOM 2639 C CA . GLY A 1 337 ? -10.107 -11.312 17.129 1.00 82.50 337 GLY A CA 1
ATOM 2640 C C . GLY A 1 337 ? -11.336 -11.782 17.904 1.00 82.50 337 GLY A C 1
ATOM 2641 O O . GLY A 1 337 ? -12.353 -11.094 17.950 1.00 82.50 337 GLY A O 1
ATOM 2642 N N . ASP A 1 338 ? -11.255 -12.985 18.476 1.00 78.62 338 ASP A N 1
ATOM 2643 C CA . ASP A 1 338 ? -12.283 -13.535 19.367 1.00 78.62 338 ASP A CA 1
ATOM 2644 C C . ASP A 1 338 ? -12.119 -13.027 20.805 1.00 78.62 338 ASP A C 1
ATOM 2646 O O . ASP A 1 338 ? -13.090 -12.999 21.565 1.00 78.62 338 ASP A O 1
ATOM 2650 N N . SER A 1 339 ? -10.911 -12.604 21.190 1.00 72.62 339 SER A N 1
ATOM 2651 C CA . SER A 1 339 ? -10.709 -11.828 22.411 1.00 72.62 339 SER A CA 1
ATOM 2652 C C . SER A 1 339 ? -11.313 -10.426 22.287 1.00 72.62 339 SER A C 1
ATOM 2654 O O . SER A 1 339 ? -11.533 -9.919 21.187 1.00 72.62 339 SER A O 1
ATOM 2656 N N . ALA A 1 340 ? -11.594 -9.782 23.422 1.00 69.19 340 ALA A N 1
ATOM 2657 C CA . ALA A 1 340 ? -11.950 -8.366 23.415 1.00 69.19 340 ALA A CA 1
ATOM 2658 C C . ALA A 1 340 ? -10.823 -7.554 22.758 1.00 69.19 340 ALA A C 1
ATOM 2660 O O . ALA A 1 340 ? -9.650 -7.914 22.909 1.00 69.19 340 ALA A O 1
ATOM 2661 N N . TRP A 1 341 ? -11.168 -6.455 22.072 1.00 67.25 341 TRP A N 1
ATOM 2662 C CA . TRP A 1 341 ? -10.172 -5.497 21.582 1.00 67.25 341 TRP A CA 1
ATOM 2663 C C . TRP A 1 341 ? -9.154 -5.238 22.690 1.00 67.25 341 TRP A C 1
ATOM 2665 O O . TRP A 1 341 ? -9.581 -5.043 23.834 1.00 67.25 341 TRP A O 1
ATOM 2675 N N . PRO A 1 342 ? -7.836 -5.264 22.411 1.00 62.28 342 PRO A N 1
ATOM 2676 C CA . PRO A 1 342 ? -6.810 -5.167 23.438 1.00 62.28 342 PRO A CA 1
ATOM 2677 C C . PRO A 1 342 ? -6.727 -3.722 23.937 1.00 62.28 342 PRO A C 1
ATOM 2679 O O . PRO A 1 342 ? -5.739 -3.012 23.713 1.00 62.28 342 PRO A O 1
ATOM 2682 N N . ALA A 1 343 ? -7.786 -3.294 24.629 1.00 56.56 343 ALA A N 1
ATOM 2683 C CA . ALA A 1 343 ? -7.919 -2.012 25.274 1.00 56.56 343 ALA A CA 1
ATOM 2684 C C . ALA A 1 343 ? -6.692 -1.798 26.143 1.00 56.56 343 ALA A C 1
ATOM 2686 O O . ALA A 1 343 ? -6.053 -0.777 26.015 1.00 56.56 343 ALA A O 1
ATOM 2687 N N . ASP A 1 344 ? -6.242 -2.800 26.886 1.00 58.78 344 ASP A N 1
ATOM 2688 C CA . ASP A 1 344 ? -5.081 -2.713 27.765 1.00 58.78 344 ASP A CA 1
ATOM 2689 C C . ASP A 1 344 ? -3.813 -2.233 27.031 1.00 58.78 344 ASP A C 1
ATOM 2691 O O . ASP A 1 344 ? -3.148 -1.312 27.496 1.00 58.78 344 ASP A O 1
ATOM 2695 N N . VAL A 1 345 ? -3.495 -2.787 25.852 1.00 59.44 345 VAL A N 1
ATOM 2696 C CA . VAL A 1 345 ? -2.267 -2.444 25.104 1.00 59.44 345 VAL A CA 1
ATOM 2697 C C . VAL A 1 345 ? -2.392 -1.089 24.406 1.00 59.44 345 VAL A C 1
ATOM 2699 O O . VAL A 1 345 ? -1.434 -0.312 24.361 1.00 59.44 345 VAL A O 1
ATOM 2702 N N . LEU A 1 346 ? -3.572 -0.772 23.873 1.00 62.94 346 LEU A N 1
ATOM 2703 C CA . LEU A 1 346 ? -3.817 0.497 23.187 1.00 62.94 346 LEU A CA 1
ATOM 2704 C C . LEU A 1 346 ? -4.109 1.661 24.154 1.00 62.94 346 LEU A C 1
ATOM 2706 O O . LEU A 1 346 ? -3.775 2.805 23.836 1.00 62.94 346 LEU A O 1
ATOM 2710 N N . VAL A 1 347 ? -4.661 1.382 25.337 1.00 57.12 347 VAL A N 1
ATOM 2711 C CA . VAL A 1 347 ? -4.883 2.310 26.461 1.00 57.12 347 VAL A CA 1
ATOM 2712 C C . VAL A 1 347 ? -3.562 2.592 27.163 1.00 57.12 347 VAL A C 1
ATOM 2714 O O . VAL A 1 347 ? -3.227 3.764 27.319 1.00 57.12 347 VAL A O 1
ATOM 2717 N N . GLU A 1 348 ? -2.754 1.575 27.506 1.00 54.88 348 GLU A N 1
ATOM 2718 C CA . GLU A 1 348 ? -1.439 1.779 28.153 1.00 54.88 348 GLU A CA 1
ATOM 2719 C C . GLU A 1 348 ? -0.530 2.689 27.306 1.00 54.88 348 GLU A C 1
ATOM 2721 O O . GLU A 1 348 ? 0.363 3.369 27.816 1.00 54.88 348 GLU A O 1
ATOM 2726 N N . ARG A 1 349 ? -0.755 2.722 25.988 1.00 67.88 349 ARG A N 1
ATOM 2727 C CA . ARG A 1 349 ? 0.079 3.460 25.036 1.00 67.88 349 ARG A CA 1
ATOM 2728 C C . ARG A 1 349 ? -0.590 4.683 24.420 1.00 67.88 349 ARG A C 1
ATOM 2730 O O . ARG A 1 349 ? 0.081 5.377 23.659 1.00 67.88 349 ARG A O 1
ATOM 2737 N N . GLY A 1 350 ? -1.835 4.984 24.792 1.00 73.31 350 GLY A N 1
ATOM 2738 C CA . GLY A 1 350 ? -2.558 6.202 24.416 1.00 73.31 350 GLY A CA 1
ATOM 2739 C C . GLY A 1 350 ? -3.115 6.237 22.990 1.00 73.31 350 GLY A C 1
ATOM 2740 O O . GLY A 1 350 ? -3.643 7.264 22.587 1.00 73.31 350 GLY A O 1
ATOM 2741 N N . ALA A 1 351 ? -3.040 5.149 22.219 1.00 80.00 351 ALA A N 1
ATOM 2742 C CA . ALA A 1 351 ? -3.614 5.108 20.871 1.00 80.00 351 ALA A CA 1
ATOM 2743 C C . ALA A 1 351 ? -5.152 5.184 20.900 1.00 80.00 351 ALA A C 1
ATOM 2745 O O . ALA A 1 351 ? -5.736 5.898 20.093 1.00 80.00 351 ALA A O 1
ATOM 2746 N N . ILE A 1 352 ? -5.804 4.524 21.869 1.00 82.56 352 ILE A N 1
ATOM 2747 C CA . ILE A 1 352 ? -7.256 4.677 22.092 1.00 82.56 352 ILE A CA 1
ATOM 2748 C C . ILE A 1 352 ? -7.608 6.117 22.461 1.00 82.56 352 ILE A C 1
ATOM 2750 O O . ILE A 1 352 ? -8.570 6.662 21.932 1.00 82.56 352 ILE A O 1
ATOM 2754 N N . ILE A 1 353 ? -6.791 6.754 23.303 1.00 86.50 353 ILE A N 1
ATOM 2755 C CA . ILE A 1 353 ? -6.982 8.161 23.670 1.00 86.50 353 ILE A CA 1
ATOM 2756 C C . ILE A 1 353 ? -6.920 9.043 22.418 1.00 86.50 353 ILE A C 1
ATOM 2758 O O . ILE A 1 353 ? -7.759 9.924 22.262 1.00 86.50 353 ILE A O 1
ATOM 2762 N N . GLU A 1 354 ? -5.989 8.787 21.493 1.00 89.69 354 GLU A N 1
ATOM 2763 C CA . GLU A 1 354 ? -5.946 9.544 20.237 1.00 89.69 354 GLU A CA 1
ATOM 2764 C C . GLU A 1 354 ? -7.135 9.257 19.317 1.00 89.69 354 GLU A C 1
ATOM 2766 O O . GLU A 1 354 ? -7.660 10.188 18.716 1.00 89.69 354 GLU A O 1
ATOM 2771 N N . ILE A 1 355 ? -7.631 8.018 19.249 1.00 90.12 355 ILE A N 1
ATOM 2772 C CA . ILE A 1 355 ? -8.870 7.705 18.513 1.00 90.12 355 ILE A CA 1
ATOM 2773 C C . ILE A 1 355 ? -10.051 8.496 19.097 1.00 90.12 355 ILE A C 1
ATOM 2775 O O . ILE A 1 355 ? -10.816 9.116 18.357 1.00 90.12 355 ILE A O 1
ATOM 2779 N N . GLU A 1 356 ? -10.187 8.535 20.423 1.00 90.94 356 GLU A N 1
ATOM 2780 C CA . GLU A 1 356 ? -11.218 9.323 21.103 1.00 90.94 356 GLU A CA 1
ATOM 2781 C C . GLU A 1 356 ? -11.050 10.829 20.870 1.00 90.94 356 GLU A C 1
ATOM 2783 O O . GLU A 1 356 ? -12.033 11.531 20.629 1.00 90.94 356 GLU A O 1
ATOM 2788 N N . ASN A 1 357 ? -9.819 11.343 20.931 1.00 93.94 357 ASN A N 1
ATOM 2789 C CA . ASN A 1 357 ? -9.514 12.746 20.649 1.00 93.94 357 ASN A CA 1
ATOM 2790 C C . ASN A 1 357 ? -9.876 13.109 19.209 1.00 93.94 357 ASN A C 1
ATOM 2792 O O . ASN A 1 357 ? -10.482 14.156 18.976 1.00 93.94 357 ASN A O 1
ATOM 2796 N N . LEU A 1 358 ? -9.554 12.239 18.253 1.00 94.38 358 LEU A N 1
ATOM 2797 C CA . LEU A 1 358 ? -9.913 12.427 16.856 1.00 94.38 358 LEU A CA 1
ATOM 2798 C C . LEU A 1 358 ? -11.422 12.380 16.653 1.00 94.38 358 LEU A C 1
ATOM 2800 O O . LEU A 1 358 ? -11.935 13.246 15.962 1.00 94.38 358 LEU A O 1
ATOM 2804 N N . ASN A 1 359 ? -12.151 11.473 17.305 1.00 95.12 359 ASN A N 1
ATOM 2805 C CA . ASN A 1 359 ? -13.616 11.454 17.248 1.00 95.12 359 ASN A CA 1
ATOM 2806 C C . ASN A 1 359 ? -14.263 12.692 17.896 1.00 95.12 359 ASN A C 1
ATOM 2808 O O . ASN A 1 359 ? -15.320 13.135 17.449 1.00 95.12 359 ASN A O 1
ATOM 2812 N N . LYS A 1 360 ? -13.632 13.294 18.914 1.00 96.06 360 LYS A N 1
ATOM 2813 C CA . LYS A 1 360 ? -14.063 14.589 19.479 1.00 96.06 360 LYS A CA 1
ATOM 2814 C C . LYS A 1 360 ? -13.782 15.750 18.521 1.00 96.06 360 LYS A C 1
ATOM 2816 O O . LYS A 1 360 ? -14.613 16.644 18.391 1.00 96.06 360 LYS A O 1
ATOM 2821 N N . LYS A 1 361 ? -12.611 15.753 17.875 1.00 96.00 361 LYS A N 1
ATOM 2822 C CA . LYS A 1 361 ? -12.173 16.798 16.931 1.00 96.00 361 LYS A CA 1
ATOM 2823 C C . LYS A 1 361 ? -12.919 16.718 15.592 1.00 96.00 361 LYS A C 1
ATOM 2825 O O . LYS A 1 361 ? -13.261 17.748 15.021 1.00 96.00 361 LYS A O 1
ATOM 2830 N N . PHE A 1 362 ? -13.179 15.504 15.121 1.00 95.38 362 PHE A N 1
ATOM 2831 C CA . PHE A 1 362 ? -13.815 15.145 13.858 1.00 95.38 362 PHE A CA 1
ATOM 2832 C C . PHE A 1 362 ? -14.892 14.077 14.130 1.00 95.38 362 PHE A C 1
ATOM 2834 O O . PHE A 1 362 ? -14.595 12.878 14.127 1.00 95.38 362 PHE A O 1
ATOM 2841 N N . PRO A 1 363 ? -16.146 14.479 14.408 1.00 93.75 363 PRO A N 1
ATOM 2842 C CA . PRO A 1 363 ? -17.229 13.532 14.662 1.00 93.75 363 PRO A CA 1
ATOM 2843 C C . PRO A 1 363 ? -17.384 12.512 13.525 1.00 93.75 363 PRO A C 1
ATOM 2845 O O . PRO A 1 363 ? -17.475 12.892 12.361 1.00 93.75 363 PRO A O 1
ATOM 2848 N N . GLY A 1 364 ? -17.412 11.219 13.864 1.00 89.00 364 GLY A N 1
ATOM 2849 C CA . GLY A 1 364 ? -17.491 10.131 12.878 1.00 89.00 364 GLY A CA 1
ATOM 2850 C C . GLY A 1 364 ? -16.158 9.780 12.204 1.00 89.00 364 GLY A C 1
ATOM 2851 O O . GLY A 1 364 ? -16.150 9.136 11.157 1.00 89.00 364 GLY A O 1
ATOM 2852 N N . CYS A 1 365 ? -15.027 10.198 12.777 1.00 94.56 365 CYS A N 1
ATOM 2853 C CA . CYS A 1 365 ? -13.698 9.859 12.273 1.00 94.56 365 CYS A CA 1
ATOM 2854 C C . CYS A 1 365 ? -13.444 8.345 12.257 1.00 94.56 365 CYS A C 1
ATOM 2856 O O . CYS A 1 365 ? -13.082 7.822 11.205 1.00 94.56 365 CYS A O 1
ATOM 2858 N N . PHE A 1 366 ? -13.685 7.643 13.369 1.00 95.06 366 PHE A N 1
ATOM 2859 C CA . PHE A 1 366 ? -13.530 6.191 13.489 1.00 95.06 366 PHE A CA 1
ATOM 2860 C C . PHE A 1 366 ? -14.756 5.523 14.115 1.00 95.06 366 PHE A C 1
ATOM 2862 O O . PHE A 1 366 ? -15.222 5.937 15.178 1.00 95.06 366 PHE A O 1
ATOM 2869 N N . THR A 1 367 ? -15.186 4.422 13.500 1.00 94.56 367 THR A N 1
ATOM 2870 C CA . THR A 1 367 ? -16.069 3.405 14.089 1.00 94.56 367 THR A CA 1
ATOM 2871 C C . THR A 1 367 ? -15.242 2.170 14.438 1.00 94.56 367 THR A C 1
ATOM 2873 O O . THR A 1 367 ? -14.378 1.778 13.656 1.00 94.56 367 THR A O 1
ATOM 2876 N N . ILE A 1 368 ? -15.484 1.557 15.598 1.00 91.62 368 ILE A N 1
ATOM 2877 C CA . ILE A 1 368 ? -14.807 0.321 16.015 1.00 91.62 368 ILE A CA 1
ATOM 2878 C C . ILE A 1 368 ? -15.798 -0.838 15.883 1.00 91.62 368 ILE A C 1
ATOM 2880 O O . ILE A 1 368 ? -16.907 -0.745 16.402 1.00 91.62 368 ILE A O 1
ATOM 2884 N N . LEU A 1 369 ? -15.394 -1.902 15.189 1.00 92.69 369 LEU A N 1
ATOM 2885 C CA . LEU A 1 369 ? -16.123 -3.167 15.067 1.00 92.69 369 LEU A CA 1
ATOM 2886 C C . LEU A 1 369 ? -15.316 -4.276 15.740 1.00 92.69 369 LEU A C 1
ATOM 2888 O O . LEU A 1 369 ? -14.085 -4.258 15.677 1.00 92.69 369 LEU A O 1
ATOM 2892 N N . GLU A 1 370 ? -15.989 -5.275 16.312 1.00 90.38 370 GLU A N 1
ATOM 2893 C CA . GLU A 1 370 ? -15.332 -6.376 17.027 1.00 90.38 370 GLU A CA 1
ATOM 2894 C C . GLU A 1 370 ? -15.881 -7.758 16.641 1.00 90.38 370 GLU A C 1
ATOM 2896 O O . GLU A 1 370 ? -17.015 -7.910 16.176 1.00 90.38 370 GLU A O 1
ATOM 2901 N N . GLY A 1 371 ? -15.057 -8.790 16.834 1.00 89.38 371 GLY A N 1
ATOM 2902 C CA . GLY A 1 371 ? -15.434 -10.193 16.720 1.00 89.38 371 GLY A CA 1
ATOM 2903 C C . GLY A 1 371 ? -16.029 -10.560 15.362 1.00 89.38 371 GLY A C 1
ATOM 2904 O O . GLY A 1 371 ? -15.455 -10.311 14.299 1.00 89.38 371 GLY A O 1
ATOM 2905 N N . GLN A 1 372 ? -17.197 -11.204 15.392 1.00 93.19 372 GLN A N 1
ATOM 2906 C CA . GLN A 1 372 ? -17.860 -11.692 14.184 1.00 93.19 372 GLN A CA 1
ATOM 2907 C C . GLN A 1 372 ? -18.268 -10.562 13.231 1.00 93.19 372 GLN A C 1
ATOM 2909 O O . GLN A 1 372 ? -18.157 -10.740 12.018 1.00 93.19 372 GLN A O 1
ATOM 2914 N N . GLU A 1 373 ? -18.705 -9.419 13.760 1.00 95.12 373 GLU A N 1
ATOM 2915 C CA . GLU A 1 373 ? -19.097 -8.266 12.948 1.00 95.12 373 GLU A CA 1
ATOM 2916 C C . GLU A 1 373 ? -17.891 -7.713 12.182 1.00 95.12 373 GLU A C 1
ATOM 2918 O O . GLU A 1 373 ? -17.951 -7.562 10.962 1.00 95.12 373 GLU A O 1
ATOM 2923 N N . ALA A 1 374 ? -16.757 -7.522 12.864 1.00 94.69 374 ALA A N 1
ATOM 2924 C CA . ALA A 1 374 ? -15.510 -7.096 12.232 1.00 94.69 374 ALA A CA 1
ATOM 2925 C C . ALA A 1 374 ? -15.040 -8.068 11.140 1.00 94.69 374 ALA A C 1
ATOM 2927 O O . ALA A 1 374 ? -14.640 -7.635 10.058 1.00 94.69 374 ALA A O 1
ATOM 2928 N N . ARG A 1 375 ? -15.119 -9.383 11.392 1.00 95.06 375 ARG A N 1
ATOM 2929 C CA . ARG A 1 375 ? -14.750 -10.416 10.408 1.00 95.06 375 ARG A CA 1
ATOM 2930 C C . ARG A 1 375 ? -15.625 -10.366 9.160 1.00 95.06 375 ARG A C 1
ATOM 2932 O O . ARG A 1 375 ? -15.108 -10.445 8.048 1.00 95.06 375 ARG A O 1
ATOM 2939 N N . GLN A 1 376 ? -16.939 -10.243 9.338 1.00 97.50 376 GLN A N 1
ATOM 2940 C CA . GLN A 1 376 ? -17.887 -10.151 8.227 1.00 97.50 376 GLN A CA 1
ATOM 2941 C C . GLN A 1 376 ? -17.685 -8.861 7.433 1.00 97.50 376 GLN A C 1
ATOM 2943 O O . GLN A 1 376 ? -17.636 -8.907 6.204 1.00 97.50 376 GLN A O 1
ATOM 2948 N N . PHE A 1 377 ? -17.501 -7.738 8.130 1.00 98.06 377 PHE A N 1
ATOM 2949 C CA . PHE A 1 377 ? -17.220 -6.447 7.517 1.00 98.06 377 PHE A CA 1
ATOM 2950 C C . PHE A 1 377 ? -15.941 -6.489 6.674 1.00 98.06 377 PHE A C 1
ATOM 2952 O O . PHE A 1 377 ? -15.975 -6.139 5.495 1.00 98.06 377 PHE A O 1
ATOM 2959 N N . TRP A 1 378 ? -14.828 -6.976 7.238 1.00 97.81 378 TRP A N 1
ATOM 2960 C CA . TRP A 1 378 ? -13.563 -7.092 6.510 1.00 97.81 378 TRP A CA 1
ATOM 2961 C C . TRP A 1 378 ? -13.686 -8.012 5.294 1.00 97.81 378 TRP A C 1
ATOM 2963 O O . TRP A 1 378 ? -13.279 -7.635 4.196 1.00 97.81 378 TRP A O 1
ATOM 2973 N N . ALA A 1 379 ? -14.272 -9.202 5.463 1.00 97.88 379 ALA A N 1
ATOM 2974 C CA . ALA A 1 379 ? -14.450 -10.146 4.364 1.00 97.88 379 ALA A CA 1
ATOM 2975 C C . ALA A 1 379 ? -15.285 -9.542 3.221 1.00 97.88 379 ALA A C 1
ATOM 2977 O O . ALA A 1 379 ? -14.932 -9.712 2.052 1.00 97.88 379 ALA A O 1
ATOM 2978 N N . GLY A 1 380 ? -16.348 -8.804 3.562 1.00 98.44 380 GLY A N 1
ATOM 2979 C CA . GLY A 1 380 ? -17.183 -8.075 2.611 1.00 98.44 380 GLY A CA 1
ATOM 2980 C C . GLY A 1 380 ? -16.413 -6.980 1.877 1.00 98.44 380 GLY A C 1
ATOM 2981 O O . GLY A 1 380 ? -16.352 -7.010 0.651 1.00 98.44 380 GLY A O 1
ATOM 2982 N N . ALA A 1 381 ? -15.766 -6.065 2.606 1.00 98.50 381 ALA A N 1
ATOM 2983 C CA . ALA A 1 381 ? -15.008 -4.954 2.024 1.00 98.50 381 ALA A CA 1
ATOM 2984 C C . ALA A 1 381 ? -13.858 -5.440 1.126 1.00 98.50 381 ALA A C 1
ATOM 2986 O O . ALA A 1 381 ? -13.683 -4.956 0.009 1.00 98.50 381 ALA A O 1
ATOM 2987 N N . ARG A 1 382 ? -13.109 -6.452 1.580 1.00 98.31 382 ARG A N 1
ATOM 2988 C CA . ARG A 1 382 ? -12.036 -7.085 0.806 1.00 98.31 382 ARG A CA 1
ATOM 2989 C C . ARG A 1 382 ? -12.559 -7.679 -0.498 1.00 98.31 382 ARG A C 1
ATOM 2991 O O . ARG A 1 382 ? -11.964 -7.464 -1.549 1.00 98.31 382 ARG A O 1
ATOM 2998 N N . MET A 1 383 ? -13.638 -8.462 -0.436 1.00 98.19 383 MET A N 1
ATOM 2999 C CA . MET A 1 383 ? -14.197 -9.088 -1.635 1.00 98.19 383 MET A CA 1
ATOM 3000 C C . MET A 1 383 ? -14.796 -8.048 -2.583 1.00 98.19 383 MET A C 1
ATOM 3002 O O . MET A 1 383 ? -14.643 -8.179 -3.793 1.00 98.19 383 MET A O 1
ATOM 3006 N N . ASN A 1 384 ? -15.420 -7.000 -2.043 1.00 97.75 384 ASN A N 1
ATOM 3007 C CA . ASN A 1 384 ? -15.918 -5.883 -2.833 1.00 97.75 384 ASN A CA 1
ATOM 3008 C C . ASN A 1 384 ? -14.782 -5.198 -3.605 1.00 97.75 384 ASN A C 1
ATOM 3010 O O . ASN A 1 384 ? -14.885 -5.059 -4.818 1.00 97.75 384 ASN A O 1
ATOM 3014 N N . TRP A 1 385 ? -13.649 -4.918 -2.950 1.00 97.62 385 TRP A N 1
ATOM 3015 C CA . TRP A 1 385 ? -12.456 -4.396 -3.628 1.00 97.62 385 TRP A CA 1
ATOM 3016 C C . TRP A 1 385 ? -11.991 -5.298 -4.764 1.00 97.62 385 TRP A C 1
ATOM 3018 O O . TRP A 1 385 ? -11.812 -4.842 -5.889 1.00 97.62 385 TRP A O 1
ATOM 3028 N N . ILE A 1 386 ? -11.881 -6.601 -4.511 1.00 97.31 386 ILE A N 1
ATOM 3029 C CA . ILE A 1 386 ? -11.464 -7.576 -5.526 1.00 97.31 386 ILE A CA 1
ATOM 3030 C C . ILE A 1 386 ? -12.440 -7.602 -6.711 1.00 97.31 386 ILE A C 1
ATOM 3032 O O . ILE A 1 386 ? -11.996 -7.703 -7.855 1.00 97.31 386 ILE A O 1
ATOM 3036 N N . ASN A 1 387 ? -13.745 -7.481 -6.457 1.00 95.94 387 ASN A N 1
ATOM 3037 C CA . ASN A 1 387 ? -14.785 -7.415 -7.485 1.00 95.94 387 ASN A CA 1
ATOM 3038 C C . ASN A 1 387 ? -14.730 -6.119 -8.298 1.00 95.94 387 ASN A C 1
ATOM 3040 O O . ASN A 1 387 ? -14.871 -6.176 -9.517 1.00 95.94 387 ASN A O 1
ATOM 3044 N N . CYS A 1 388 ? -14.495 -4.980 -7.645 1.00 93.81 388 CYS A N 1
ATOM 3045 C CA . CYS A 1 388 ? -14.382 -3.666 -8.281 1.00 93.81 388 CYS A CA 1
ATOM 3046 C C . CYS A 1 388 ? -13.065 -3.468 -9.050 1.00 93.81 388 CYS A C 1
ATOM 3048 O O . CYS A 1 388 ? -12.972 -2.558 -9.869 1.00 93.81 388 CYS A O 1
ATOM 3050 N N . HIS A 1 389 ? -12.078 -4.349 -8.844 1.00 93.81 389 HIS A N 1
ATOM 3051 C CA . HIS A 1 389 ? -10.744 -4.264 -9.445 1.00 93.81 389 HIS A CA 1
ATOM 3052 C C . HIS A 1 389 ? -10.376 -5.468 -10.334 1.00 93.81 389 HIS A C 1
ATOM 3054 O O . HIS A 1 389 ? -9.350 -6.124 -10.090 1.00 93.81 389 HIS A O 1
ATOM 3060 N N . PRO A 1 390 ? -11.170 -5.820 -11.366 1.00 93.19 390 PRO A N 1
ATOM 3061 C CA . PRO A 1 390 ? -10.858 -6.939 -12.257 1.00 93.19 390 PRO A CA 1
ATOM 3062 C C . PRO A 1 390 ? -9.579 -6.732 -13.086 1.00 93.19 390 PRO A C 1
ATOM 3064 O O . PRO A 1 390 ? -8.981 -7.709 -13.522 1.00 93.19 390 PRO A O 1
ATOM 3067 N N . GLN A 1 391 ? -9.152 -5.485 -13.281 1.00 90.31 391 GLN A N 1
ATOM 3068 C CA . GLN A 1 391 ? -7.966 -5.093 -14.044 1.00 90.31 391 GLN A CA 1
ATOM 3069 C C . GLN A 1 391 ? -6.637 -5.337 -13.317 1.00 90.31 391 GLN A C 1
ATOM 3071 O O . GLN A 1 391 ? -5.580 -5.340 -13.943 1.00 90.31 391 GLN A O 1
ATOM 3076 N N . VAL A 1 392 ? -6.661 -5.475 -11.988 1.00 95.06 392 VAL A N 1
ATOM 3077 C CA . VAL A 1 392 ? -5.448 -5.752 -11.208 1.00 95.06 392 VAL A CA 1
ATOM 3078 C C . VAL A 1 392 ? -5.029 -7.195 -11.478 1.00 95.06 392 VAL A C 1
ATOM 3080 O O . VAL A 1 392 ? -5.878 -8.082 -11.546 1.00 95.06 392 VAL A O 1
ATOM 3083 N N . GLY A 1 393 ? -3.727 -7.456 -11.612 1.00 94.00 393 GLY A N 1
ATOM 3084 C CA . GLY A 1 393 ? -3.220 -8.813 -11.826 1.00 94.00 393 GLY A CA 1
ATOM 3085 C C . GLY A 1 393 ? -3.713 -9.811 -10.768 1.00 94.00 393 GLY A C 1
ATOM 3086 O O . GLY A 1 393 ? -4.041 -9.437 -9.636 1.00 94.00 393 GLY A O 1
ATOM 3087 N N . ARG A 1 394 ? -3.782 -11.093 -11.136 1.00 95.50 394 ARG A N 1
ATOM 3088 C CA . ARG A 1 394 ? -4.143 -12.195 -10.232 1.00 95.50 394 ARG A CA 1
ATOM 3089 C C . ARG A 1 394 ? -3.035 -13.234 -10.220 1.00 95.50 394 ARG A C 1
ATOM 3091 O O . ARG A 1 394 ? -2.535 -13.623 -11.274 1.00 95.50 394 ARG A O 1
ATOM 3098 N N . ILE A 1 395 ? -2.669 -13.685 -9.029 1.00 96.62 395 ILE A N 1
ATOM 3099 C CA . ILE A 1 395 ? -1.710 -14.765 -8.819 1.00 96.62 395 ILE A CA 1
ATOM 3100 C C . ILE A 1 395 ? -2.453 -16.101 -8.939 1.00 96.62 395 ILE A C 1
ATOM 3102 O O . ILE A 1 395 ? -3.385 -16.334 -8.170 1.00 96.62 395 ILE A O 1
ATOM 3106 N N . PRO A 1 396 ? -2.077 -16.990 -9.875 1.00 95.00 396 PRO A N 1
ATOM 3107 C CA . PRO A 1 396 ? -2.714 -18.298 -9.998 1.00 95.00 396 PRO A CA 1
ATOM 3108 C C . PRO A 1 396 ? -2.402 -19.231 -8.820 1.00 95.00 396 PRO A C 1
ATOM 3110 O O . PRO A 1 396 ? -1.445 -19.030 -8.067 1.00 95.00 396 PRO A O 1
ATOM 3113 N N . GLU A 1 397 ? -3.192 -20.298 -8.703 1.00 94.12 397 GLU A N 1
ATOM 3114 C CA . GLU A 1 397 ? -2.953 -21.383 -7.748 1.00 94.12 397 GLU A CA 1
ATOM 3115 C C . GLU A 1 397 ? -1.535 -21.955 -7.874 1.00 94.12 397 GLU A C 1
ATOM 3117 O O . GLU A 1 397 ? -1.008 -22.125 -8.973 1.00 94.12 397 GLU A O 1
ATOM 3122 N N . ASN A 1 398 ? -0.933 -22.303 -6.736 1.00 90.19 398 ASN A N 1
ATOM 3123 C CA . ASN A 1 398 ? 0.392 -22.923 -6.636 1.00 90.19 398 ASN A CA 1
ATOM 3124 C C . ASN A 1 398 ? 1.560 -22.115 -7.239 1.00 90.19 398 ASN A C 1
ATOM 3126 O O . ASN A 1 398 ? 2.632 -22.680 -7.460 1.00 90.19 398 ASN A O 1
ATOM 3130 N N . VAL A 1 399 ? 1.390 -20.809 -7.485 1.00 92.69 399 VAL A N 1
ATOM 3131 C CA . VAL A 1 399 ? 2.472 -19.941 -7.987 1.00 92.69 399 VAL A CA 1
ATOM 3132 C C . VAL A 1 399 ? 3.207 -19.229 -6.847 1.00 92.69 399 VAL A C 1
ATOM 3134 O O . VAL A 1 399 ? 4.438 -19.214 -6.828 1.00 92.69 399 VAL A O 1
ATOM 3137 N N . SER A 1 400 ? 2.482 -18.675 -5.869 1.00 93.19 400 SER A N 1
ATOM 3138 C CA . SER A 1 400 ? 3.090 -18.103 -4.660 1.00 93.19 400 SER A CA 1
ATOM 3139 C C . SER A 1 400 ? 3.113 -19.125 -3.518 1.00 93.19 400 SER A C 1
ATOM 3141 O O . SER A 1 400 ? 2.064 -19.681 -3.182 1.00 93.19 400 SER A O 1
ATOM 3143 N N . PRO A 1 401 ? 4.256 -19.321 -2.831 1.00 91.50 401 PRO A N 1
ATOM 3144 C CA . PRO A 1 401 ? 4.334 -20.185 -1.653 1.00 91.50 401 PRO A CA 1
ATOM 3145 C C . PRO A 1 401 ? 3.411 -19.770 -0.498 1.00 91.50 401 PRO A C 1
ATOM 3147 O O . PRO A 1 401 ? 3.067 -20.608 0.332 1.00 91.50 401 PRO A O 1
ATOM 3150 N N . ARG A 1 402 ? 3.013 -18.491 -0.422 1.00 90.50 402 ARG A N 1
ATOM 3151 C CA . ARG A 1 402 ? 2.112 -17.973 0.624 1.00 90.50 402 ARG A CA 1
ATOM 3152 C C . ARG A 1 402 ? 0.653 -17.850 0.180 1.00 90.50 402 ARG A C 1
ATOM 3154 O O . ARG A 1 402 ? -0.202 -17.542 1.005 1.00 90.50 402 ARG A O 1
ATOM 3161 N N . LEU A 1 403 ? 0.357 -18.145 -1.087 1.00 92.00 403 LEU A N 1
ATOM 3162 C CA . LEU A 1 403 ? -0.999 -18.206 -1.637 1.00 92.00 403 LEU A CA 1
ATOM 3163 C C . LEU A 1 403 ? -1.176 -19.514 -2.425 1.00 92.00 403 LEU A C 1
ATOM 3165 O O . LEU A 1 403 ? -1.269 -19.486 -3.653 1.00 92.00 403 LEU A O 1
ATOM 3169 N N . PRO A 1 404 ? -1.237 -20.678 -1.748 1.00 89.38 404 PRO A N 1
ATOM 3170 C CA . PRO A 1 404 ? -1.359 -21.969 -2.430 1.00 89.38 404 PRO A CA 1
ATOM 3171 C C . PRO A 1 404 ? -2.620 -22.059 -3.303 1.00 89.38 404 PRO A C 1
ATOM 3173 O O . PRO A 1 404 ? -2.582 -22.646 -4.379 1.00 89.38 404 PRO A O 1
ATOM 3176 N N . ASN A 1 405 ? -3.704 -21.397 -2.888 1.00 94.75 405 ASN A N 1
ATOM 3177 C CA . ASN A 1 405 ? -4.973 -21.346 -3.622 1.00 94.75 405 ASN A CA 1
ATOM 3178 C C . ASN A 1 405 ? -5.069 -20.156 -4.598 1.00 94.75 405 ASN A C 1
ATOM 3180 O O . ASN A 1 405 ? -6.147 -19.888 -5.117 1.00 94.75 405 ASN A O 1
ATOM 3184 N N . GLY A 1 406 ? -3.975 -19.420 -4.818 1.00 95.88 406 GLY A N 1
ATOM 3185 C CA . GLY A 1 406 ? -3.977 -18.219 -5.649 1.00 95.88 406 GLY A CA 1
ATOM 3186 C C . GLY A 1 406 ? -4.855 -17.091 -5.099 1.00 95.88 406 GLY A C 1
ATOM 3187 O O . GLY A 1 406 ? -5.365 -17.138 -3.974 1.00 95.88 406 GLY A O 1
ATOM 3188 N N . ASP A 1 407 ? -5.012 -16.050 -5.908 1.00 97.44 407 ASP A N 1
ATOM 3189 C CA . ASP A 1 407 ? -5.950 -14.970 -5.642 1.00 97.44 407 ASP A CA 1
ATOM 3190 C C . ASP A 1 407 ? -7.384 -15.397 -6.009 1.00 97.44 407 ASP A C 1
ATOM 3192 O O . ASP A 1 407 ? -7.596 -16.058 -7.028 1.00 97.44 407 ASP A O 1
ATOM 3196 N N . PRO A 1 408 ? -8.404 -14.975 -5.241 1.00 96.75 408 PRO A N 1
ATOM 3197 C CA . PRO A 1 408 ? -9.797 -15.122 -5.650 1.00 96.75 408 PRO A CA 1
ATOM 3198 C C . PRO A 1 408 ? -10.093 -14.415 -6.982 1.00 96.75 408 PRO A C 1
ATOM 3200 O O . PRO A 1 408 ? -9.565 -13.340 -7.287 1.00 96.75 408 PRO A O 1
ATOM 3203 N N . SER A 1 409 ? -11.019 -14.998 -7.745 1.00 94.31 409 SER A N 1
ATOM 3204 C CA . SER A 1 409 ? -11.594 -14.377 -8.938 1.00 94.31 409 SER A CA 1
ATOM 3205 C C . SER A 1 409 ? -12.406 -13.130 -8.585 1.00 94.31 409 SER A C 1
ATOM 3207 O O . SER A 1 409 ? -13.097 -13.110 -7.567 1.00 94.31 409 SER A O 1
ATOM 3209 N N . SER A 1 410 ? -12.384 -12.129 -9.461 1.00 94.25 410 SER A N 1
ATOM 3210 C CA . SER A 1 410 ? -13.288 -10.979 -9.409 1.00 94.25 410 SER A CA 1
ATOM 3211 C C . SER A 1 410 ? -14.621 -11.272 -10.102 1.00 94.25 410 SER A C 1
ATOM 3213 O O . SER A 1 410 ? -14.680 -12.020 -11.077 1.00 94.25 410 SER A O 1
ATOM 3215 N N . ASP A 1 411 ? -15.688 -10.633 -9.628 1.00 93.81 411 ASP A N 1
ATOM 3216 C CA . ASP A 1 411 ? -16.981 -10.546 -10.309 1.00 93.81 411 ASP A CA 1
ATOM 3217 C C . ASP A 1 411 ? -17.464 -9.089 -10.282 1.00 93.81 411 ASP A C 1
ATOM 3219 O O . ASP A 1 411 ? -18.047 -8.635 -9.298 1.00 93.81 411 ASP A O 1
ATOM 3223 N N . ILE A 1 412 ? -17.221 -8.350 -11.370 1.00 92.00 412 ILE A N 1
ATOM 3224 C CA . ILE A 1 412 ? -17.559 -6.920 -11.470 1.00 92.00 412 ILE A CA 1
ATOM 3225 C C . ILE A 1 412 ? -19.061 -6.652 -11.303 1.00 92.00 412 ILE A C 1
ATOM 3227 O O . ILE A 1 412 ? -19.443 -5.575 -10.858 1.00 92.00 412 ILE A O 1
ATOM 3231 N N . SER A 1 413 ? -19.929 -7.634 -11.584 1.00 93.12 413 SER A N 1
ATOM 3232 C CA . SER A 1 413 ? -21.377 -7.490 -11.371 1.00 93.12 413 SER A CA 1
ATOM 3233 C C . SER A 1 413 ? -21.766 -7.430 -9.889 1.00 93.12 413 SER A C 1
ATOM 3235 O O . SER A 1 413 ? -22.879 -7.027 -9.557 1.00 93.12 413 SER A O 1
ATOM 3237 N N . ARG A 1 414 ? -20.843 -7.817 -9.000 1.00 95.50 414 ARG A N 1
ATOM 3238 C CA . ARG A 1 414 ? -20.967 -7.748 -7.539 1.00 95.50 414 ARG A CA 1
ATOM 3239 C C . ARG A 1 414 ? -20.163 -6.603 -6.928 1.00 95.50 414 ARG A C 1
ATOM 3241 O O . ARG A 1 414 ? -20.020 -6.574 -5.708 1.00 95.50 414 ARG A O 1
ATOM 3248 N N . CYS A 1 415 ? -19.593 -5.724 -7.748 1.00 94.25 415 CYS A N 1
ATOM 3249 C CA . CYS A 1 415 ? -18.988 -4.496 -7.259 1.00 94.25 415 CYS A CA 1
ATOM 3250 C C . CYS A 1 415 ? -20.088 -3.555 -6.754 1.00 94.25 415 CYS A C 1
ATOM 3252 O O . CYS A 1 415 ? -21.016 -3.223 -7.491 1.00 94.25 415 CYS A O 1
ATOM 3254 N N . ASP A 1 416 ? -19.966 -3.130 -5.502 1.00 93.94 416 ASP A N 1
ATOM 3255 C CA . ASP A 1 416 ? -20.741 -2.048 -4.910 1.00 93.94 416 ASP A CA 1
ATOM 3256 C C . ASP A 1 416 ? -19.813 -0.849 -4.709 1.00 93.94 416 ASP A C 1
ATOM 3258 O O . ASP A 1 416 ? -18.939 -0.848 -3.840 1.00 93.94 416 ASP A O 1
ATOM 3262 N N . THR A 1 417 ? -20.009 0.170 -5.537 1.00 90.12 417 THR A N 1
ATOM 3263 C CA . THR A 1 417 ? -19.155 1.360 -5.618 1.00 90.12 417 THR A CA 1
ATOM 3264 C C . THR A 1 417 ? -19.334 2.289 -4.417 1.00 90.12 417 THR A C 1
ATOM 3266 O O . THR A 1 417 ? -18.457 3.090 -4.091 1.00 90.12 417 THR A O 1
ATOM 3269 N N . ASP A 1 418 ? -20.466 2.170 -3.722 1.00 88.75 418 ASP A N 1
ATOM 3270 C CA . ASP A 1 418 ? -20.785 2.987 -2.556 1.00 88.75 418 ASP A CA 1
ATOM 3271 C C . ASP A 1 418 ? -20.246 2.353 -1.261 1.00 88.75 418 ASP A C 1
ATOM 3273 O O . ASP A 1 418 ? -19.980 3.057 -0.278 1.00 88.75 418 ASP A O 1
ATOM 3277 N N . ALA A 1 419 ? -20.011 1.038 -1.263 1.00 93.44 419 ALA A N 1
ATOM 3278 C CA . ALA A 1 419 ? -19.458 0.300 -0.133 1.00 93.44 419 ALA A CA 1
ATOM 3279 C C . ALA A 1 419 ? -17.937 0.496 0.056 1.00 93.44 419 ALA A C 1
ATOM 3281 O O . ALA A 1 419 ? -17.212 1.029 -0.788 1.00 93.44 419 ALA A O 1
ATOM 3282 N N . TYR A 1 420 ? -17.413 0.045 1.204 1.00 94.75 420 TYR A N 1
ATOM 3283 C CA . TYR A 1 420 ? -15.963 -0.039 1.421 1.00 94.75 420 TYR A CA 1
ATOM 3284 C C . TYR A 1 420 ? -15.330 -1.019 0.432 1.00 94.75 420 TYR A C 1
ATOM 3286 O O . TYR A 1 420 ? -15.902 -2.066 0.126 1.00 94.75 420 TYR A O 1
ATOM 3294 N N . GLY A 1 421 ? -14.150 -0.667 -0.079 1.00 91.75 421 GLY A N 1
ATOM 3295 C CA . GLY A 1 421 ? -13.537 -1.376 -1.201 1.00 91.75 421 GLY A CA 1
ATOM 3296 C C . GLY A 1 421 ? -14.190 -1.078 -2.555 1.00 91.75 421 GLY A C 1
ATOM 3297 O O . GLY A 1 421 ? -13.723 -1.587 -3.557 1.00 91.75 421 GLY A O 1
ATOM 3298 N N . GLY A 1 422 ? -15.243 -0.257 -2.600 1.00 85.50 422 GLY A N 1
ATOM 3299 C CA . GLY A 1 422 ? -15.922 0.146 -3.833 1.00 85.50 422 GLY A CA 1
ATOM 3300 C C . GLY A 1 422 ? -15.247 1.287 -4.591 1.00 85.50 422 GLY A C 1
ATOM 3301 O O . GLY A 1 422 ? -15.762 1.712 -5.624 1.00 85.50 422 GLY A O 1
ATOM 3302 N N . GLY A 1 423 ? -14.127 1.799 -4.066 1.00 71.81 423 GLY A N 1
ATOM 3303 C CA . GLY A 1 423 ? -13.309 2.779 -4.769 1.00 71.81 423 GLY A CA 1
ATOM 3304 C C . GLY A 1 423 ? -12.957 2.279 -6.169 1.00 71.81 423 GLY A C 1
ATOM 3305 O O . GLY A 1 423 ? -12.963 1.077 -6.433 1.00 71.81 423 GLY A O 1
ATOM 3306 N N . GLY A 1 424 ? -12.726 3.206 -7.098 1.00 55.09 424 GLY A N 1
ATOM 3307 C CA . GLY A 1 424 ? -12.135 2.858 -8.396 1.00 55.09 424 GLY A CA 1
ATOM 3308 C C . GLY A 1 424 ? -13.076 2.940 -9.596 1.00 55.09 424 GLY A C 1
ATOM 3309 O O . GLY A 1 424 ? -12.610 3.037 -10.732 1.00 55.09 424 GLY A O 1
ATOM 3310 N N . THR A 1 425 ? -14.392 3.050 -9.405 1.00 45.09 425 THR A N 1
ATOM 3311 C CA . THR A 1 425 ? -15.334 3.225 -10.526 1.00 45.09 425 THR A CA 1
ATOM 3312 C C . THR A 1 425 ? -15.759 4.680 -10.731 1.00 45.09 425 THR A C 1
ATOM 3314 O O . THR A 1 425 ? -16.940 5.006 -10.779 1.00 45.09 425 THR A O 1
ATOM 3317 N N . ASN A 1 426 ? -14.789 5.557 -10.985 1.00 39.28 426 ASN A N 1
ATOM 3318 C CA . ASN A 1 426 ? -15.000 6.617 -11.980 1.00 39.28 426 ASN A CA 1
ATOM 3319 C C . ASN A 1 426 ? -14.607 6.100 -13.375 1.00 39.28 426 ASN A C 1
ATOM 3321 O O . ASN A 1 426 ? -14.074 6.837 -14.206 1.00 39.28 426 ASN A O 1
ATOM 3325 N N . ILE A 1 427 ? -14.876 4.821 -13.659 1.00 42.50 427 ILE A N 1
ATOM 3326 C CA . ILE A 1 427 ? -14.916 4.337 -15.030 1.00 42.50 427 ILE A CA 1
ATOM 3327 C C . ILE A 1 427 ? -16.180 4.963 -15.623 1.00 42.50 427 ILE A C 1
ATOM 3329 O O . ILE A 1 427 ? -17.283 4.436 -15.500 1.00 42.50 427 ILE A O 1
ATOM 3333 N N . SER A 1 428 ? -16.026 6.114 -16.277 1.00 31.41 428 SER A N 1
ATOM 3334 C CA . SER A 1 428 ? -16.947 6.541 -17.330 1.00 31.41 428 SER A CA 1
ATOM 3335 C C . SER A 1 428 ? -16.855 5.536 -18.487 1.00 31.41 428 SER A C 1
ATOM 3337 O O . SER A 1 428 ? -16.411 5.864 -19.582 1.00 31.41 428 SER A O 1
ATOM 3339 N N . ALA A 1 429 ? -17.241 4.282 -18.244 1.00 30.48 429 ALA A N 1
ATOM 3340 C CA . ALA A 1 429 ? -17.465 3.295 -19.277 1.00 30.48 429 ALA A CA 1
ATOM 3341 C C . ALA A 1 429 ? -18.795 3.675 -19.904 1.00 30.48 429 ALA A C 1
ATOM 3343 O O . ALA A 1 429 ? -19.874 3.265 -19.480 1.00 30.48 429 ALA A O 1
ATOM 3344 N N . THR A 1 430 ? -18.697 4.480 -20.955 1.00 28.84 430 THR A N 1
ATOM 3345 C CA . THR A 1 430 ? -19.644 4.356 -22.048 1.00 28.84 430 THR A CA 1
ATOM 3346 C C . THR A 1 430 ? -19.535 2.908 -22.522 1.00 28.84 430 THR A C 1
ATOM 3348 O O . THR A 1 430 ? -18.666 2.574 -23.323 1.00 28.84 430 THR A O 1
ATOM 3351 N N . ILE A 1 431 ? -20.378 2.027 -21.983 1.00 27.52 431 ILE A N 1
ATOM 3352 C CA . ILE A 1 431 ? -20.628 0.716 -22.569 1.00 27.52 431 ILE A CA 1
ATOM 3353 C C . ILE A 1 431 ? -21.349 1.006 -23.888 1.00 27.52 431 ILE A C 1
ATOM 3355 O O . ILE A 1 431 ? -22.575 1.072 -23.954 1.00 27.52 431 ILE A O 1
ATOM 3359 N N . LEU A 1 432 ? -20.581 1.245 -24.950 1.00 26.11 432 LEU A N 1
ATOM 3360 C CA . LEU A 1 432 ? -21.083 1.081 -26.304 1.00 26.11 432 LEU A CA 1
ATOM 3361 C C . LEU A 1 432 ? -21.223 -0.423 -26.517 1.00 26.11 432 LEU A C 1
ATOM 3363 O O . LEU A 1 432 ? -20.290 -1.103 -26.936 1.00 26.11 432 LEU A O 1
ATOM 3367 N N . LEU A 1 433 ? -22.410 -0.939 -26.202 1.00 27.14 433 LEU A N 1
ATOM 3368 C CA . LEU A 1 433 ? -22.898 -2.154 -26.835 1.00 27.14 433 LEU A CA 1
ATOM 3369 C C . LEU A 1 433 ? -22.980 -1.842 -28.335 1.00 27.14 433 LEU A C 1
ATOM 3371 O O . LEU A 1 433 ? -23.899 -1.155 -28.782 1.00 27.14 433 LEU A O 1
ATOM 3375 N N . ALA A 1 434 ? -21.973 -2.261 -29.098 1.00 25.22 434 ALA A N 1
ATOM 3376 C CA . ALA A 1 434 ? -22.102 -2.320 -30.545 1.00 25.22 434 ALA A CA 1
ATOM 3377 C C . ALA A 1 434 ? -23.022 -3.508 -30.907 1.00 25.22 434 ALA A C 1
ATOM 3379 O O . ALA A 1 434 ? -22.960 -4.529 -30.216 1.00 25.22 434 ALA A O 1
ATOM 3380 N N . PRO A 1 435 ? -23.894 -3.356 -31.921 1.00 35.84 435 PRO A N 1
ATOM 3381 C CA . PRO A 1 435 ? -24.869 -4.370 -32.331 1.00 35.84 435 PRO A CA 1
ATOM 3382 C C . PRO A 1 435 ? -24.248 -5.647 -32.902 1.00 35.84 435 PRO A C 1
ATOM 3384 O O . PRO A 1 435 ? -23.132 -5.570 -33.470 1.00 35.84 435 PRO A O 1
#

pLDDT: mean 77.12, std 22.81, range [25.22, 98.69]